Protein AF-0000000074001449 (afdb_homodimer)

Secondary structure (DSSP, 8-state):
-EEEEESS-SSGGG-EEEE-PPPPPPTTEEEEEEEEEE--HHHHHHHHT-SS---SSEE--SEEEEEEEEE--TT----TT-EEEE-SSIIIIIS--SSBSEEEEEGGGEEEPPTTS-HHHHHHHHHHHHHHHIIIIII-S--TT-EEEES-TTSHHHHHHHHHHHHTT-EEEEEES-HHHHHHHHHTT-SEEEETT-TTHHHHHHHHTTTS-BSEEEESS-TTHHHHHHHHB-TTT-EEEE---TT-SEEEEEHHHHHHHT-EEEE--GGGS-HHHHHHHHHHHHHHHHTTSS-PPEEEEEEGGGHHHHHHHHHTT---SEEEEE-/-EEEEESS-SSGGG-EEEE-PPPPPPTTEEEEEEEEEE--HHHHHHHHT-SS---SSEE--SEEEEEEEEE--TT----TT-EEEE-SSIIIIIS--SSBSEEEEEGGGEEEPPTTS-HHHHHHHHHHHHHHHIIIIII-S--TT-EEEES-TTSHHHHHHHHHHHHTT-EEEEEES-HHHHHHHHHTT-SEEEETT-TTHHHHHHHHTTTS-BSEEEESS-TTHHHHHHHHB-TTT-EEEE---TT-SEEEEEHHHHHHHT-EEEE--GGGS-HHHHHHHHHHHHHHHHTTSS-PPEEEEEEGGGHHHHHHHHHTT---SEEEEE-

Sequence (654 aa):
MKAIQIFEHGSADQLTVTELVTPKLKEGEVLIKVEAISINHFDILSRKGIYPKMQLPRTLGMDCAGVVISSTDLQGRWKGGERVLVLGETLGLGGPGAYSEYVNVPANEVFSIPDFLSMEEAASIGISCLTALYVTKYKLSDMKGRSVLIPGISGGVASSLLQFCKLFGAKTIVTSRSESHCVSAIGMGANYAIKSNDPNALKQIQEQTDGKGVDIVLNAVGGPSIPFSIQSLVQKGGQLYLIGTCAGKDVELNLFQILIKEINLIGCNFGSLLPEERGNIYQEFLEYLRQNQFHIQIDRIFPLTEAKEAHQYIESGGHSGKVILKPMKAIQIFEHGSADQLTVTELVTPKLKEGEVLIKVEAISINHFDILSRKGIYPKMQLPRTLGMDCAGVVISSTDLQGRWKGGERVLVLGETLGLGGPGAYSEYVNVPANEVFSIPDFLSMEEAASIGISCLTALYVTKYKLSDMKGRSVLIPGISGGVASSLLQFCKLFGAKTIVTSRSESHCVSAIGMGANYAIKSNDPNALKQIQEQTDGKGVDIVLNAVGGPSIPFSIQSLVQKGGQLYLIGTCAGKDVELNLFQILIKEINLIGCNFGSLLPEERGNIYQEFLEYLRQNQFHIQIDRIFPLTEAKEAHQYIESGGHSGKVILKP

InterPro domains:
  IPR011032 GroES-like superfamily [SSF50129] (1-135)
  IPR013149 Alcohol dehydrogenase-like, C-terminal [PF00107] (156-277)
  IPR013154 Alcohol dehydrogenase-like, N-terminal [PF08240] (27-115)
  IPR020843 Enoylreductase domain [SM00829] (10-325)
  IPR036291 NAD(P)-binding domain superfamily [SSF51735] (117-295)
  IPR051603 Zinc-Containing ADH Family: Quinone Oxidoreductase/CCCR [PTHR44154] (1-327)

Solvent-accessible surface area (backbone atoms only — not comparable to full-atom values): 33025 Å² total; per-residue (Å²): 71,56,29,35,32,29,75,52,65,42,60,51,82,36,53,35,82,38,82,41,80,72,77,78,82,49,87,38,16,29,34,29,39,38,53,16,28,25,67,50,70,59,42,55,35,36,42,47,54,72,43,61,96,71,74,70,68,35,31,42,29,51,14,25,8,28,30,31,63,44,57,48,34,85,83,60,84,61,54,64,72,40,49,31,27,39,54,53,66,47,36,39,70,75,40,64,17,43,40,26,36,56,45,76,41,55,47,77,26,54,42,80,54,61,87,89,51,51,51,61,56,46,6,57,39,35,66,35,40,51,39,24,49,45,44,65,63,71,70,41,89,82,47,61,74,34,36,32,36,31,47,49,41,82,38,63,38,35,44,34,34,50,42,52,39,48,72,54,42,30,45,34,36,33,22,22,84,41,67,68,50,32,54,50,39,43,74,66,59,40,72,40,62,41,48,62,79,42,92,54,42,66,58,53,46,21,65,75,37,78,66,43,28,27,47,31,34,50,33,50,33,30,18,80,52,44,57,55,50,60,70,40,29,20,60,68,62,10,36,35,38,36,57,37,45,79,65,28,38,64,34,72,41,60,48,57,58,35,22,72,17,22,25,35,40,33,25,42,45,68,84,74,54,50,59,68,56,49,50,52,51,49,55,52,49,50,50,34,44,73,69,65,66,49,81,88,52,72,52,49,77,36,50,44,90,36,48,34,58,49,50,48,46,54,72,68,63,74,67,69,58,43,42,33,32,27,93,71,57,29,36,31,28,76,51,65,41,61,50,81,35,52,35,81,38,84,40,78,72,76,78,80,47,85,37,17,29,33,29,41,38,53,14,26,26,68,48,72,60,42,56,34,35,40,46,55,74,42,61,94,72,75,71,69,34,30,43,28,53,15,26,9,27,29,30,62,44,56,47,35,85,83,61,84,60,54,63,70,39,51,32,26,39,56,51,65,50,36,40,69,75,41,64,17,43,40,26,36,58,43,77,42,54,48,75,27,54,41,80,54,61,88,90,51,52,51,60,54,46,7,56,40,37,68,33,40,51,39,24,49,46,45,65,62,71,69,41,89,83,46,62,74,34,36,33,35,30,47,49,41,80,37,64,38,35,45,36,35,50,42,52,39,47,72,52,42,31,44,35,36,33,24,22,83,42,68,67,50,32,55,50,39,44,75,65,58,39,73,39,62,41,47,63,79,42,92,53,41,64,59,52,48,21,64,76,39,80,67,44,28,26,48,32,32,51,32,50,33,31,18,81,53,45,58,56,50,60,70,41,29,22,62,66,63,10,34,35,38,35,56,37,44,79,66,26,39,64,35,71,42,59,46,55,59,34,22,74,17,23,26,35,40,32,25,42,46,69,84,75,53,50,57,68,55,51,50,53,51,49,55,52,49,50,49,36,45,73,69,66,65,48,81,88,51,73,53,49,79,36,51,44,88,37,49,34,58,50,50,48,45,54,73,68,63,74,66,68,58,41,41,33,32,28,93

Nearest PDB structures (foldseek):
  2eih-assembly1_A  TM=8.670E-01  e=1.016E-31  Thermus thermophilus HB8
  3jyl-assembly1_A  TM=9.059E-01  e=8.683E-30  Pseudomonas syringae pv. tomato
  2oby-assembly1_A  TM=8.430E-01  e=3.276E-30  Homo sapiens
  2j8z-assembly1_A-2  TM=8.523E-01  e=1.056E-28  Homo sapiens
  6k9y-assembly2_C  TM=8.793E-01  e=2.634E-28  Homo sapiens

Radius of gyration: 29.42 Å; Cα contacts (8 Å, |Δi|>4): 1608; chains: 2; bounding box: 52×83×66 Å

Foldseek 3Di:
DWFWWAQDADALVRTAIDDDDADDADAQKWKWFFFKFWDFLQQNCVSNCNDDNDDPRATAGQWTKGFTCDHNRPVPPHDGGFIKIFEACCAHNVHHHDLDRMDMDGPLRIGGDDPVDDRHLRRQCYPQLLLLLCCLPPVDDAAAAFEEEQEPCLGSNNVNNLLVSVLRHHQYEYEDQDPLSQVLSVVSPHNYYDYPPPPCRLVVQCVVVVNFAGQEYEYAAAEPCVQVNLSRHGQAAREYEYRHHSNHDDYDDDVVSCVRSVYHYHYDYPNVDGSVVSNVSVVVVVVCVVVVSDDADEFEEEESNVSSVQSVVVVVVNTDGIYMYGD/DWFWWAQDADALVRTAIDDDDQDDADAQKWKWQFFKFWDFLQQNCVSNVNDDNDDPRAGAGQWTKGFTCDHNRPVPPHDGGFIKIFEACCARNVHHHDLGRMDMDGPLRIGGDDPVDDRHLRRQCYPQLLLLLCCLPPVDDAAAAFEEEQEPCLGSNNVNNLLVSVLRHHQYEYEDQDPLSQVLSVVSPHNYYDYPPPPCRLVVLCVVVVNFAGQEYEYAAAEPCVQVNLSRHGQANREYEYRHHSNHDDYDDDVVSCVRSVYHYHYDYPNVDGSVVSNVSVVVVVVCVVVVSDDADEFEEDESNVSSVQSVVVVVVNTDGIYMYGD

pLDDT: mean 92.8, std 6.48, range [65.62, 98.5]

Organism: NCBI:txid1917863

Structure (mmCIF, N/CA/C/O backbone):
data_AF-0000000074001449-model_v1
#
loop_
_entity.id
_entity.type
_entity.pdbx_description
1 polymer 'Alcohol dehydrogenase'
#
loop_
_atom_site.group_PDB
_atom_site.id
_atom_site.type_symbol
_atom_site.label_atom_id
_atom_site.label_alt_id
_atom_site.label_comp_id
_atom_site.label_asym_id
_atom_site.label_entity_id
_atom_site.label_seq_id
_atom_site.pdbx_PDB_ins_code
_atom_site.Cartn_x
_atom_site.Cartn_y
_atom_site.Cartn_z
_atom_site.occupancy
_atom_site.B_iso_or_equiv
_atom_site.auth_seq_id
_atom_site.auth_comp_id
_atom_site.auth_asym_id
_atom_site.auth_atom_id
_atom_site.pdbx_PDB_model_num
ATOM 1 N N . MET A 1 1 ? -17.906 40.406 13.578 1 94.38 1 MET A N 1
ATOM 2 C CA . MET A 1 1 ? -16.484 40.094 13.703 1 94.38 1 MET A CA 1
ATOM 3 C C . MET A 1 1 ? -15.828 40.062 12.328 1 94.38 1 MET A C 1
ATOM 5 O O . MET A 1 1 ? -16.469 39.75 11.336 1 94.38 1 MET A O 1
ATOM 9 N N . LYS A 1 2 ? -14.555 40.406 12.32 1 96.38 2 LYS A N 1
ATOM 10 C CA . LYS A 1 2 ? -13.805 40.312 11.078 1 96.38 2 LYS A CA 1
ATOM 11 C C . LYS A 1 2 ? -13.422 38.844 10.781 1 96.38 2 LYS A C 1
ATOM 13 O O . LYS A 1 2 ? -13.031 38.125 11.688 1 96.38 2 LYS A O 1
ATOM 18 N N . ALA A 1 3 ? -13.586 38.469 9.5 1 97.12 3 ALA A N 1
ATOM 19 C CA . ALA A 1 3 ? -13.188 37.156 9.016 1 97.12 3 ALA A CA 1
ATOM 20 C C . ALA A 1 3 ? -12.719 37.219 7.566 1 97.12 3 ALA A C 1
ATOM 22 O O . ALA A 1 3 ? -12.922 38.219 6.883 1 97.12 3 ALA A O 1
ATOM 23 N N . ILE A 1 4 ? -12 36.219 7.184 1 97.56 4 ILE A N 1
ATOM 24 C CA . ILE A 1 4 ? -11.617 36.062 5.781 1 97.56 4 ILE A CA 1
ATOM 25 C C . ILE A 1 4 ? -12.438 34.938 5.156 1 97.56 4 ILE A C 1
ATOM 27 O O . ILE A 1 4 ? -12.406 33.781 5.629 1 97.56 4 ILE A O 1
ATOM 31 N N . GLN A 1 5 ? -13.125 35.219 4.109 1 96.56 5 GLN A N 1
ATOM 32 C CA . GLN A 1 5 ? -13.922 34.188 3.424 1 96.56 5 GLN A CA 1
ATOM 33 C C . GLN A 1 5 ? -13.578 34.125 1.938 1 96.56 5 GLN A C 1
ATOM 35 O O . GLN A 1 5 ? -13.031 35.094 1.385 1 96.56 5 GLN A O 1
ATOM 40 N N . ILE A 1 6 ? -13.812 33.031 1.412 1 95.62 6 ILE A N 1
ATOM 41 C CA . ILE A 1 6 ? -13.828 32.906 -0.041 1 95.62 6 ILE A CA 1
ATOM 42 C C . ILE A 1 6 ? -15.25 32.625 -0.528 1 95.62 6 ILE A C 1
ATOM 44 O O . ILE A 1 6 ? -16 31.906 0.114 1 95.62 6 ILE A O 1
ATOM 48 N N . PHE A 1 7 ? -15.594 33.25 -1.644 1 96 7 PHE A N 1
ATOM 49 C CA . PHE A 1 7 ? -16.906 33.094 -2.258 1 96 7 PHE A CA 1
ATOM 50 C C . PHE A 1 7 ? -16.797 32.25 -3.535 1 96 7 PHE A C 1
ATOM 52 O O . PHE A 1 7 ? -17.797 31.75 -4.043 1 96 7 PHE A O 1
ATOM 59 N N . GLU A 1 8 ? -15.633 32.219 -4.023 1 95.25 8 GLU A N 1
ATOM 60 C CA . GLU A 1 8 ? -15.242 31.391 -5.172 1 95.25 8 GLU A CA 1
ATOM 61 C C . GLU A 1 8 ? -13.836 30.828 -5 1 95.25 8 GLU A C 1
ATOM 63 O O . GLU A 1 8 ? -13 31.438 -4.316 1 95.25 8 GLU A O 1
ATOM 68 N N . HIS A 1 9 ? -13.711 29.688 -5.586 1 94.81 9 HIS A N 1
ATOM 69 C CA . HIS A 1 9 ? -12.359 29.125 -5.59 1 94.81 9 HIS A CA 1
ATOM 70 C C . HIS A 1 9 ? -11.453 29.906 -6.539 1 94.81 9 HIS A C 1
ATOM 72 O O . HIS A 1 9 ? -11.93 30.531 -7.484 1 94.81 9 HIS A O 1
ATOM 78 N N . GLY A 1 10 ? -10.102 29.875 -6.242 1 94.31 10 GLY A N 1
ATOM 79 C CA . GLY A 1 10 ? -9.188 30.531 -7.156 1 94.31 10 GLY A CA 1
ATOM 80 C C . GLY A 1 10 ? -7.922 31.016 -6.484 1 94.31 10 GLY A C 1
ATOM 81 O O . GLY A 1 10 ? -7.422 30.391 -5.551 1 94.31 10 GLY A O 1
ATOM 82 N N . SER A 1 11 ? -7.41 32.125 -7.059 1 96.06 11 SER A N 1
ATOM 83 C CA . SER A 1 11 ? -6.168 32.719 -6.57 1 96.06 11 SER A CA 1
ATOM 84 C C . SER A 1 11 ? -6.363 33.375 -5.215 1 96.06 11 SER A C 1
ATOM 86 O O . SER A 1 11 ? -7.473 33.406 -4.68 1 96.06 11 SER A O 1
ATOM 88 N N . ALA A 1 12 ? -5.293 33.906 -4.668 1 97.5 12 ALA A N 1
ATOM 89 C CA . ALA A 1 12 ? -5.336 34.562 -3.367 1 97.5 12 ALA A CA 1
ATOM 90 C C . ALA A 1 12 ? -6.273 35.75 -3.4 1 97.5 12 ALA A C 1
ATOM 92 O O . ALA A 1 12 ? -6.707 36.25 -2.354 1 97.5 12 ALA A O 1
ATOM 93 N N . ASP A 1 13 ? -6.586 36.219 -4.547 1 97.12 13 ASP A N 1
ATOM 94 C CA . ASP A 1 13 ? -7.5 37.375 -4.703 1 97.12 13 ASP A CA 1
ATOM 95 C C . ASP A 1 13 ? -8.898 37 -4.195 1 97.12 13 ASP A C 1
ATOM 97 O O . ASP A 1 13 ? -9.711 37.906 -3.945 1 97.12 13 ASP A O 1
ATOM 101 N N . GLN A 1 14 ? -9.148 35.75 -4.078 1 97.12 14 GLN A N 1
ATOM 102 C CA . GLN A 1 14 ? -10.469 35.312 -3.646 1 97.12 14 GLN A CA 1
ATOM 103 C C . GLN A 1 14 ? -10.648 35.5 -2.145 1 97.12 14 GLN A C 1
ATOM 105 O O . GLN A 1 14 ? -11.766 35.406 -1.63 1 97.12 14 GLN A O 1
ATOM 110 N N . LEU A 1 15 ? -9.57 35.688 -1.462 1 98 15 LEU A N 1
ATOM 111 C CA . LEU A 1 15 ? -9.656 35.969 -0.029 1 98 15 LEU A CA 1
ATOM 112 C C . LEU A 1 15 ? -10.18 37.375 0.241 1 98 15 LEU A C 1
ATOM 114 O O . LEU A 1 15 ? -9.531 38.344 -0.118 1 98 15 LEU A O 1
ATOM 118 N N . THR A 1 16 ? -11.289 37.406 0.938 1 97.19 16 THR A N 1
ATOM 119 C CA . THR A 1 16 ? -11.945 38.688 1.151 1 97.19 16 THR A CA 1
ATOM 120 C C . THR A 1 16 ? -12.211 38.938 2.637 1 97.19 16 THR A C 1
ATOM 122 O O . THR A 1 16 ? -12.695 38.031 3.332 1 97.19 16 THR A O 1
ATOM 125 N N . VAL A 1 17 ? -11.953 40.156 3.08 1 97.25 17 VAL A N 1
ATOM 126 C CA . VAL A 1 17 ? -12.328 40.562 4.434 1 97.25 17 VAL A CA 1
ATOM 127 C C . VAL A 1 17 ? -13.844 40.719 4.52 1 97.25 17 VAL A C 1
ATOM 129 O O . VAL A 1 17 ? -14.438 41.469 3.746 1 97.25 17 VAL A O 1
ATOM 132 N N . THR A 1 18 ? -14.391 40 5.402 1 96.56 18 THR A N 1
ATOM 133 C CA . THR A 1 18 ? -15.836 40 5.566 1 96.56 18 THR A CA 1
ATOM 134 C C . THR A 1 18 ? -16.219 40.25 7.023 1 96.56 18 THR A C 1
ATOM 136 O O . THR A 1 18 ? -15.508 39.812 7.934 1 96.56 18 THR A O 1
ATOM 139 N N . GLU A 1 19 ? -17.312 40.969 7.16 1 96.44 19 GLU A N 1
ATOM 140 C CA . GLU A 1 19 ? -17.875 41.125 8.492 1 96.44 19 GLU A CA 1
ATOM 141 C C . GLU A 1 19 ? -18.969 40.094 8.75 1 96.44 19 GLU A C 1
ATOM 143 O O . GLU A 1 19 ? -19.953 40.031 8.008 1 96.44 19 GLU A O 1
ATOM 148 N N . LEU A 1 20 ? -18.688 39.281 9.773 1 94.5 20 LEU A N 1
ATOM 149 C CA . LEU A 1 20 ? -19.641 38.25 10.133 1 94.5 20 LEU A CA 1
ATOM 150 C C . LEU A 1 20 ? -20.203 38.469 11.531 1 94.5 20 LEU A C 1
ATOM 152 O O . LEU A 1 20 ? -19.609 39.188 12.328 1 94.5 20 LEU A O 1
ATOM 156 N N . VAL A 1 21 ? -21.359 37.812 11.734 1 91.06 21 VAL A N 1
ATOM 157 C CA . VAL A 1 21 ? -21.891 37.781 13.094 1 91.06 21 VAL A CA 1
ATOM 158 C C . VAL A 1 21 ? -21.078 36.781 13.93 1 91.06 21 VAL A C 1
ATOM 160 O O . VAL A 1 21 ? -20.734 35.719 13.461 1 91.06 21 VAL A O 1
ATOM 163 N N . THR A 1 22 ? -20.766 37.188 15.117 1 88.31 22 THR A N 1
ATOM 164 C CA . THR A 1 22 ? -20.094 36.25 16 1 88.31 22 THR A CA 1
ATOM 165 C C . THR A 1 22 ? -20.953 35.031 16.25 1 88.31 22 THR A C 1
ATOM 167 O O . THR A 1 22 ? -22.141 35.125 16.547 1 88.31 22 THR A O 1
ATOM 170 N N . PRO A 1 23 ? -20.375 33.906 16.078 1 82.56 23 PRO A N 1
ATOM 171 C CA . PRO A 1 23 ? -21.172 32.688 16.219 1 82.56 23 PRO A CA 1
ATOM 172 C C . PRO A 1 23 ? -21.734 32.5 17.625 1 82.56 23 PRO A C 1
ATOM 174 O O . PRO A 1 23 ? -21.078 32.844 18.609 1 82.56 23 PRO A O 1
ATOM 177 N N . LYS A 1 24 ? -22.922 32.031 17.609 1 87.19 24 LYS A N 1
ATOM 178 C CA . LYS A 1 24 ? -23.531 31.719 18.891 1 87.19 24 LYS A CA 1
ATOM 179 C C . LYS A 1 24 ? -23 30.406 19.438 1 87.19 24 LYS A C 1
ATOM 181 O O . LYS A 1 24 ? -22.859 29.422 18.703 1 87.19 24 LYS A O 1
ATOM 186 N N . LEU A 1 25 ? -22.719 30.469 20.594 1 90.81 25 LEU A N 1
ATOM 187 C CA . LEU A 1 25 ? -22.156 29.312 21.266 1 90.81 25 LEU A CA 1
ATOM 188 C C . LEU A 1 25 ? -23.203 28.219 21.438 1 90.81 25 LEU A C 1
ATOM 190 O O . LEU A 1 25 ? -24.281 28.469 22 1 90.81 25 LEU A O 1
ATOM 194 N N . LYS A 1 26 ? -22.922 27.016 20.922 1 89.31 26 LYS A N 1
ATOM 195 C CA . LYS A 1 26 ? -23.797 25.859 21.109 1 89.31 26 LYS A CA 1
ATOM 196 C C . LYS A 1 26 ? -23.359 25.016 22.297 1 89.31 26 LYS A C 1
ATOM 198 O O . LYS A 1 26 ? -22.297 25.234 22.875 1 89.31 26 LYS A O 1
ATOM 203 N N . GLU A 1 27 ? -24.25 24.125 22.594 1 91.94 27 GLU A N 1
ATOM 204 C CA . GLU A 1 27 ? -23.922 23.234 23.703 1 91.94 27 GLU A CA 1
ATOM 205 C C . GLU A 1 27 ? -22.672 22.422 23.406 1 91.94 27 GLU A C 1
ATOM 207 O O . GLU A 1 27 ? -22.516 21.875 22.297 1 91.94 27 GLU A O 1
ATOM 212 N N . GLY A 1 28 ? -21.766 22.422 24.406 1 93.12 28 GLY A N 1
ATOM 213 C CA . GLY A 1 28 ? -20.578 21.609 24.281 1 93.12 28 GLY A CA 1
ATOM 214 C C . GLY A 1 28 ? -19.438 22.328 23.562 1 93.12 28 GLY A C 1
ATOM 215 O O . GLY A 1 28 ? -18.375 21.75 23.328 1 93.12 28 GLY A O 1
ATOM 216 N N . GLU A 1 29 ? -19.672 23.609 23.297 1 93.88 29 GLU A N 1
ATOM 217 C CA . GLU A 1 29 ? -18.688 24.359 22.516 1 93.88 29 GLU A CA 1
ATOM 218 C C . GLU A 1 29 ? -17.938 25.359 23.391 1 93.88 29 GLU A C 1
ATOM 220 O O . GLU A 1 29 ? -18.344 25.609 24.531 1 93.88 29 GLU A O 1
ATOM 225 N N . VAL A 1 30 ? -16.875 25.844 22.859 1 94.69 30 VAL A N 1
ATOM 226 C CA . VAL A 1 30 ? -16.047 26.891 23.469 1 94.69 30 VAL A CA 1
ATOM 227 C C . VAL A 1 30 ? -15.867 28.047 22.484 1 94.69 30 VAL A C 1
ATOM 229 O O . VAL A 1 30 ? -15.57 27.828 21.312 1 94.69 30 VAL A O 1
ATOM 232 N N . LEU A 1 31 ? -16.141 29.188 22.984 1 95.38 31 LEU A N 1
ATOM 233 C CA . LEU A 1 31 ? -15.867 30.391 22.203 1 95.38 31 LEU A CA 1
ATOM 234 C C . LEU A 1 31 ? -14.461 30.891 22.469 1 95.38 31 LEU A C 1
ATOM 236 O O . LEU A 1 31 ? -14.094 31.141 23.625 1 95.38 31 LEU A O 1
ATOM 240 N N . ILE A 1 32 ? -13.766 31.062 21.422 1 96.25 32 ILE A N 1
ATOM 241 C CA . ILE A 1 32 ? -12.367 31.453 21.547 1 96.25 32 ILE A CA 1
ATOM 242 C C . ILE A 1 32 ? -12.117 32.75 20.781 1 96.25 32 ILE A C 1
ATOM 244 O O . ILE A 1 32 ? -12.562 32.906 19.641 1 96.25 32 ILE A O 1
ATOM 248 N N . LYS A 1 33 ? -11.523 33.688 21.469 1 97.56 33 LYS A N 1
ATOM 249 C CA . LYS A 1 33 ? -10.945 34.812 20.766 1 97.56 33 LYS A CA 1
ATOM 250 C C . LYS A 1 33 ? -9.602 34.469 20.141 1 97.56 33 LYS A C 1
ATOM 252 O O . LYS A 1 33 ? -8.625 34.219 20.844 1 97.56 33 LYS A O 1
ATOM 257 N N . VAL A 1 34 ? -9.578 34.438 18.828 1 97.62 34 VAL A N 1
ATOM 258 C CA . VAL A 1 34 ? -8.398 34 18.109 1 97.62 34 VAL A CA 1
ATOM 259 C C . VAL A 1 34 ? -7.293 35.031 18.203 1 97.62 34 VAL A C 1
ATOM 261 O O . VAL A 1 34 ? -7.531 36.219 17.969 1 97.62 34 VAL A O 1
ATOM 264 N N . GLU A 1 35 ? -6.082 34.562 18.5 1 98.44 35 GLU A N 1
ATOM 265 C CA . GLU A 1 35 ? -4.949 35.469 18.609 1 98.44 35 GLU A CA 1
ATOM 266 C C . GLU A 1 35 ? -3.889 35.188 17.562 1 98.44 35 GLU A C 1
ATOM 268 O O . GLU A 1 35 ? -3.117 36.062 17.188 1 98.44 35 GLU A O 1
ATOM 273 N N . ALA A 1 36 ? -3.799 34 17.141 1 98.38 36 ALA A N 1
ATOM 274 C CA . ALA A 1 36 ? -2.836 33.562 16.125 1 98.38 36 ALA A CA 1
ATOM 275 C C . ALA A 1 36 ? -3.377 32.406 15.297 1 98.38 36 ALA A C 1
ATOM 277 O O . ALA A 1 36 ? -4.004 31.5 15.836 1 98.38 36 ALA A O 1
ATOM 278 N N . ILE A 1 37 ? -3.148 32.469 13.992 1 97.25 37 ILE A N 1
ATOM 279 C CA . ILE A 1 37 ? -3.568 31.438 13.047 1 97.25 37 ILE A CA 1
ATOM 280 C C . ILE A 1 37 ? -2.371 30.984 12.219 1 97.25 37 ILE A C 1
ATOM 282 O O . ILE A 1 37 ? -1.657 31.812 11.641 1 97.25 37 ILE A O 1
ATOM 286 N N . SER A 1 38 ? -2.125 29.719 12.219 1 96.31 38 SER A N 1
ATOM 287 C CA . SER A 1 38 ? -1.081 29.203 11.344 1 96.31 38 SER A CA 1
ATOM 288 C C . SER A 1 38 ? -1.646 28.797 9.984 1 96.31 38 SER A C 1
ATOM 290 O O . SER A 1 38 ? -2.625 28.047 9.914 1 96.31 38 SER A O 1
ATOM 292 N N . ILE A 1 39 ? -1.052 29.25 8.906 1 94.62 39 ILE A N 1
ATOM 293 C CA . ILE A 1 39 ? -1.514 28.906 7.566 1 94.62 39 ILE A CA 1
ATOM 294 C C . ILE A 1 39 ? -0.919 27.562 7.145 1 94.62 39 ILE A C 1
ATOM 296 O O . ILE A 1 39 ? 0.292 27.359 7.25 1 94.62 39 ILE A O 1
ATOM 300 N N . ASN A 1 40 ? -1.779 26.703 6.73 1 90.25 40 ASN A N 1
ATOM 301 C CA . ASN A 1 40 ? -1.349 25.406 6.199 1 90.25 40 ASN A CA 1
ATOM 302 C C . ASN A 1 40 ? -1.506 25.344 4.684 1 90.25 40 ASN A C 1
ATOM 304 O O . ASN A 1 40 ? -2.324 26.062 4.109 1 90.25 40 ASN A O 1
ATOM 308 N N . HIS A 1 41 ? -0.71 24.484 4.094 1 86.38 41 HIS A N 1
ATOM 309 C CA . HIS A 1 41 ? -0.89 24.266 2.66 1 86.38 41 HIS A CA 1
ATOM 310 C C . HIS A 1 41 ? -2.305 23.781 2.35 1 86.38 41 HIS A C 1
ATOM 312 O O . HIS A 1 41 ? -2.854 24.109 1.294 1 86.38 41 HIS A O 1
ATOM 318 N N . PHE A 1 42 ? -2.818 23.156 3.219 1 83.88 42 PHE A N 1
ATOM 319 C CA . PHE A 1 42 ? -4.203 22.719 3.104 1 83.88 42 PHE A CA 1
ATOM 320 C C . PHE A 1 42 ? -5.129 23.906 2.848 1 83.88 42 PHE A C 1
ATOM 322 O O . PHE A 1 42 ? -6.078 23.797 2.066 1 83.88 42 PHE A O 1
ATOM 329 N N . ASP A 1 43 ? -4.898 24.969 3.484 1 90.06 43 ASP A N 1
ATOM 330 C CA . ASP A 1 43 ? -5.711 26.172 3.318 1 90.06 43 ASP A CA 1
ATOM 331 C C . ASP A 1 43 ? -5.625 26.703 1.887 1 90.06 43 ASP A C 1
ATOM 333 O O . ASP A 1 43 ? -6.633 27.141 1.318 1 90.06 43 ASP A O 1
ATOM 337 N N . ILE A 1 44 ? -4.477 26.641 1.392 1 89.69 44 ILE A N 1
ATOM 338 C CA . ILE A 1 44 ? -4.23 27.125 0.039 1 89.69 44 ILE A CA 1
ATOM 339 C C . ILE A 1 44 ? -4.922 26.219 -0.973 1 89.69 44 ILE A C 1
ATOM 341 O O . ILE A 1 44 ? -5.57 26.688 -1.907 1 89.69 44 ILE A O 1
ATOM 345 N N . LEU A 1 45 ? -4.805 24.969 -0.722 1 84.69 45 LEU A N 1
ATOM 346 C CA . LEU A 1 45 ? -5.445 24.016 -1.623 1 84.69 45 LEU A CA 1
ATOM 347 C C . LEU A 1 45 ? -6.965 24.141 -1.551 1 84.69 45 LEU A C 1
ATOM 349 O O . LEU A 1 45 ? -7.648 24.016 -2.568 1 84.69 45 LEU A O 1
ATOM 353 N N . SER A 1 46 ? -7.48 24.297 -0.427 1 87.12 46 SER A N 1
ATOM 354 C CA . SER A 1 46 ? -8.914 24.516 -0.243 1 87.12 46 SER A CA 1
ATOM 355 C C . SER A 1 46 ? -9.391 25.766 -0.963 1 87.12 46 SER A C 1
ATOM 357 O O . SER A 1 46 ? -10.438 25.75 -1.611 1 87.12 46 SER A O 1
ATOM 359 N N . ARG A 1 47 ? -8.633 26.75 -0.821 1 91.5 47 ARG A N 1
ATOM 360 C CA . ARG A 1 47 ? -8.953 28 -1.51 1 91.5 47 ARG A CA 1
ATOM 361 C C . ARG A 1 47 ? -9.031 27.781 -3.018 1 91.5 47 ARG A C 1
ATOM 363 O O . ARG A 1 47 ? -9.93 28.312 -3.678 1 91.5 47 ARG A O 1
ATOM 370 N N . LYS A 1 48 ? -8.102 27.031 -3.459 1 90.06 48 LYS A N 1
ATOM 371 C CA . LYS A 1 48 ? -8.008 26.766 -4.891 1 90.06 48 LYS A CA 1
ATOM 372 C C . LYS A 1 48 ? -9.094 25.797 -5.352 1 90.06 48 LYS A C 1
ATOM 374 O O . LYS A 1 48 ? -9.297 25.609 -6.551 1 90.06 48 LYS A O 1
ATOM 379 N N . GLY A 1 49 ? -9.781 25.141 -4.473 1 84.38 49 GLY A N 1
ATOM 380 C CA . GLY A 1 49 ? -10.828 24.188 -4.797 1 84.38 49 GLY A CA 1
ATOM 381 C C . GLY A 1 49 ? -10.297 22.812 -5.121 1 84.38 49 GLY A C 1
ATOM 382 O O . GLY A 1 49 ? -10.992 22 -5.73 1 84.38 49 GLY A O 1
ATOM 383 N N . ILE A 1 50 ? -9.133 22.609 -4.855 1 73.19 50 ILE A N 1
ATOM 384 C CA . ILE A 1 50 ? -8.5 21.328 -5.168 1 73.19 50 ILE A CA 1
ATOM 385 C C . ILE A 1 50 ? -8.898 20.297 -4.125 1 73.19 50 ILE A C 1
ATOM 387 O O . ILE A 1 50 ? -9.258 19.172 -4.469 1 73.19 50 ILE A O 1
ATOM 391 N N . TYR A 1 51 ? -8.883 20.438 -2.879 1 68.5 51 TYR A N 1
ATOM 392 C CA . TYR A 1 51 ? -9.203 19.516 -1.793 1 68.5 51 TYR A CA 1
ATOM 393 C C . TYR A 1 51 ? -9.477 20.281 -0.497 1 68.5 51 TYR A C 1
ATOM 395 O O . TYR A 1 51 ? -8.766 21.234 -0.169 1 68.5 51 TYR A O 1
ATOM 403 N N . PRO A 1 52 ? -10.461 19.828 0.174 1 65.62 52 PRO A N 1
ATOM 404 C CA . PRO A 1 52 ? -11.648 19.031 -0.137 1 65.62 52 PRO A CA 1
ATOM 405 C C . PRO A 1 52 ? -12.758 19.844 -0.787 1 65.62 52 PRO A C 1
ATOM 407 O O . PRO A 1 52 ? -12.625 21.062 -0.929 1 65.62 52 PRO A O 1
ATOM 410 N N . LYS A 1 53 ? -13.805 19.078 -1.227 1 69.56 53 LYS A N 1
ATOM 411 C CA . LYS A 1 53 ? -14.992 19.828 -1.64 1 69.56 53 LYS A CA 1
ATOM 412 C C . LYS A 1 53 ? -15.641 20.531 -0.453 1 69.56 53 LYS A C 1
ATOM 414 O O . LYS A 1 53 ? -15.828 19.922 0.608 1 69.56 53 LYS A O 1
ATOM 419 N N . MET A 1 54 ? -15.766 21.844 -0.567 1 78.5 54 MET A N 1
ATOM 420 C CA . MET A 1 54 ? -16.328 22.641 0.515 1 78.5 54 MET A CA 1
ATOM 421 C C . MET A 1 54 ? -17.5 23.484 0.013 1 78.5 54 MET A C 1
ATOM 423 O O . MET A 1 54 ? -17.531 23.859 -1.16 1 78.5 54 MET A O 1
ATOM 427 N N . GLN A 1 55 ? -18.359 23.688 0.905 1 86.25 55 GLN A N 1
ATOM 428 C CA . GLN A 1 55 ? -19.453 24.609 0.618 1 86.25 55 GLN A CA 1
ATOM 429 C C . GLN A 1 55 ? -18.984 26.062 0.746 1 86.25 55 GLN A C 1
ATOM 431 O O . GLN A 1 55 ? -18.266 26.406 1.688 1 86.25 55 GLN A O 1
ATOM 436 N N . LEU A 1 56 ? -19.391 26.938 -0.176 1 91.06 56 LEU A N 1
ATOM 437 C CA . LEU A 1 56 ? -19.047 28.359 -0.165 1 91.06 56 LEU A CA 1
ATOM 438 C C . LEU A 1 56 ? -20.266 29.203 0.21 1 91.06 56 LEU A C 1
ATOM 440 O O . LEU A 1 56 ? -21.406 28.812 -0.047 1 91.06 56 LEU A O 1
ATOM 444 N N . PRO A 1 57 ? -20.125 30.406 0.79 1 92.94 57 PRO A N 1
ATOM 445 C CA . PRO A 1 57 ? -18.844 30.984 1.227 1 92.94 57 PRO A CA 1
ATOM 446 C C . PRO A 1 57 ? -18.234 30.219 2.391 1 92.94 57 PRO A C 1
ATOM 448 O O . PRO A 1 57 ? -18.938 29.578 3.166 1 92.94 57 PRO A O 1
ATOM 451 N N . ARG A 1 58 ? -16.891 30.281 2.5 1 93.19 58 ARG A N 1
ATOM 452 C CA . ARG A 1 58 ? -16.188 29.5 3.512 1 93.19 58 ARG A CA 1
ATOM 453 C C . ARG A 1 58 ? -15.078 30.328 4.168 1 93.19 58 ARG A C 1
ATOM 455 O O . ARG A 1 58 ? -14.344 31.047 3.484 1 93.19 58 ARG A O 1
ATOM 462 N N . THR A 1 59 ? -15.062 30.281 5.48 1 93.94 59 THR A N 1
ATOM 463 C CA . THR A 1 59 ? -13.898 30.75 6.227 1 93.94 59 THR A CA 1
ATOM 464 C C . THR A 1 59 ? -12.836 29.656 6.309 1 93.94 59 THR A C 1
ATOM 466 O O . THR A 1 59 ? -13.125 28.531 6.738 1 93.94 59 THR A O 1
ATOM 469 N N . LEU A 1 60 ? -11.586 29.953 5.918 1 91.94 60 LEU A N 1
ATOM 470 C CA . LEU A 1 60 ? -10.516 28.969 5.895 1 91.94 60 LEU A CA 1
ATOM 471 C C . LEU A 1 60 ? -9.766 28.938 7.223 1 91.94 60 LEU A C 1
ATOM 473 O O . LEU A 1 60 ? -10.102 29.703 8.141 1 91.94 60 LEU A O 1
ATOM 477 N N . GLY A 1 61 ? -8.867 28 7.242 1 93 61 GLY A N 1
ATOM 478 C CA . GLY A 1 61 ? -7.996 27.906 8.398 1 93 61 GLY A CA 1
ATOM 479 C C . GLY A 1 61 ? -8.281 26.703 9.266 1 93 61 GLY A C 1
ATOM 480 O O . GLY A 1 61 ? -9.406 26.516 9.742 1 93 61 GLY A O 1
ATOM 481 N N . MET A 1 62 ? -7.191 25.969 9.578 1 89.88 62 MET A N 1
ATOM 482 C CA . MET A 1 62 ? -7.387 24.734 10.336 1 89.88 62 MET A CA 1
ATOM 483 C C . MET A 1 62 ? -6.766 24.844 11.727 1 89.88 62 MET A C 1
ATOM 485 O O . MET A 1 62 ? -7.09 24.062 12.617 1 89.88 62 MET A O 1
ATOM 489 N N . ASP A 1 63 ? -5.871 25.828 11.883 1 92.5 63 ASP A N 1
ATOM 490 C CA . ASP A 1 63 ? -5.098 25.875 13.117 1 92.5 63 ASP A CA 1
ATOM 491 C C . ASP A 1 63 ? -5.117 27.281 13.727 1 92.5 63 ASP A C 1
ATOM 493 O O . ASP A 1 63 ? -4.832 28.25 13.039 1 92.5 63 ASP A O 1
ATOM 497 N N . CYS A 1 64 ? -5.406 27.266 15.047 1 96.06 64 CYS A N 1
ATOM 498 C CA . CYS A 1 64 ? -5.332 28.562 15.703 1 96.06 64 CYS A CA 1
ATOM 499 C C . CYS A 1 64 ? -5.121 28.406 17.203 1 96.06 64 CYS A C 1
ATOM 501 O O . CYS A 1 64 ? -5.262 27.297 17.734 1 96.06 64 CYS A O 1
ATOM 503 N N . ALA A 1 65 ? -4.672 29.469 17.766 1 97.69 65 ALA A N 1
ATOM 504 C CA . ALA A 1 65 ? -4.551 29.625 19.219 1 97.69 65 ALA A CA 1
ATOM 505 C C . ALA A 1 65 ? -5.191 30.938 19.672 1 97.69 65 ALA A C 1
ATOM 507 O O . ALA A 1 65 ? -5.281 31.891 18.906 1 97.69 65 ALA A O 1
ATOM 508 N N . GLY A 1 66 ? -5.676 30.891 20.875 1 97.88 66 GLY A N 1
ATOM 509 C CA . GLY A 1 66 ? -6.34 32.062 21.391 1 97.88 66 GLY A CA 1
ATOM 510 C C . GLY A 1 66 ? -6.723 31.938 22.859 1 97.88 66 GLY A C 1
ATOM 511 O O . GLY A 1 66 ? -6.086 31.203 23.609 1 97.88 66 GLY A O 1
ATOM 512 N N . VAL A 1 67 ? -7.719 32.812 23.156 1 98 67 VAL A N 1
ATOM 513 C CA . VAL A 1 67 ? -8.148 32.875 24.547 1 98 67 VAL A CA 1
ATOM 514 C C . VAL A 1 67 ? -9.633 32.5 24.656 1 98 67 VAL A C 1
ATOM 516 O O . VAL A 1 67 ? -10.453 32.969 23.859 1 98 67 VAL A O 1
ATOM 519 N N . VAL A 1 68 ? -9.922 31.672 25.672 1 97.38 68 VAL A N 1
ATOM 520 C CA . VAL A 1 68 ? -11.312 31.281 25.906 1 97.38 68 VAL A CA 1
ATOM 521 C C . VAL A 1 68 ? -12.117 32.5 26.375 1 97.38 68 VAL A C 1
ATOM 523 O O . VAL A 1 68 ? -11.688 33.219 27.281 1 97.38 68 VAL A O 1
ATOM 526 N N . ILE A 1 69 ? -13.195 32.719 25.734 1 96.19 69 ILE A N 1
ATOM 527 C CA . ILE A 1 69 ? -14.109 33.781 26.156 1 96.19 69 ILE A CA 1
ATOM 528 C C . ILE A 1 69 ? -15.227 33.188 27.016 1 96.19 69 ILE A C 1
ATOM 530 O O . ILE A 1 69 ? -15.516 33.688 28.094 1 96.19 69 ILE A O 1
ATOM 534 N N . SER A 1 70 ? -15.812 32.125 26.484 1 94.62 70 SER A N 1
ATOM 535 C CA . SER A 1 70 ? -16.875 31.438 27.188 1 94.62 70 SER A CA 1
ATOM 536 C C . SER A 1 70 ? -16.953 29.969 26.766 1 94.62 70 SER A C 1
ATOM 538 O O . SER A 1 70 ? -16.406 29.594 25.719 1 94.62 70 SER A O 1
ATOM 540 N N . SER A 1 71 ? -17.609 29.172 27.625 1 95.06 71 SER A N 1
ATOM 541 C CA . SER A 1 71 ? -17.734 27.734 27.359 1 95.06 71 SER A CA 1
ATOM 542 C C . SER A 1 71 ? -19.094 27.203 27.844 1 95.06 71 SER A C 1
ATOM 544 O O . SER A 1 71 ? -19.594 27.641 28.891 1 95.06 71 SER A O 1
ATOM 546 N N . THR A 1 72 ? -19.672 26.375 27.031 1 92.12 72 THR A N 1
ATOM 547 C CA . THR A 1 72 ? -20.891 25.672 27.469 1 92.12 72 THR A CA 1
ATOM 548 C C . THR A 1 72 ? -20.594 24.188 27.688 1 92.12 72 THR A C 1
ATOM 550 O O . THR A 1 72 ? -21.516 23.359 27.672 1 92.12 72 THR A O 1
ATOM 553 N N . ASP A 1 73 ? -19.312 23.891 27.766 1 85.5 73 ASP A N 1
ATOM 554 C CA . ASP A 1 73 ? -18.922 22.516 28.047 1 85.5 73 ASP A CA 1
ATOM 555 C C . ASP A 1 73 ? -19.469 22.062 29.391 1 85.5 73 ASP A C 1
ATOM 557 O O . ASP A 1 73 ? -19.266 22.719 30.422 1 85.5 73 ASP A O 1
ATOM 561 N N . LEU A 1 74 ? -20.125 20.969 29.328 1 81.31 74 LEU A N 1
ATOM 562 C CA . LEU A 1 74 ? -20.812 20.484 30.531 1 81.31 74 LEU A CA 1
ATOM 563 C C . LEU A 1 74 ? -19.797 20.016 31.562 1 81.31 74 LEU A C 1
ATOM 565 O O . LEU A 1 74 ? -20.094 20 32.75 1 81.31 74 LEU A O 1
ATOM 569 N N . GLN A 1 75 ? -18.672 19.625 31.125 1 83.44 75 GLN A N 1
ATOM 570 C CA . GLN A 1 75 ? -17.656 19.141 32.062 1 83.44 75 GLN A CA 1
ATOM 571 C C . GLN A 1 75 ? -16.875 20.281 32.688 1 83.44 75 GLN A C 1
ATOM 573 O O . GLN A 1 75 ? -16.109 20.078 33.625 1 83.44 75 GLN A O 1
ATOM 578 N N . GLY A 1 76 ? -17.078 21.531 32.25 1 80.56 76 GLY A N 1
ATOM 579 C CA . GLY A 1 76 ? -16.469 22.703 32.844 1 80.56 76 GLY A CA 1
ATOM 580 C C . GLY A 1 76 ? -14.953 22.734 32.656 1 80.56 76 GLY A C 1
ATOM 581 O O . GLY A 1 76 ? -14.234 23.25 33.531 1 80.56 76 GLY A O 1
ATOM 582 N N . ARG A 1 77 ? -14.523 22.156 31.641 1 84.56 77 ARG A N 1
ATOM 583 C CA . ARG A 1 77 ? -13.078 22.016 31.453 1 84.56 77 ARG A CA 1
ATOM 584 C C . ARG A 1 77 ? -12.438 23.359 31.125 1 84.56 77 ARG A C 1
ATOM 586 O O . ARG A 1 77 ? -11.25 23.562 31.359 1 84.56 77 ARG A O 1
ATOM 593 N N . TRP A 1 78 ? -13.234 24.344 30.594 1 93.62 78 TRP A N 1
ATOM 594 C CA . TRP A 1 78 ? -12.641 25.578 30.078 1 93.62 78 TRP A CA 1
ATOM 595 C C . TRP A 1 78 ? -13.281 26.812 30.719 1 93.62 78 TRP A C 1
ATOM 597 O O . TRP A 1 78 ? -14.508 26.906 30.781 1 93.62 78 TRP A O 1
ATOM 607 N N . LYS A 1 79 ? -12.398 27.719 31.125 1 92.94 79 LYS A N 1
ATOM 608 C CA . LYS A 1 79 ? -12.844 28.969 31.734 1 92.94 79 LYS A CA 1
ATOM 609 C C . LYS A 1 79 ? -12.344 30.172 30.953 1 92.94 79 LYS A C 1
ATOM 611 O O . LYS A 1 79 ? -11.328 30.094 30.25 1 92.94 79 LYS A O 1
ATOM 616 N N . GLY A 1 80 ? -13.094 31.188 31.172 1 94.88 80 GLY A N 1
ATOM 617 C CA . GLY A 1 80 ? -12.664 32.438 30.531 1 94.88 80 GLY A CA 1
ATOM 618 C C . GLY A 1 80 ? -11.258 32.844 30.922 1 94.88 80 GLY A C 1
ATOM 619 O O . GLY A 1 80 ? -10.867 32.75 32.094 1 94.88 80 GLY A O 1
ATOM 620 N N . GLY A 1 81 ? -10.5 33.25 29.812 1 96.5 81 GLY A N 1
ATOM 621 C CA . GLY A 1 81 ? -9.164 33.75 30.047 1 96.5 81 GLY A CA 1
ATOM 622 C C . GLY A 1 81 ? -8.078 32.719 29.797 1 96.5 81 GLY A C 1
ATOM 623 O O . GLY A 1 81 ? -6.898 33.062 29.688 1 96.5 81 GLY A O 1
ATOM 624 N N . GLU A 1 82 ? -8.43 31.5 29.594 1 96.69 82 GLU A N 1
ATOM 625 C CA . GLU A 1 82 ? -7.438 30.453 29.391 1 96.69 82 GLU A CA 1
ATOM 626 C C . GLU A 1 82 ? -6.867 30.5 27.969 1 96.69 82 GLU A C 1
ATOM 628 O O . GLU A 1 82 ? -7.605 30.719 27.016 1 96.69 82 GLU A O 1
ATOM 633 N N . ARG A 1 83 ? -5.535 30.328 27.906 1 97.94 83 ARG A N 1
ATOM 634 C CA . ARG A 1 83 ? -4.871 30.203 26.609 1 97.94 83 ARG A CA 1
ATOM 635 C C . ARG A 1 83 ? -5.008 28.797 26.047 1 97.94 83 ARG A C 1
ATOM 637 O O . ARG A 1 83 ? -4.684 27.812 26.734 1 97.94 83 ARG A O 1
ATOM 644 N N . VAL A 1 84 ? -5.512 28.734 24.781 1 97.06 84 VAL A N 1
ATOM 645 C CA . VAL A 1 84 ? -5.809 27.406 24.266 1 97.06 84 VAL A CA 1
ATOM 646 C C . VAL A 1 84 ? -5.402 27.312 22.797 1 97.06 84 VAL A C 1
ATOM 648 O O . VAL A 1 84 ? -5.277 28.344 22.109 1 97.06 84 VAL A O 1
ATOM 651 N N . LEU A 1 85 ? -5.07 26.188 22.359 1 95.38 85 LEU A N 1
ATOM 652 C CA . LEU A 1 85 ? -4.91 25.859 20.953 1 95.38 85 LEU A CA 1
ATOM 653 C C . LEU A 1 85 ? -6.039 24.953 20.469 1 95.38 85 LEU A C 1
ATOM 655 O O . LEU A 1 85 ? -6.574 24.156 21.25 1 95.38 85 LEU A O 1
ATOM 659 N N . VAL A 1 86 ? -6.461 25.156 19.328 1 91.69 86 VAL A N 1
ATOM 660 C CA . VAL A 1 86 ? -7.512 24.344 18.734 1 91.69 86 VAL A CA 1
ATOM 661 C C . VAL A 1 86 ? -6.895 23.312 17.781 1 91.69 86 VAL A C 1
ATOM 663 O O . VAL A 1 86 ? -6.145 23.656 16.875 1 91.69 86 VAL A O 1
ATOM 666 N N . LEU A 1 87 ? -7.066 22.047 18.156 1 79.81 87 LEU A N 1
ATOM 667 C CA . LEU A 1 87 ? -6.645 20.922 17.328 1 79.81 87 LEU A CA 1
ATOM 668 C C . LEU A 1 87 ? -7.844 20.078 16.906 1 79.81 87 LEU A C 1
ATOM 670 O O . LEU A 1 87 ? -8.438 19.375 17.719 1 79.81 87 LEU A O 1
ATOM 674 N N . GLY A 1 88 ? -8.328 20.234 15.766 1 66 88 GLY A N 1
ATOM 675 C CA . GLY A 1 88 ? -9.469 19.391 15.453 1 66 88 GLY A CA 1
ATOM 676 C C . GLY A 1 88 ? -9.859 19.406 13.992 1 66 88 GLY A C 1
ATOM 677 O O . GLY A 1 88 ? -9.18 20.047 13.172 1 66 88 GLY A O 1
ATOM 678 N N . GLU A 1 89 ? -10.875 18.562 13.75 1 66.94 89 GLU A N 1
ATOM 679 C CA . GLU A 1 89 ? -11.367 18.328 12.398 1 66.94 89 GLU A CA 1
ATOM 680 C C . GLU A 1 89 ? -12.484 19.312 12.047 1 66.94 89 GLU A C 1
ATOM 682 O O . GLU A 1 89 ? -12.812 19.484 10.867 1 66.94 89 GLU A O 1
ATOM 687 N N . THR A 1 90 ? -12.938 19.953 13.023 1 68.88 90 THR A N 1
ATOM 688 C CA . THR A 1 90 ? -14.125 20.75 12.75 1 68.88 90 THR A CA 1
ATOM 689 C C . THR A 1 90 ? -13.742 22.094 12.141 1 68.88 90 THR A C 1
ATOM 691 O O . THR A 1 90 ? -14.461 22.609 11.281 1 68.88 90 THR A O 1
ATOM 694 N N . LEU A 1 91 ? -12.594 22.422 12.57 1 73.81 91 LEU A N 1
ATOM 695 C CA . LEU A 1 91 ? -12.18 23.719 12.07 1 73.81 91 LEU A CA 1
ATOM 696 C C . LEU A 1 91 ? -11.688 23.625 10.633 1 73.81 91 LEU A C 1
ATOM 698 O O . LEU A 1 91 ? -10.734 22.891 10.352 1 73.81 91 LEU A O 1
ATOM 702 N N . GLY A 1 92 ? -12.367 24.25 9.711 1 69.25 92 GLY A N 1
ATOM 703 C CA . GLY A 1 92 ? -11.914 24.344 8.336 1 69.25 92 GLY A CA 1
ATOM 704 C C . GLY A 1 92 ? -12.336 23.172 7.48 1 69.25 92 GLY A C 1
ATOM 705 O O . GLY A 1 92 ? -12.32 23.25 6.25 1 69.25 92 GLY A O 1
ATOM 706 N N . LEU A 1 93 ? -12.664 22.047 7.992 1 67.69 93 LEU A N 1
ATOM 707 C CA . LEU A 1 93 ? -13.078 20.891 7.219 1 67.69 93 LEU A CA 1
ATOM 708 C C . LEU A 1 93 ? -14.594 20.719 7.27 1 67.69 93 LEU A C 1
ATOM 710 O O . LEU A 1 93 ? -15.258 20.719 6.23 1 67.69 93 LEU A O 1
ATOM 714 N N . GLY A 1 94 ? -15.125 20.625 8.484 1 67.12 94 GLY A N 1
ATOM 715 C CA . GLY A 1 94 ? -16.562 20.422 8.633 1 67.12 94 GLY A CA 1
ATOM 716 C C . GLY A 1 94 ? -17.312 21.703 8.898 1 67.12 94 GLY A C 1
ATOM 717 O O . GLY A 1 94 ? -18.547 21.734 8.805 1 67.12 94 GLY A O 1
ATOM 718 N N . GLY A 1 95 ? -16.625 22.75 9.109 1 75.12 95 GLY A N 1
ATOM 719 C CA . GLY A 1 95 ? -17.234 24.016 9.477 1 75.12 95 GLY A CA 1
ATOM 720 C C . GLY A 1 95 ? -16.344 25.203 9.172 1 75.12 95 GLY A C 1
ATOM 721 O O . GLY A 1 95 ? -15.367 25.094 8.43 1 75.12 95 GLY A O 1
ATOM 722 N N . PRO A 1 96 ? -16.797 26.328 9.703 1 85.44 96 PRO A N 1
ATOM 723 C CA . PRO A 1 96 ? -15.969 27.516 9.5 1 85.44 96 PRO A CA 1
ATOM 724 C C . PRO A 1 96 ? -14.578 27.391 10.109 1 85.44 96 PRO A C 1
ATOM 726 O O . PRO A 1 96 ? -14.414 26.781 11.164 1 85.44 96 PRO A O 1
ATOM 729 N N . GLY A 1 97 ? -13.648 28.078 9.398 1 92.5 97 GLY A N 1
ATOM 730 C CA . GLY A 1 97 ? -12.258 27.938 9.805 1 92.5 97 GLY A CA 1
ATOM 731 C C . GLY A 1 97 ? -11.789 29.047 10.734 1 92.5 97 GLY A C 1
ATOM 732 O O . GLY A 1 97 ? -12.609 29.781 11.289 1 92.5 97 GLY A O 1
ATOM 733 N N . ALA A 1 98 ? -10.531 29.109 10.922 1 94.5 98 ALA A N 1
ATOM 734 C CA . ALA A 1 98 ? -9.898 29.938 11.953 1 94.5 98 ALA A CA 1
ATOM 735 C C . ALA A 1 98 ? -9.625 31.344 11.438 1 94.5 98 ALA A C 1
ATOM 737 O O . ALA A 1 98 ? -9.297 32.25 12.219 1 94.5 98 ALA A O 1
ATOM 738 N N . TYR A 1 99 ? -9.727 31.562 10.156 1 96.81 99 TYR A N 1
ATOM 739 C CA . TYR A 1 99 ? -9.453 32.906 9.617 1 96.81 99 TYR A CA 1
ATOM 740 C C . TYR A 1 99 ? -10.508 33.906 10.07 1 96.81 99 TYR A C 1
ATOM 742 O O . TYR A 1 99 ? -11.203 34.5 9.25 1 96.81 99 TYR A O 1
ATOM 750 N N . SER A 1 100 ? -10.602 34.125 11.352 1 96.69 100 SER A N 1
ATOM 751 C CA . SER A 1 100 ? -11.602 35 11.969 1 96.69 100 SER A CA 1
ATOM 752 C C . SER A 1 100 ? -11.156 35.469 13.352 1 96.69 100 SER A C 1
ATOM 754 O O . SER A 1 100 ? -10.188 34.938 13.906 1 96.69 100 SER A O 1
ATOM 756 N N . GLU A 1 101 ? -11.852 36.438 13.852 1 97.56 101 GLU A N 1
ATOM 757 C CA . GLU A 1 101 ? -11.523 36.969 15.172 1 97.56 101 GLU A CA 1
ATOM 758 C C . GLU A 1 101 ? -11.977 36.031 16.281 1 97.56 101 GLU A C 1
ATOM 760 O O . GLU A 1 101 ? -11.383 36 17.359 1 97.56 101 GLU A O 1
ATOM 765 N N . TYR A 1 102 ? -13.055 35.312 15.961 1 95.94 102 TYR A N 1
ATOM 766 C CA . TYR A 1 102 ? -13.602 34.375 16.938 1 95.94 102 TYR A CA 1
ATOM 767 C C . TYR A 1 102 ? -13.953 33.031 16.266 1 95.94 102 TYR A C 1
ATOM 769 O O . TYR A 1 102 ? -14.305 33 15.086 1 95.94 102 TYR A O 1
ATOM 777 N N . VAL A 1 103 ? -13.875 31.969 17.047 1 94.31 103 VAL A N 1
ATOM 778 C CA . VAL A 1 103 ? -14.32 30.656 16.562 1 94.31 103 VAL A CA 1
ATOM 779 C C . VAL A 1 103 ? -15.062 29.922 17.672 1 94.31 103 VAL A C 1
ATOM 781 O O . VAL A 1 103 ? -14.758 30.094 18.844 1 94.31 103 VAL A O 1
ATOM 784 N N . ASN A 1 104 ? -16.062 29.156 17.25 1 92.56 104 ASN A N 1
ATOM 785 C CA . ASN A 1 104 ? -16.703 28.156 18.094 1 92.56 104 ASN A CA 1
ATOM 786 C C . ASN A 1 104 ? -16.234 26.75 17.734 1 92.56 104 ASN A C 1
ATOM 788 O O . ASN A 1 104 ? -16.266 26.344 16.578 1 92.56 104 ASN A O 1
ATOM 792 N N . VAL A 1 105 ? -15.75 26.031 18.734 1 92.5 105 VAL A N 1
ATOM 793 C CA . VAL A 1 105 ? -15.289 24.672 18.469 1 92.5 105 VAL A CA 1
ATOM 794 C C . VAL A 1 105 ? -15.75 23.75 19.578 1 92.5 105 VAL A C 1
ATOM 796 O O . VAL A 1 105 ? -15.984 24.188 20.719 1 92.5 105 VAL A O 1
ATOM 799 N N . PRO A 1 106 ? -15.906 22.484 19.25 1 91.5 106 PRO A N 1
ATOM 800 C CA . PRO A 1 106 ? -16.188 21.531 20.312 1 91.5 106 PRO A CA 1
ATOM 801 C C . PRO A 1 106 ? -15.117 21.531 21.406 1 91.5 106 PRO A C 1
ATOM 803 O O . PRO A 1 106 ? -13.93 21.641 21.109 1 91.5 106 PRO A O 1
ATOM 806 N N . ALA A 1 107 ? -15.555 21.328 22.625 1 92.44 107 ALA A N 1
ATOM 807 C CA . ALA A 1 107 ? -14.656 21.391 23.781 1 92.44 107 ALA A CA 1
ATOM 808 C C . ALA A 1 107 ? -13.562 20.344 23.688 1 92.44 107 ALA A C 1
ATOM 810 O O . ALA A 1 107 ? -12.438 20.547 24.156 1 92.44 107 ALA A O 1
ATOM 811 N N . ASN A 1 108 ? -13.859 19.266 23 1 89.56 108 ASN A N 1
ATOM 812 C CA . ASN A 1 108 ? -12.914 18.156 22.938 1 89.56 108 ASN A CA 1
ATOM 813 C C . ASN A 1 108 ? -11.82 18.406 21.906 1 89.56 108 ASN A C 1
ATOM 815 O O . ASN A 1 108 ? -10.914 17.594 21.75 1 89.56 108 ASN A O 1
ATOM 819 N N . GLU A 1 109 ? -11.844 19.547 21.25 1 90.88 109 GLU A N 1
ATOM 820 C CA . GLU A 1 109 ? -10.82 19.891 20.25 1 90.88 109 GLU A CA 1
ATOM 821 C C . GLU A 1 109 ? -9.922 21.016 20.75 1 90.88 109 GLU A C 1
ATOM 823 O O . GLU A 1 109 ? -9.117 21.547 20 1 90.88 109 GLU A O 1
ATOM 828 N N . VAL A 1 110 ? -10.078 21.297 22 1 93.12 110 VAL A N 1
ATOM 829 C CA . VAL A 1 110 ? -9.359 22.406 22.594 1 93.12 110 VAL A CA 1
ATOM 830 C C . VAL A 1 110 ? -8.328 21.875 23.594 1 93.12 110 VAL A C 1
ATOM 832 O O . VAL A 1 110 ? -8.609 20.953 24.359 1 93.12 110 VAL A O 1
ATOM 835 N N . PHE A 1 111 ? -7.109 22.438 23.562 1 94 111 PHE A N 1
ATOM 836 C CA . PHE A 1 111 ? -6.02 22.031 24.438 1 94 111 PHE A CA 1
ATOM 837 C C . PHE A 1 111 ? -5.363 23.234 25.078 1 94 111 PHE A C 1
ATOM 839 O O . PHE A 1 111 ? -5.23 24.297 24.469 1 94 111 PHE A O 1
ATOM 846 N N . SER A 1 112 ? -4.844 23.016 26.266 1 95.56 112 SER A N 1
ATOM 847 C CA . SER A 1 112 ? -4.203 24.109 27.016 1 95.56 112 SER A CA 1
ATOM 848 C C . SER A 1 112 ? -2.816 24.406 26.453 1 95.56 112 SER A C 1
ATOM 850 O O . SER A 1 112 ? -2.078 23.484 26.078 1 95.56 112 SER A O 1
ATOM 852 N N . ILE A 1 113 ? -2.473 25.656 26.469 1 96.56 113 ILE A N 1
ATOM 853 C CA . ILE A 1 113 ? -1.148 26.094 26.047 1 96.56 113 ILE A CA 1
ATOM 854 C C . ILE A 1 113 ? -0.288 26.391 27.281 1 96.56 113 ILE A C 1
ATOM 856 O O . ILE A 1 113 ? -0.679 27.172 28.141 1 96.56 113 ILE A O 1
ATOM 860 N N . PRO A 1 114 ? 0.831 25.781 27.375 1 96.62 114 PRO A N 1
ATOM 861 C CA . PRO A 1 114 ? 1.707 26.109 28.5 1 96.62 114 PRO A CA 1
ATOM 862 C C . PRO A 1 114 ? 2.258 27.531 28.438 1 96.62 114 PRO A C 1
ATOM 864 O O . PRO A 1 114 ? 2.268 28.141 27.359 1 96.62 114 PRO A O 1
ATOM 867 N N . ASP A 1 115 ? 2.861 27.969 29.5 1 96.19 115 ASP A N 1
ATOM 868 C CA . ASP A 1 115 ? 3.295 29.359 29.641 1 96.19 115 ASP A CA 1
ATOM 869 C C . ASP A 1 115 ? 4.516 29.641 28.766 1 96.19 115 ASP A C 1
ATOM 871 O O . ASP A 1 115 ? 4.73 30.781 28.344 1 96.19 115 ASP A O 1
ATOM 875 N N . PHE A 1 116 ? 5.223 28.656 28.453 1 96.31 116 PHE A N 1
ATOM 876 C CA . PHE A 1 116 ? 6.484 28.906 27.766 1 96.31 116 PHE A CA 1
ATOM 877 C C . PHE A 1 116 ? 6.262 29.062 26.266 1 96.31 116 PHE A C 1
ATOM 879 O O . PHE A 1 116 ? 7.191 29.391 25.516 1 96.31 116 PHE A O 1
ATOM 886 N N . LEU A 1 117 ? 5.059 28.922 25.812 1 97.12 117 LEU A N 1
ATOM 887 C CA . LEU A 1 117 ? 4.766 29.078 24.391 1 97.12 117 LEU A CA 1
ATOM 888 C C . LEU A 1 117 ? 4.035 30.391 24.125 1 97.12 117 LEU A C 1
ATOM 890 O O . LEU A 1 117 ? 3.092 30.734 24.844 1 97.12 117 LEU A O 1
ATOM 894 N N . SER A 1 118 ? 4.531 31.094 23.109 1 97.69 118 SER A N 1
ATOM 895 C CA . SER A 1 118 ? 3.73 32.188 22.594 1 97.69 118 SER A CA 1
ATOM 896 C C . SER A 1 118 ? 2.502 31.688 21.844 1 97.69 118 SER A C 1
ATOM 898 O O . SER A 1 118 ? 2.412 30.5 21.531 1 97.69 118 SER A O 1
ATOM 900 N N . MET A 1 119 ? 1.535 32.562 21.641 1 97.62 119 MET A N 1
ATOM 901 C CA . MET A 1 119 ? 0.343 32.188 20.891 1 97.62 119 MET A CA 1
ATOM 902 C C . MET A 1 119 ? 0.708 31.766 19.469 1 97.62 119 MET A C 1
ATOM 904 O O . MET A 1 119 ? 0.128 30.828 18.922 1 97.62 119 MET A O 1
ATOM 908 N N . GLU A 1 120 ? 1.696 32.5 18.891 1 97.5 120 GLU A N 1
ATOM 909 C CA . GLU A 1 120 ? 2.148 32.188 17.547 1 97.5 120 GLU A CA 1
ATOM 910 C C . GLU A 1 120 ? 2.785 30.781 17.484 1 97.5 120 GLU A C 1
ATOM 912 O O . GLU A 1 120 ? 2.521 30.016 16.562 1 97.5 120 GLU A O 1
ATOM 917 N N . GLU A 1 121 ? 3.564 30.484 18.469 1 97 121 GLU A N 1
ATOM 918 C CA . GLU A 1 121 ? 4.184 29.172 18.547 1 97 121 GLU A CA 1
ATOM 919 C C . GLU A 1 121 ? 3.133 28.078 18.734 1 97 121 GLU A C 1
ATOM 921 O O . GLU A 1 121 ? 3.197 27.031 18.078 1 97 121 GLU A O 1
ATOM 926 N N . ALA A 1 122 ? 2.209 28.375 19.578 1 96.94 122 ALA A N 1
ATOM 927 C CA . ALA A 1 122 ? 1.152 27.391 19.828 1 96.94 122 ALA A CA 1
ATOM 928 C C . ALA A 1 122 ? 0.341 27.109 18.562 1 96.94 122 ALA A C 1
ATOM 930 O O . ALA A 1 122 ? 0.094 25.953 18.219 1 96.94 122 ALA A O 1
ATOM 931 N N . ALA A 1 123 ? -0.047 28.141 17.891 1 96.25 123 ALA A N 1
ATOM 932 C CA . ALA A 1 123 ? -0.79 27.969 16.641 1 96.25 123 ALA A CA 1
ATOM 933 C C . ALA A 1 123 ? 0.021 27.172 15.625 1 96.25 123 ALA A C 1
ATOM 935 O O . ALA A 1 123 ? -0.542 26.422 14.82 1 96.25 123 ALA A O 1
ATOM 936 N N . SER A 1 124 ? 1.328 27.312 15.695 1 95.69 124 SER A N 1
ATOM 937 C CA . SER A 1 124 ? 2.229 26.688 14.727 1 95.69 124 SER A CA 1
ATOM 938 C C . SER A 1 124 ? 2.385 25.203 14.992 1 95.69 124 SER A C 1
ATOM 940 O O . SER A 1 124 ? 2.824 24.453 14.117 1 95.69 124 SER A O 1
ATOM 942 N N . ILE A 1 125 ? 2.18 24.734 16.234 1 94.62 125 ILE A N 1
ATOM 943 C CA . ILE A 1 125 ? 2.184 23.297 16.484 1 94.62 125 ILE A CA 1
ATOM 944 C C . ILE A 1 125 ? 1.149 22.609 15.602 1 94.62 125 ILE A C 1
ATOM 946 O O . ILE A 1 125 ? 1.492 21.734 14.797 1 94.62 125 ILE A O 1
ATOM 950 N N . GLY A 1 126 ? -0.097 23.047 15.734 1 87.94 126 GLY A N 1
ATOM 951 C CA . GLY A 1 126 ? -1.233 22.641 14.922 1 87.94 126 GLY A CA 1
ATOM 952 C C . GLY A 1 126 ? -1.188 21.172 14.531 1 87.94 126 GLY A C 1
ATOM 953 O O . GLY A 1 126 ? -0.655 20.344 15.273 1 87.94 126 GLY A O 1
ATOM 954 N N . ILE A 1 127 ? -1.797 20.891 13.414 1 89.44 127 ILE A N 1
ATOM 955 C CA . ILE A 1 127 ? -1.997 19.531 12.961 1 89.44 127 ILE A CA 1
ATOM 956 C C . ILE A 1 127 ? -0.702 18.984 12.359 1 89.44 127 ILE A C 1
ATOM 958 O O . ILE A 1 127 ? -0.409 17.797 12.469 1 89.44 127 ILE A O 1
ATOM 962 N N . SER A 1 128 ? 0.161 19.844 11.867 1 92.69 128 SER A N 1
ATOM 963 C CA . SER A 1 128 ? 1.334 19.422 11.109 1 92.69 128 SER A CA 1
ATOM 964 C C . SER A 1 128 ? 2.359 18.75 12.016 1 92.69 128 SER A C 1
ATOM 966 O O . SER A 1 128 ? 2.814 17.641 11.734 1 92.69 128 SER A O 1
ATOM 968 N N . CYS A 1 129 ? 2.674 19.438 13.141 1 96 129 CYS A N 1
ATOM 969 C CA . CYS A 1 129 ? 3.686 18.891 14.039 1 96 129 CYS A CA 1
ATOM 970 C C . CYS A 1 129 ? 3.205 17.594 14.688 1 96 129 CYS A C 1
ATOM 972 O O . CYS A 1 129 ? 3.971 16.641 14.805 1 96 129 CYS A O 1
ATOM 974 N N . LEU A 1 130 ? 1.986 17.594 15.016 1 95.81 130 LEU A N 1
ATOM 975 C CA . LEU A 1 130 ? 1.448 16.438 15.703 1 95.81 130 LEU A CA 1
ATOM 976 C C . LEU A 1 130 ? 1.3 15.258 14.75 1 95.81 130 LEU A C 1
ATOM 978 O O . LEU A 1 130 ? 1.502 14.102 15.133 1 95.81 130 LEU A O 1
ATOM 982 N N . THR A 1 131 ? 0.975 15.539 13.547 1 95.44 131 THR A N 1
ATOM 983 C CA . THR A 1 131 ? 0.95 14.5 12.531 1 95.44 131 THR A CA 1
ATOM 984 C C . THR A 1 131 ? 2.332 13.875 12.359 1 95.44 131 THR A C 1
ATOM 986 O O . THR A 1 131 ? 2.459 12.648 12.305 1 95.44 131 THR A O 1
ATOM 989 N N . ALA A 1 132 ? 3.303 14.703 12.305 1 97.19 132 ALA A N 1
ATOM 990 C CA . ALA A 1 132 ? 4.672 14.219 12.141 1 97.19 132 ALA A CA 1
ATOM 991 C C . ALA A 1 132 ? 5.078 13.32 13.312 1 97.19 132 ALA A C 1
ATOM 993 O O . ALA A 1 132 ? 5.664 12.258 13.109 1 97.19 132 ALA A O 1
ATOM 994 N N . LEU A 1 133 ? 4.75 13.766 14.5 1 97.44 133 LEU A N 1
ATOM 995 C CA . LEU A 1 133 ? 5.082 12.969 15.672 1 97.44 133 LEU A CA 1
ATOM 996 C C . LEU A 1 133 ? 4.32 11.648 15.664 1 97.44 133 LEU A C 1
ATOM 998 O O . LEU A 1 133 ? 4.898 10.586 15.922 1 97.44 133 LEU A O 1
ATOM 1002 N N . TYR A 1 134 ? 3.094 11.734 15.367 1 96.69 134 TYR A N 1
ATOM 1003 C CA . TYR A 1 134 ? 2.258 10.539 15.289 1 96.69 134 TYR A CA 1
ATOM 1004 C C . TYR A 1 134 ? 2.873 9.5 14.359 1 96.69 134 TYR A C 1
ATOM 1006 O O . TYR A 1 134 ? 3.027 8.336 14.734 1 96.69 134 TYR A O 1
ATOM 1014 N N . VAL A 1 135 ? 3.305 9.922 13.188 1 97.88 135 VAL A N 1
ATOM 1015 C CA . VAL A 1 135 ? 3.805 9 12.172 1 97.88 135 VAL A CA 1
ATOM 1016 C C . VAL A 1 135 ? 5.168 8.461 12.594 1 97.88 135 VAL A C 1
ATOM 1018 O O . VAL A 1 135 ? 5.395 7.246 12.57 1 97.88 135 VAL A O 1
ATOM 1021 N N . THR A 1 136 ? 6.027 9.258 13.102 1 97.44 136 THR A N 1
ATOM 1022 C CA . THR A 1 136 ? 7.41 8.875 13.344 1 97.44 136 THR A CA 1
ATOM 1023 C C . THR A 1 136 ? 7.531 8.078 14.641 1 97.44 136 THR A C 1
ATOM 1025 O O . THR A 1 136 ? 8.438 7.258 14.789 1 97.44 136 THR A O 1
ATOM 1028 N N . LYS A 1 137 ? 6.605 8.266 15.492 1 95 137 LYS A N 1
ATOM 1029 C CA . LYS A 1 137 ? 6.746 7.609 16.781 1 95 137 LYS A CA 1
ATOM 1030 C C . LYS A 1 137 ? 5.754 6.457 16.922 1 95 137 LYS A C 1
ATOM 1032 O O . LYS A 1 137 ? 6.074 5.426 17.516 1 95 137 LYS A O 1
ATOM 1037 N N . TYR A 1 138 ? 4.598 6.594 16.391 1 94.25 138 TYR A N 1
ATOM 1038 C CA . TYR A 1 138 ? 3.545 5.629 16.703 1 94.25 138 TYR A CA 1
ATOM 1039 C C . TYR A 1 138 ? 3.277 4.719 15.5 1 94.25 138 TYR A C 1
ATOM 1041 O O . TYR A 1 138 ? 2.764 3.611 15.664 1 94.25 138 TYR A O 1
ATOM 1049 N N . LYS A 1 139 ? 3.516 5.16 14.336 1 94.19 139 LYS A N 1
ATOM 1050 C CA . LYS A 1 139 ? 3.254 4.336 13.164 1 94.19 139 LYS A CA 1
ATOM 1051 C C . LYS A 1 139 ? 4.512 3.594 12.719 1 94.19 139 LYS A C 1
ATOM 1053 O O . LYS A 1 139 ? 4.434 2.449 12.266 1 94.19 139 LYS A O 1
ATOM 1058 N N . LEU A 1 140 ? 5.617 4.301 12.828 1 92.88 140 LEU A N 1
ATOM 1059 C CA . LEU A 1 140 ? 6.883 3.703 12.422 1 92.88 140 LEU A CA 1
ATOM 1060 C C . LEU A 1 140 ? 7.527 2.951 13.578 1 92.88 140 LEU A C 1
ATOM 1062 O O . LEU A 1 140 ? 7.379 3.348 14.742 1 92.88 140 LEU A O 1
ATOM 1066 N N . SER A 1 141 ? 8.148 1.831 13.367 1 75.06 141 SER A N 1
ATOM 1067 C CA . SER A 1 141 ? 8.719 1.016 14.43 1 75.06 141 SER A CA 1
ATOM 1068 C C . SER A 1 141 ? 10.141 1.461 14.766 1 75.06 141 SER A C 1
ATOM 1070 O O . SER A 1 141 ? 10.484 1.645 15.938 1 75.06 141 SER A O 1
ATOM 1072 N N . ASP A 1 142 ? 11.07 1.431 13.781 1 86.62 142 ASP A N 1
ATOM 1073 C CA . ASP A 1 142 ? 12.461 1.78 14.055 1 86.62 142 ASP A CA 1
ATOM 1074 C C . ASP A 1 142 ? 13.078 2.531 12.875 1 86.62 142 ASP A C 1
ATOM 1076 O O . ASP A 1 142 ? 13.047 2.049 11.742 1 86.62 142 ASP A O 1
ATOM 1080 N N . MET A 1 143 ? 13.602 3.727 13.242 1 92.25 143 MET A N 1
ATOM 1081 C CA . MET A 1 143 ? 14.18 4.551 12.18 1 92.25 143 MET A CA 1
ATOM 1082 C C . MET A 1 143 ? 15.688 4.707 12.375 1 92.25 143 MET A C 1
ATOM 1084 O O . MET A 1 143 ? 16.375 5.25 11.508 1 92.25 143 MET A O 1
ATOM 1088 N N . LYS A 1 144 ? 16.219 4.285 13.508 1 95.69 144 LYS A N 1
ATOM 1089 C CA . LYS A 1 144 ? 17.625 4.504 13.781 1 95.69 144 LYS A CA 1
ATOM 1090 C C . LYS A 1 144 ? 18.5 3.867 12.703 1 95.69 144 LYS A C 1
ATOM 1092 O O . LYS A 1 144 ? 18.406 2.662 12.453 1 95.69 144 LYS A O 1
ATOM 1097 N N . GLY A 1 145 ? 19.281 4.684 12.109 1 96.19 145 GLY A N 1
ATOM 1098 C CA . GLY A 1 145 ? 20.219 4.207 11.109 1 96.19 145 GLY A CA 1
ATOM 1099 C C . GLY A 1 145 ? 19.578 3.939 9.758 1 96.19 145 GLY A C 1
ATOM 1100 O O . GLY A 1 145 ? 20.266 3.592 8.797 1 96.19 145 GLY A O 1
ATOM 1101 N N . ARG A 1 146 ? 18.344 4.137 9.609 1 96.31 146 ARG A N 1
ATOM 1102 C CA . ARG A 1 146 ? 17.641 3.854 8.359 1 96.31 146 ARG A CA 1
ATOM 1103 C C . ARG A 1 146 ? 17.625 5.082 7.457 1 96.31 146 ARG A C 1
ATOM 1105 O O . ARG A 1 146 ? 17.594 6.215 7.941 1 96.31 146 ARG A O 1
ATOM 1112 N N . SER A 1 147 ? 17.656 4.844 6.164 1 97.88 147 SER A N 1
ATOM 1113 C CA . SER A 1 147 ? 17.531 5.918 5.184 1 97.88 147 SER A CA 1
ATOM 1114 C C . SER A 1 147 ? 16.078 6.285 4.945 1 97.88 147 SER A C 1
ATOM 1116 O O . SER A 1 147 ? 15.242 5.406 4.723 1 97.88 147 SER A O 1
ATOM 1118 N N . VAL A 1 148 ? 15.789 7.617 5.035 1 98.25 148 VAL A N 1
ATOM 1119 C CA . VAL A 1 148 ? 14.414 8.102 4.93 1 98.25 148 VAL A CA 1
ATOM 1120 C C . VAL A 1 148 ? 14.336 9.203 3.881 1 98.25 148 VAL A C 1
ATOM 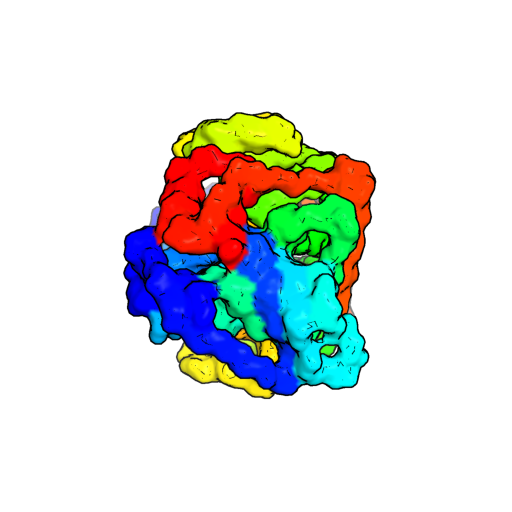1122 O O . VAL A 1 148 ? 15.117 10.164 3.92 1 98.25 148 VAL A O 1
ATOM 1125 N N . LEU A 1 149 ? 13.453 9.07 2.938 1 98.5 149 LEU A N 1
ATOM 1126 C CA . LEU A 1 149 ? 13.148 10.117 1.967 1 98.5 149 LEU A CA 1
ATOM 1127 C C . LEU A 1 149 ? 11.906 10.898 2.375 1 98.5 149 LEU A C 1
ATOM 1129 O O . LEU A 1 149 ? 10.875 10.305 2.705 1 98.5 149 LEU A O 1
ATOM 1133 N N . ILE A 1 150 ? 11.977 12.188 2.354 1 98.31 150 ILE A N 1
ATOM 1134 C CA . ILE A 1 150 ? 10.859 13.078 2.637 1 98.31 150 ILE A CA 1
ATOM 1135 C C . ILE A 1 150 ? 10.656 14.039 1.468 1 98.31 150 ILE A C 1
ATOM 1137 O O . ILE A 1 150 ? 11.336 15.062 1.376 1 98.31 150 ILE A O 1
ATOM 1141 N N . PRO A 1 151 ? 9.688 13.727 0.659 1 96.81 151 PRO A N 1
ATOM 1142 C CA . PRO A 1 151 ? 9.43 14.633 -0.459 1 96.81 151 PRO A CA 1
ATOM 1143 C C . PRO A 1 151 ? 8.711 15.914 -0.025 1 96.81 151 PRO A C 1
ATOM 1145 O O . PRO A 1 151 ? 7.906 15.891 0.907 1 96.81 151 PRO A O 1
ATOM 1148 N N . GLY A 1 152 ? 8.953 17.047 -0.786 1 92.44 152 GLY A N 1
ATOM 1149 C CA . GLY A 1 152 ? 8.266 18.297 -0.521 1 92.44 152 GLY A CA 1
ATOM 1150 C C . GLY A 1 152 ? 8.578 18.875 0.849 1 92.44 152 GLY A C 1
ATOM 1151 O O . GLY A 1 152 ? 7.672 19.109 1.652 1 92.44 152 GLY A O 1
ATOM 1152 N N . ILE A 1 153 ? 9.797 19.328 1.05 1 92.75 153 ILE A N 1
ATOM 1153 C CA . ILE A 1 153 ? 10.281 19.625 2.391 1 92.75 153 ILE A CA 1
ATOM 1154 C C . ILE A 1 153 ? 9.75 20.984 2.838 1 92.75 153 ILE A C 1
ATOM 1156 O O . ILE A 1 153 ? 9.828 21.328 4.02 1 92.75 153 ILE A O 1
ATOM 1160 N N . SER A 1 154 ? 9.094 21.688 1.961 1 86.75 154 SER A N 1
ATOM 1161 C CA . SER A 1 154 ? 8.617 23.031 2.297 1 86.75 154 SER A CA 1
ATOM 1162 C C . SER A 1 154 ? 7.344 22.969 3.129 1 86.75 154 SER A C 1
ATOM 1164 O O . SER A 1 154 ? 6.941 23.969 3.732 1 86.75 154 SER A O 1
ATOM 1166 N N . GLY A 1 155 ? 6.758 21.875 3.168 1 88.88 155 GLY A N 1
ATOM 1167 C CA . GLY A 1 155 ? 5.516 21.75 3.912 1 88.88 155 GLY A CA 1
ATOM 1168 C C . GLY A 1 155 ? 5.723 21.609 5.406 1 88.88 155 GLY A C 1
ATOM 1169 O O . GLY A 1 155 ? 6.789 21.172 5.852 1 88.88 155 GLY A O 1
ATOM 1170 N N . GLY A 1 156 ? 4.703 22.031 6.145 1 91 156 GLY A N 1
ATOM 1171 C CA . GLY A 1 156 ? 4.766 21.953 7.594 1 91 156 GLY A CA 1
ATOM 1172 C C . GLY A 1 156 ? 4.938 20.531 8.109 1 91 156 GLY A C 1
ATOM 1173 O O . GLY A 1 156 ? 5.734 20.281 9.016 1 91 156 GLY A O 1
ATOM 1174 N N . VAL A 1 157 ? 4.219 19.625 7.539 1 94.69 157 VAL A N 1
ATOM 1175 C CA . VAL A 1 157 ? 4.352 18.234 7.965 1 94.69 157 VAL A CA 1
ATOM 1176 C C . VAL A 1 157 ? 5.742 17.719 7.617 1 94.69 157 VAL A C 1
ATOM 1178 O O . VAL A 1 157 ? 6.43 17.141 8.469 1 94.69 157 VAL A O 1
ATOM 1181 N N . ALA A 1 158 ? 6.176 18 6.449 1 95.69 158 ALA A N 1
ATOM 1182 C CA . ALA A 1 158 ? 7.457 17.484 5.969 1 95.69 158 ALA A CA 1
ATOM 1183 C C . ALA A 1 158 ? 8.617 18.031 6.797 1 95.69 158 ALA A C 1
ATOM 1185 O O . ALA A 1 158 ? 9.523 17.297 7.18 1 95.69 158 ALA A O 1
ATOM 1186 N N . SER A 1 159 ? 8.547 19.312 7.055 1 94.94 159 SER A N 1
ATOM 1187 C CA . SER A 1 159 ? 9.617 19.922 7.84 1 94.94 159 SER A CA 1
ATOM 1188 C C . SER A 1 159 ? 9.625 19.375 9.266 1 94.94 159 SER A C 1
ATOM 1190 O O . SER A 1 159 ? 10.688 19.219 9.867 1 94.94 159 SER A O 1
ATOM 1192 N N . SER A 1 160 ? 8.469 19.125 9.781 1 96.44 160 SER A N 1
ATOM 1193 C CA . SER A 1 160 ? 8.375 18.516 11.109 1 96.44 160 SER A CA 1
ATOM 1194 C C . SER A 1 160 ? 8.883 17.078 11.102 1 96.44 160 SER A C 1
ATOM 1196 O O . SER A 1 160 ? 9.578 16.656 12.023 1 96.44 160 SER A O 1
ATOM 1198 N N . LEU A 1 161 ? 8.555 16.359 10.055 1 97.88 161 LEU A N 1
ATOM 1199 C CA . LEU A 1 161 ? 9.07 15.008 9.898 1 97.88 161 LEU A CA 1
ATOM 1200 C C . LEU A 1 161 ? 10.594 14.992 9.914 1 97.88 161 LEU A C 1
ATOM 1202 O O . LEU A 1 161 ? 11.203 14.148 10.578 1 97.88 161 LEU A O 1
ATOM 1206 N N . LEU A 1 162 ? 11.172 15.914 9.227 1 97.75 162 LEU A N 1
ATOM 1207 C CA . LEU A 1 162 ? 12.625 15.992 9.148 1 97.75 162 LEU A CA 1
ATOM 1208 C C . LEU A 1 162 ? 13.242 16.125 10.539 1 97.75 162 LEU A C 1
ATOM 1210 O O . LEU A 1 162 ? 14.188 15.398 10.867 1 97.75 162 LEU A O 1
ATOM 1214 N N . GLN A 1 163 ? 12.68 16.953 11.32 1 96.88 163 GLN A N 1
ATOM 1215 C CA . GLN A 1 163 ? 13.227 17.172 12.656 1 96.88 163 GLN A CA 1
ATOM 1216 C C . GLN A 1 163 ? 13.125 15.898 13.492 1 96.88 163 GLN A C 1
ATOM 1218 O O . GLN A 1 163 ? 14.086 15.523 14.172 1 96.88 163 GLN A O 1
ATOM 1223 N N . PHE A 1 164 ? 12.031 15.234 13.469 1 97.38 164 PHE A N 1
ATOM 1224 C CA . PHE A 1 164 ? 11.859 14.023 14.258 1 97.38 164 PHE A CA 1
ATOM 1225 C C . PHE A 1 164 ? 12.734 12.898 13.727 1 97.38 164 PHE A C 1
ATOM 1227 O O . PHE A 1 164 ? 13.297 12.125 14.5 1 97.38 164 PHE A O 1
ATOM 1234 N N . CYS A 1 165 ? 12.82 12.789 12.398 1 97.81 165 CYS A N 1
ATOM 1235 C CA . CYS A 1 165 ? 13.695 11.781 11.82 1 97.81 165 CYS A CA 1
ATOM 1236 C C . CYS A 1 165 ? 15.133 11.961 12.297 1 97.81 165 CYS A C 1
ATOM 1238 O O . CYS A 1 165 ? 15.797 10.992 12.664 1 97.81 165 CYS A O 1
ATOM 1240 N N . LYS A 1 166 ? 15.57 13.211 12.289 1 96.88 166 LYS A N 1
ATOM 1241 C CA . LYS A 1 166 ? 16.906 13.508 12.805 1 96.88 166 LYS A CA 1
ATOM 1242 C C . LYS A 1 166 ? 17.016 13.109 14.273 1 96.88 166 LYS A C 1
ATOM 1244 O O . LYS A 1 166 ? 17.969 12.43 14.664 1 96.88 166 LYS A O 1
ATOM 1249 N N . LEU A 1 167 ? 16.109 13.492 15.008 1 96.31 167 LEU A N 1
ATOM 1250 C CA . LEU A 1 167 ? 16.094 13.219 16.438 1 96.31 167 LEU A CA 1
ATOM 1251 C C . LEU A 1 167 ? 16.172 11.719 16.719 1 96.31 167 LEU A C 1
ATOM 1253 O O . LEU A 1 167 ? 16.828 11.281 17.656 1 96.31 167 LEU A O 1
ATOM 1257 N N . PHE A 1 168 ? 15.523 10.93 15.883 1 96.69 168 PHE A N 1
ATOM 1258 C CA . PHE A 1 168 ? 15.414 9.492 16.125 1 96.69 168 PHE A CA 1
ATOM 1259 C C . PHE A 1 168 ? 16.516 8.734 15.391 1 96.69 168 PHE A C 1
ATOM 1261 O O . PHE A 1 168 ? 16.531 7.504 15.383 1 96.69 168 PHE A O 1
ATOM 1268 N N . GLY A 1 169 ? 17.406 9.438 14.703 1 97.06 169 GLY A N 1
ATOM 1269 C CA . GLY A 1 169 ? 18.641 8.852 14.234 1 97.06 169 GLY A CA 1
ATOM 1270 C C . GLY A 1 169 ? 18.562 8.352 12.805 1 97.06 169 GLY A C 1
ATOM 1271 O O . GLY A 1 169 ? 19.359 7.496 12.398 1 97.06 169 GLY A O 1
ATOM 1272 N N . ALA A 1 170 ? 17.672 8.828 12 1 97.62 170 ALA A N 1
ATOM 1273 C CA . ALA A 1 170 ? 17.547 8.438 10.594 1 97.62 170 ALA A CA 1
ATOM 1274 C C . ALA A 1 170 ? 18.531 9.203 9.727 1 97.62 170 ALA A C 1
ATOM 1276 O O . ALA A 1 170 ? 19 10.281 10.109 1 97.62 170 ALA A O 1
ATOM 1277 N N . LYS A 1 171 ? 18.891 8.641 8.625 1 97.81 171 LYS A N 1
ATOM 1278 C CA . LYS A 1 171 ? 19.578 9.344 7.551 1 97.81 171 LYS A CA 1
ATOM 1279 C C . LYS A 1 171 ? 18.578 9.883 6.52 1 97.81 171 LYS A C 1
ATOM 1281 O O . LYS A 1 171 ? 18.016 9.117 5.738 1 97.81 171 LYS A O 1
ATOM 1286 N N . THR A 1 172 ? 18.5 11.188 6.449 1 98.44 172 THR A N 1
ATOM 1287 C CA . THR A 1 172 ? 17.375 11.758 5.719 1 98.44 172 THR A CA 1
ATOM 1288 C C . THR A 1 172 ? 17.828 12.336 4.383 1 98.44 172 THR A C 1
ATOM 1290 O O . THR A 1 172 ? 18.875 12.992 4.312 1 98.44 172 THR A O 1
ATOM 1293 N N . ILE A 1 173 ? 17.094 12.039 3.379 1 98.44 173 ILE A N 1
ATOM 1294 C CA . ILE A 1 173 ? 17.141 12.688 2.074 1 98.44 173 ILE A CA 1
ATOM 1295 C C . ILE A 1 173 ? 15.828 13.438 1.825 1 98.44 173 ILE A C 1
ATOM 1297 O O . ILE A 1 173 ? 14.742 12.859 1.949 1 98.44 173 ILE A O 1
ATOM 1301 N N . VAL A 1 174 ? 15.93 14.719 1.506 1 98.25 174 VAL A N 1
ATOM 1302 C CA . VAL A 1 174 ? 14.719 15.508 1.279 1 98.25 174 VAL A CA 1
ATOM 1303 C C . VAL A 1 174 ? 14.719 16.047 -0.152 1 98.25 174 VAL A C 1
ATOM 1305 O O . VAL A 1 174 ? 15.766 16.125 -0.794 1 98.25 174 VAL A O 1
ATOM 1308 N N . THR A 1 175 ? 13.5 16.328 -0.613 1 96.75 175 THR A N 1
ATOM 1309 C CA . THR A 1 175 ? 13.414 16.922 -1.941 1 96.75 175 THR A CA 1
ATOM 1310 C C . THR A 1 175 ? 12.539 18.172 -1.918 1 96.75 175 THR A C 1
ATOM 1312 O O . THR A 1 175 ? 11.672 18.312 -1.048 1 96.75 175 THR A O 1
ATOM 1315 N N . SER A 1 176 ? 12.828 19.062 -2.785 1 93.25 176 SER A N 1
ATOM 1316 C CA . SER A 1 176 ? 12.031 20.266 -3.053 1 93.25 176 SER A CA 1
ATOM 1317 C C . SER A 1 176 ? 12.289 20.797 -4.461 1 93.25 176 SER A C 1
ATOM 1319 O O . SER A 1 176 ? 13.344 20.547 -5.039 1 93.25 176 SER A O 1
ATOM 1321 N N . ARG A 1 177 ? 11.359 21.547 -4.953 1 89.56 177 ARG A N 1
ATOM 1322 C CA . ARG A 1 177 ? 11.555 22.219 -6.234 1 89.56 177 ARG A CA 1
ATOM 1323 C C . ARG A 1 177 ? 12.422 23.453 -6.074 1 89.56 177 ARG A C 1
ATOM 1325 O O . ARG A 1 177 ? 13.023 23.938 -7.039 1 89.56 177 ARG A O 1
ATOM 1332 N N . SER A 1 178 ? 12.438 23.953 -4.898 1 88.12 178 SER A N 1
ATOM 1333 C CA . SER A 1 178 ? 13.148 25.188 -4.594 1 88.12 178 SER A CA 1
ATOM 1334 C C . SER A 1 178 ? 14.531 24.906 -4.027 1 88.12 178 SER A C 1
ATOM 1336 O O . SER A 1 178 ? 14.672 24.172 -3.047 1 88.12 178 SER A O 1
ATOM 1338 N N . GLU A 1 179 ? 15.484 25.594 -4.613 1 89.62 179 GLU A N 1
ATOM 1339 C CA . GLU A 1 179 ? 16.844 25.484 -4.102 1 89.62 179 GLU A CA 1
ATOM 1340 C C . GLU A 1 179 ? 16.953 26.062 -2.691 1 89.62 179 GLU A C 1
ATOM 1342 O O . GLU A 1 179 ? 17.672 25.5 -1.847 1 89.62 179 GLU A O 1
ATOM 1347 N N . SER A 1 180 ? 16.266 27.094 -2.496 1 89.06 180 SER A N 1
ATOM 1348 C CA . SER A 1 180 ? 16.297 27.734 -1.19 1 89.06 180 SER A CA 1
ATOM 1349 C C . SER A 1 180 ? 15.773 26.812 -0.097 1 89.06 180 SER A C 1
ATOM 1351 O O . SER A 1 180 ? 16.328 26.766 1.005 1 89.06 180 SER A O 1
ATOM 1353 N N . HIS A 1 181 ? 14.781 26.047 -0.428 1 90.88 181 HIS A N 1
ATOM 1354 C CA . HIS A 1 181 ? 14.234 25.109 0.552 1 90.88 181 HIS A CA 1
ATOM 1355 C C . HIS A 1 181 ? 15.188 23.953 0.796 1 90.88 181 HIS A C 1
ATOM 1357 O O . HIS A 1 181 ? 15.281 23.438 1.917 1 90.88 181 HIS A O 1
ATOM 1363 N N . CYS A 1 182 ? 15.875 23.562 -0.244 1 93.44 182 CYS A N 1
ATOM 1364 C CA . CYS A 1 182 ? 16.875 22.516 -0.081 1 93.44 182 CYS A CA 1
ATOM 1365 C C . CYS A 1 182 ? 17.984 22.953 0.861 1 93.44 182 CYS A C 1
ATOM 1367 O O . CYS A 1 182 ? 18.359 22.219 1.775 1 93.44 182 CYS A O 1
ATOM 1369 N N . VAL A 1 183 ? 18.406 24.141 0.667 1 92.5 183 VAL A N 1
ATOM 1370 C CA . VAL A 1 183 ? 19.469 24.703 1.501 1 92.5 183 VAL A CA 1
ATOM 1371 C C . VAL A 1 183 ? 18.984 24.828 2.943 1 92.5 183 VAL A C 1
ATOM 1373 O O . VAL A 1 183 ? 19.688 24.422 3.877 1 92.5 183 VAL A O 1
ATOM 1376 N N . SER A 1 184 ? 17.812 25.312 3.053 1 89.88 184 SER A N 1
ATOM 1377 C CA . SER A 1 184 ? 17.234 25.469 4.383 1 89.88 184 SER A CA 1
ATOM 1378 C C . SER A 1 184 ? 17.109 24.125 5.09 1 89.88 184 SER A C 1
ATOM 1380 O O . SER A 1 184 ? 17.328 24.031 6.297 1 89.88 184 SER A O 1
ATOM 1382 N N . ALA A 1 185 ? 16.766 23.141 4.344 1 94.12 185 ALA A N 1
ATOM 1383 C CA . ALA A 1 185 ? 16.562 21.812 4.918 1 94.12 185 ALA A CA 1
ATOM 1384 C C . ALA A 1 185 ? 17.875 21.25 5.457 1 94.12 185 ALA A C 1
ATOM 1386 O O . ALA A 1 185 ? 17.891 20.578 6.492 1 94.12 185 ALA A O 1
ATOM 1387 N N . ILE A 1 186 ? 18.938 21.5 4.762 1 95.25 186 ILE A N 1
ATOM 1388 C CA . ILE A 1 186 ? 20.25 21.062 5.242 1 95.25 186 ILE A CA 1
ATOM 1389 C C . ILE A 1 186 ? 20.547 21.734 6.578 1 95.25 186 ILE A C 1
ATOM 1391 O O . ILE A 1 186 ? 21.031 21.078 7.508 1 95.25 186 ILE A O 1
ATOM 1395 N N . GLY A 1 187 ? 20.188 22.953 6.68 1 90.38 187 GLY A N 1
ATOM 1396 C CA . GLY A 1 187 ? 20.375 23.688 7.926 1 90.38 187 GLY A CA 1
ATOM 1397 C C . GLY A 1 187 ? 19.531 23.125 9.062 1 90.38 187 GLY A C 1
ATOM 1398 O O . GLY A 1 187 ? 19.922 23.203 10.227 1 90.38 187 GLY A O 1
ATOM 1399 N N . MET A 1 188 ? 18.469 22.516 8.648 1 89.62 188 MET A N 1
ATOM 1400 C CA . MET A 1 188 ? 17.562 21.938 9.641 1 89.62 188 MET A CA 1
ATOM 1401 C C . MET A 1 188 ? 17.984 20.531 10.031 1 89.62 188 MET A C 1
ATOM 1403 O O . MET A 1 188 ? 17.406 19.938 10.938 1 89.62 188 MET A O 1
ATOM 1407 N N . GLY A 1 189 ? 19 20 9.305 1 93.31 189 GLY A N 1
ATOM 1408 C CA . GLY A 1 189 ? 19.547 18.734 9.742 1 93.31 189 GLY A CA 1
ATOM 1409 C C . GLY A 1 189 ? 19.438 17.641 8.703 1 93.31 189 GLY A C 1
ATOM 1410 O O . GLY A 1 189 ? 19.812 16.5 8.945 1 93.31 189 GLY A O 1
ATOM 1411 N N . ALA A 1 190 ? 18.859 17.938 7.574 1 97.44 190 ALA A N 1
ATOM 1412 C CA . ALA A 1 190 ? 18.828 16.938 6.52 1 97.44 190 ALA A CA 1
ATOM 1413 C C . ALA A 1 190 ? 20.234 16.484 6.133 1 97.44 190 ALA A C 1
ATOM 1415 O O . ALA A 1 190 ? 21.141 17.297 6.047 1 97.44 190 ALA A O 1
ATOM 1416 N N . ASN A 1 191 ? 20.422 15.242 5.898 1 98.06 191 ASN A N 1
ATOM 1417 C CA . ASN A 1 191 ? 21.719 14.734 5.465 1 98.06 191 ASN A CA 1
ATOM 1418 C C . ASN A 1 191 ? 22 15.07 4 1 98.06 191 ASN A C 1
ATOM 1420 O O . ASN A 1 191 ? 23.141 15.328 3.623 1 98.06 191 ASN A O 1
ATOM 1424 N N . TYR A 1 192 ? 20.953 15.047 3.221 1 98.12 192 TYR A N 1
ATOM 1425 C CA . TYR A 1 192 ? 21.062 15.375 1.804 1 98.12 192 TYR A CA 1
ATOM 1426 C C . TYR A 1 192 ? 19.766 16 1.287 1 98.12 192 TYR A C 1
ATOM 1428 O O . TYR A 1 192 ? 18.688 15.719 1.799 1 98.12 192 TYR A O 1
ATOM 1436 N N . ALA A 1 193 ? 19.922 16.922 0.322 1 98.06 193 ALA A N 1
ATOM 1437 C CA . ALA A 1 193 ? 18.781 17.562 -0.315 1 98.06 193 ALA A CA 1
ATOM 1438 C C . ALA A 1 193 ? 18.906 17.531 -1.836 1 98.06 193 ALA A C 1
ATOM 1440 O O . ALA A 1 193 ? 19.984 17.797 -2.383 1 98.06 193 ALA A O 1
ATOM 1441 N N . ILE A 1 194 ? 17.797 17.172 -2.443 1 97.19 194 ILE A N 1
ATOM 1442 C CA . ILE A 1 194 ? 17.781 17.016 -3.893 1 97.19 194 ILE A CA 1
ATOM 1443 C C . ILE A 1 194 ? 16.656 17.875 -4.484 1 97.19 194 ILE A C 1
ATOM 1445 O O . ILE A 1 194 ? 15.555 17.922 -3.936 1 97.19 194 ILE A O 1
ATOM 1449 N N . LYS A 1 195 ? 16.969 18.469 -5.633 1 95.06 195 LYS A N 1
ATOM 1450 C CA . LYS A 1 195 ? 15.898 19.125 -6.387 1 95.06 195 LYS A CA 1
ATOM 1451 C C . LYS A 1 195 ? 14.992 18.094 -7.051 1 95.06 195 LYS A C 1
ATOM 1453 O O . LYS A 1 195 ? 15.461 17.219 -7.793 1 95.06 195 LYS A O 1
ATOM 1458 N N . SER A 1 196 ? 13.766 18.203 -6.789 1 90.75 196 SER A N 1
ATOM 1459 C CA . SER A 1 196 ? 12.836 17.156 -7.223 1 90.75 196 SER A CA 1
ATOM 1460 C C . SER A 1 196 ? 12.727 17.125 -8.742 1 90.75 196 SER A C 1
ATOM 1462 O O . SER A 1 196 ? 12.391 16.078 -9.32 1 90.75 196 SER A O 1
ATOM 1464 N N . ASN A 1 197 ? 12.961 18.234 -9.375 1 90.06 197 ASN A N 1
ATOM 1465 C CA . ASN A 1 197 ? 12.844 18.297 -10.828 1 90.06 197 ASN A CA 1
ATOM 1466 C C . ASN A 1 197 ? 14.164 17.953 -11.516 1 90.06 197 ASN A C 1
ATOM 1468 O O . ASN A 1 197 ? 14.266 18.016 -12.742 1 90.06 197 ASN A O 1
ATOM 1472 N N . ASP A 1 198 ? 15.141 17.688 -10.75 1 94.19 198 ASP A N 1
ATOM 1473 C CA . ASP A 1 198 ? 16.391 17.203 -11.32 1 94.19 198 ASP A CA 1
ATOM 1474 C C . ASP A 1 198 ? 16.219 15.844 -11.977 1 94.19 198 ASP A C 1
ATOM 1476 O O . ASP A 1 198 ? 15.773 14.891 -11.336 1 94.19 198 ASP A O 1
ATOM 1480 N N . PRO A 1 199 ? 16.578 15.727 -13.297 1 93.75 199 PRO A N 1
ATOM 1481 C CA . PRO A 1 199 ? 16.422 14.453 -13.992 1 93.75 199 PRO A CA 1
ATOM 1482 C C . PRO A 1 199 ? 17.25 13.328 -13.367 1 93.75 199 PRO A C 1
ATOM 1484 O O . PRO A 1 199 ? 16.969 12.148 -13.594 1 93.75 199 PRO A O 1
ATOM 1487 N N . ASN A 1 200 ? 18.203 13.68 -12.562 1 96.12 200 ASN A N 1
ATOM 1488 C CA . ASN A 1 200 ? 19.062 12.68 -11.945 1 96.12 200 ASN A CA 1
ATOM 1489 C C . ASN A 1 200 ? 18.688 12.453 -10.484 1 96.12 200 ASN A C 1
ATOM 1491 O O . ASN A 1 200 ? 19.484 11.898 -9.719 1 96.12 200 ASN A O 1
ATOM 1495 N N . ALA A 1 201 ? 17.562 12.859 -10.102 1 96.25 201 ALA A N 1
ATOM 1496 C CA . ALA A 1 201 ? 17.172 12.766 -8.703 1 96.25 201 ALA A CA 1
ATOM 1497 C C . ALA A 1 201 ? 17.25 11.328 -8.203 1 96.25 201 ALA A C 1
ATOM 1499 O O . ALA A 1 201 ? 17.797 11.062 -7.133 1 96.25 201 ALA A O 1
ATOM 1500 N N . LEU A 1 202 ? 16.766 10.367 -8.977 1 95.88 202 LEU A N 1
ATOM 1501 C CA . LEU A 1 202 ? 16.781 8.969 -8.586 1 95.88 202 LEU A CA 1
ATOM 1502 C C . LEU A 1 202 ? 18.203 8.445 -8.469 1 95.88 202 LEU A C 1
ATOM 1504 O O . LEU A 1 202 ? 18.531 7.707 -7.535 1 95.88 202 LEU A O 1
ATOM 1508 N N . LYS A 1 203 ? 19.016 8.789 -9.398 1 96.75 203 LYS A N 1
ATOM 1509 C CA . LYS A 1 203 ? 20.422 8.383 -9.367 1 96.75 203 LYS A CA 1
ATOM 1510 C C . LYS A 1 203 ? 21.109 8.922 -8.117 1 96.75 203 LYS A C 1
ATOM 1512 O O . LYS A 1 203 ? 21.906 8.211 -7.488 1 96.75 203 LYS A O 1
ATOM 1517 N N . GLN A 1 204 ? 20.844 10.164 -7.766 1 97.31 204 GLN A N 1
ATOM 1518 C CA . GLN A 1 204 ? 21.422 10.766 -6.566 1 97.31 204 GLN A CA 1
ATOM 1519 C C . GLN A 1 204 ? 21 10 -5.316 1 97.31 204 GLN A C 1
ATOM 1521 O O . GLN A 1 204 ? 21.812 9.766 -4.422 1 97.31 204 GLN A O 1
ATOM 1526 N N . ILE A 1 205 ? 19.781 9.594 -5.277 1 97.25 205 ILE A N 1
ATOM 1527 C CA . ILE A 1 205 ? 19.297 8.805 -4.148 1 97.25 205 ILE A CA 1
ATOM 1528 C C . ILE A 1 205 ? 20.047 7.48 -4.082 1 97.25 205 ILE A C 1
ATOM 1530 O O . ILE A 1 205 ? 20.484 7.062 -3.006 1 97.25 205 ILE A O 1
ATOM 1534 N N . GLN A 1 206 ? 20.203 6.832 -5.188 1 96.19 206 GLN A N 1
ATOM 1535 C CA . GLN A 1 206 ? 20.938 5.566 -5.246 1 96.19 206 GLN A CA 1
ATOM 1536 C C . GLN A 1 206 ? 22.375 5.738 -4.762 1 96.19 206 GLN A C 1
ATOM 1538 O O . GLN A 1 206 ? 22.891 4.898 -4.023 1 96.19 206 GLN A O 1
ATOM 1543 N N . GLU A 1 207 ? 22.938 6.812 -5.164 1 96.69 207 GLU A N 1
ATOM 1544 C CA . GLU A 1 207 ? 24.312 7.09 -4.758 1 96.69 207 GLU A CA 1
ATOM 1545 C C . GLU A 1 207 ? 24.422 7.273 -3.246 1 96.69 207 GLU A C 1
ATOM 1547 O O . GLU A 1 207 ? 25.375 6.805 -2.621 1 96.69 207 GLU A O 1
ATOM 1552 N N . GLN A 1 208 ? 23.422 7.895 -2.682 1 96.5 208 GLN A N 1
ATOM 1553 C CA . GLN A 1 208 ? 23.438 8.18 -1.251 1 96.5 208 GLN A CA 1
ATOM 1554 C C . GLN A 1 208 ? 23.062 6.945 -0.437 1 96.5 208 GLN A C 1
ATOM 1556 O O . GLN A 1 208 ? 23.203 6.938 0.789 1 96.5 208 GLN A O 1
ATOM 1561 N N . THR A 1 209 ? 22.625 5.906 -1.104 1 96.88 209 THR A N 1
ATOM 1562 C CA . THR A 1 209 ? 22.141 4.719 -0.402 1 96.88 209 THR A CA 1
ATOM 1563 C C . THR A 1 209 ? 22.875 3.471 -0.902 1 96.88 209 THR A C 1
ATOM 1565 O O . THR A 1 209 ? 22.312 2.369 -0.857 1 96.88 209 THR A O 1
ATOM 1568 N N . ASP A 1 210 ? 23.969 3.621 -1.521 1 94.56 210 ASP A N 1
ATOM 1569 C CA . ASP A 1 210 ? 24.828 2.537 -1.992 1 94.56 210 ASP A CA 1
ATOM 1570 C C . ASP A 1 210 ? 24.094 1.665 -3.012 1 94.56 210 ASP A C 1
ATOM 1572 O O . ASP A 1 210 ? 24.219 0.438 -2.98 1 94.56 210 ASP A O 1
ATOM 1576 N N . GLY A 1 211 ? 23.25 2.287 -3.734 1 94.06 211 GLY A N 1
ATOM 1577 C CA . GLY A 1 211 ? 22.578 1.621 -4.84 1 94.06 211 GLY A CA 1
ATOM 1578 C C . GLY A 1 211 ? 21.344 0.854 -4.41 1 94.06 211 GLY A C 1
ATOM 1579 O O . GLY A 1 211 ? 20.688 0.206 -5.23 1 94.06 211 GLY A O 1
ATOM 1580 N N . LYS A 1 212 ? 20.906 0.866 -3.234 1 92.75 212 LYS A N 1
ATOM 1581 C CA . LYS A 1 212 ? 19.828 0.035 -2.719 1 92.75 212 LYS A CA 1
ATOM 1582 C C . LYS A 1 212 ? 18.5 0.787 -2.742 1 92.75 212 LYS A C 1
ATOM 1584 O O . LYS A 1 212 ? 17.422 0.171 -2.777 1 92.75 212 LYS A O 1
ATOM 1589 N N . GLY A 1 213 ? 18.562 2.176 -2.664 1 96.94 213 GLY A N 1
ATOM 1590 C CA . GLY A 1 213 ? 17.375 2.973 -2.391 1 96.94 213 GLY A CA 1
ATOM 1591 C C . GLY A 1 213 ? 17.141 3.203 -0.911 1 96.94 213 GLY A C 1
ATOM 1592 O O . GLY A 1 213 ? 17.875 2.691 -0.071 1 96.94 213 GLY A O 1
ATOM 1593 N N . VAL A 1 214 ? 16.141 3.967 -0.652 1 98.12 214 VAL A N 1
ATOM 1594 C CA . VAL A 1 214 ? 15.867 4.289 0.745 1 98.12 214 VAL A CA 1
ATOM 1595 C C . VAL A 1 214 ? 15.023 3.186 1.376 1 98.12 214 VAL A C 1
ATOM 1597 O O . VAL A 1 214 ? 14.312 2.461 0.674 1 98.12 214 VAL A O 1
ATOM 1600 N N . ASP A 1 215 ? 15.094 3.078 2.73 1 97.44 215 ASP A N 1
ATOM 1601 C CA . ASP A 1 215 ? 14.297 2.111 3.482 1 97.44 215 ASP A CA 1
ATOM 1602 C C . ASP A 1 215 ? 12.844 2.572 3.605 1 97.44 215 ASP A C 1
ATOM 1604 O O . ASP A 1 215 ? 11.922 1.757 3.539 1 97.44 215 ASP A O 1
ATOM 1608 N N . ILE A 1 216 ? 12.719 3.906 3.838 1 98.06 216 ILE A N 1
ATOM 1609 C CA . ILE A 1 216 ? 11.43 4.473 4.199 1 98.06 216 ILE A CA 1
ATOM 1610 C C . ILE A 1 216 ? 11.18 5.746 3.395 1 98.06 216 ILE A C 1
ATOM 1612 O O . ILE A 1 216 ? 12.094 6.543 3.182 1 98.06 216 ILE A O 1
ATOM 1616 N N . VAL A 1 217 ? 9.969 5.922 2.961 1 98.31 217 VAL A N 1
ATOM 1617 C CA . VAL A 1 217 ? 9.523 7.203 2.426 1 98.31 217 VAL A CA 1
ATOM 1618 C C . VAL A 1 217 ? 8.375 7.746 3.273 1 98.31 217 VAL A C 1
ATOM 1620 O O . VAL A 1 217 ? 7.398 7.035 3.541 1 98.31 217 VAL A O 1
ATOM 1623 N N . LEU A 1 218 ? 8.508 8.93 3.758 1 98.31 218 LEU A N 1
ATOM 1624 C CA . LEU A 1 218 ? 7.438 9.672 4.418 1 98.31 218 LEU A CA 1
ATOM 1625 C C . LEU A 1 218 ? 6.867 10.742 3.492 1 98.31 218 LEU A C 1
ATOM 1627 O O . LEU A 1 218 ? 7.457 11.812 3.336 1 98.31 218 LEU A O 1
ATOM 1631 N N . ASN A 1 219 ? 5.742 10.43 2.908 1 97.88 219 ASN A N 1
ATOM 1632 C CA . ASN A 1 219 ? 5.203 11.258 1.834 1 97.88 219 ASN A CA 1
ATOM 1633 C C . ASN A 1 219 ? 3.965 12.023 2.285 1 97.88 219 ASN A C 1
ATOM 1635 O O . ASN A 1 219 ? 2.887 11.445 2.422 1 97.88 219 ASN A O 1
ATOM 1639 N N . ALA A 1 220 ? 4.117 13.305 2.443 1 94.62 220 ALA A N 1
ATOM 1640 C CA . ALA A 1 220 ? 3.012 14.164 2.861 1 94.62 220 ALA A CA 1
ATOM 1641 C C . ALA A 1 220 ? 2.461 14.961 1.682 1 94.62 220 ALA A C 1
ATOM 1643 O O . ALA A 1 220 ? 1.661 15.883 1.866 1 94.62 220 ALA A O 1
ATOM 1644 N N . VAL A 1 221 ? 2.854 14.648 0.5 1 90.38 221 VAL A N 1
ATOM 1645 C CA . VAL A 1 221 ? 2.551 15.461 -0.673 1 90.38 221 VAL A CA 1
ATOM 1646 C C . VAL A 1 221 ? 1.525 14.742 -1.549 1 90.38 221 VAL A C 1
ATOM 1648 O O . VAL A 1 221 ? 0.553 15.352 -2 1 90.38 221 VAL A O 1
ATOM 1651 N N . GLY A 1 222 ? 1.729 13.453 -1.783 1 91 222 GLY A N 1
ATOM 1652 C CA . GLY A 1 222 ? 0.866 12.695 -2.672 1 91 222 GLY A CA 1
ATOM 1653 C C . GLY A 1 222 ? 1.124 12.977 -4.141 1 91 222 GLY A C 1
ATOM 1654 O O . GLY A 1 222 ? 2.242 13.32 -4.523 1 91 222 GLY A O 1
ATOM 1655 N N . GLY A 1 223 ? 0.135 12.562 -4.945 1 89.19 223 GLY A N 1
ATOM 1656 C CA . GLY A 1 223 ? 0.152 12.867 -6.367 1 89.19 223 GLY A CA 1
ATOM 1657 C C . GLY A 1 223 ? 1.348 12.273 -7.09 1 89.19 223 GLY A C 1
ATOM 1658 O O . GLY A 1 223 ? 1.68 11.102 -6.895 1 89.19 223 GLY A O 1
ATOM 1659 N N . PRO A 1 224 ? 1.94 13.117 -7.926 1 87 224 PRO A N 1
ATOM 1660 C CA . PRO A 1 224 ? 3.002 12.633 -8.812 1 87 224 PRO A CA 1
ATOM 1661 C C . PRO A 1 224 ? 4.262 12.227 -8.055 1 87 224 PRO A C 1
ATOM 1663 O O . PRO A 1 224 ? 5.152 11.586 -8.625 1 87 224 PRO A O 1
ATOM 1666 N N . SER A 1 225 ? 4.34 12.586 -6.816 1 93.06 225 SER A N 1
ATOM 1667 C CA . SER A 1 225 ? 5.523 12.227 -6.039 1 93.06 225 SER A CA 1
ATOM 1668 C C . SER A 1 225 ? 5.488 10.758 -5.621 1 93.06 225 SER A C 1
ATOM 1670 O O . SER A 1 225 ? 6.5 10.203 -5.188 1 93.06 225 SER A O 1
ATOM 1672 N N . ILE A 1 226 ? 4.367 10.102 -5.762 1 96.06 226 ILE A N 1
ATOM 1673 C CA . ILE A 1 226 ? 4.199 8.742 -5.254 1 96.06 226 ILE A CA 1
ATOM 1674 C C . ILE A 1 226 ? 4.957 7.758 -6.145 1 96.06 226 ILE A C 1
ATOM 1676 O O . ILE A 1 226 ? 5.727 6.93 -5.652 1 96.06 226 ILE A O 1
ATOM 1680 N N . PRO A 1 227 ? 4.812 7.844 -7.488 1 94.69 227 PRO A N 1
ATOM 1681 C CA . PRO A 1 227 ? 5.637 6.961 -8.32 1 94.69 227 PRO A CA 1
ATOM 1682 C C . PRO A 1 227 ? 7.129 7.137 -8.062 1 94.69 227 PRO A C 1
ATOM 1684 O O . PRO A 1 227 ? 7.867 6.148 -7.996 1 94.69 227 PRO A O 1
ATOM 1687 N N . PHE A 1 228 ? 7.559 8.383 -7.902 1 95.06 228 PHE A N 1
ATOM 1688 C CA . PHE A 1 228 ? 8.945 8.68 -7.57 1 95.06 228 PHE A CA 1
ATOM 1689 C C . PHE A 1 228 ? 9.336 8.055 -6.238 1 95.06 228 PHE A C 1
ATOM 1691 O O . PHE A 1 228 ? 10.422 7.48 -6.109 1 95.06 228 PHE A O 1
ATOM 1698 N N . SER A 1 229 ? 8.461 8.125 -5.293 1 97.06 229 SER A N 1
ATOM 1699 C CA . SER A 1 229 ? 8.688 7.527 -3.98 1 97.06 229 SER A CA 1
ATOM 1700 C C . SER A 1 229 ? 8.867 6.016 -4.09 1 97.06 229 SER A C 1
ATOM 1702 O O . SER A 1 229 ? 9.805 5.457 -3.504 1 97.06 229 SER A O 1
ATOM 1704 N N . ILE A 1 230 ? 8.062 5.398 -4.84 1 96.69 230 ILE A N 1
ATOM 1705 C CA . ILE A 1 230 ? 8.109 3.951 -5.012 1 96.69 230 ILE A CA 1
ATOM 1706 C C . ILE A 1 230 ? 9.43 3.551 -5.668 1 96.69 230 ILE A C 1
ATOM 1708 O O . ILE A 1 230 ? 10.086 2.605 -5.227 1 96.69 230 ILE A O 1
ATOM 1712 N N . GLN A 1 231 ? 9.844 4.277 -6.648 1 95.19 231 GLN A N 1
ATOM 1713 C CA . GLN A 1 231 ? 11.094 3.996 -7.348 1 95.19 231 GLN A CA 1
ATOM 1714 C C . GLN A 1 231 ? 12.297 4.172 -6.422 1 95.19 231 GLN A C 1
ATOM 1716 O O . GLN A 1 231 ? 13.32 3.52 -6.605 1 95.19 231 GLN A O 1
ATOM 1721 N N . SER A 1 232 ? 12.141 4.996 -5.434 1 97 232 SER A N 1
ATOM 1722 C CA . SER A 1 232 ? 13.25 5.352 -4.555 1 97 232 SER A CA 1
ATOM 1723 C C . SER A 1 232 ? 13.422 4.32 -3.447 1 97 232 SER A C 1
ATOM 1725 O O . SER A 1 232 ? 14.406 4.363 -2.699 1 97 232 SER A O 1
ATOM 1727 N N . LEU A 1 233 ? 12.516 3.414 -3.283 1 96.12 233 LEU A N 1
ATOM 1728 C CA . LEU A 1 233 ? 12.547 2.451 -2.189 1 96.12 233 LEU A CA 1
ATOM 1729 C C . LEU A 1 233 ? 13.492 1.299 -2.508 1 96.12 233 LEU A C 1
ATOM 1731 O O . LEU A 1 233 ? 13.766 1.021 -3.678 1 96.12 233 LEU A O 1
ATOM 1735 N N . VAL A 1 234 ? 13.914 0.698 -1.486 1 84.88 234 VAL A N 1
ATOM 1736 C CA . VAL A 1 234 ? 14.797 -0.455 -1.635 1 84.88 234 VAL A CA 1
ATOM 1737 C C . VAL A 1 234 ? 14.047 -1.595 -2.32 1 84.88 234 VAL A C 1
ATOM 1739 O O . VAL A 1 234 ? 12.812 -1.597 -2.367 1 84.88 234 VAL A O 1
ATOM 1742 N N . GLN A 1 235 ? 14.781 -2.57 -2.869 1 75.88 235 GLN A N 1
ATOM 1743 C CA . GLN A 1 235 ? 14.234 -3.701 -3.611 1 75.88 235 GLN A CA 1
ATOM 1744 C C . GLN A 1 235 ? 13.453 -4.641 -2.693 1 75.88 235 GLN A C 1
ATOM 1746 O O . GLN A 1 235 ? 12.445 -5.219 -3.104 1 75.88 235 GLN A O 1
ATOM 1751 N N . LYS A 1 236 ? 13.625 -4.551 -1.426 1 88.38 236 LYS A N 1
ATOM 1752 C CA . LYS A 1 236 ? 12.828 -5.449 -0.603 1 88.38 236 LYS A CA 1
ATOM 1753 C C . LYS A 1 236 ? 12.461 -4.801 0.729 1 88.38 236 LYS A C 1
ATOM 1755 O O . LYS A 1 236 ? 13.336 -4.32 1.45 1 88.38 236 LYS A O 1
ATOM 1760 N N . GLY A 1 237 ? 11.039 -4.801 0.836 1 91.19 237 GLY A N 1
ATOM 1761 C CA . GLY A 1 237 ? 10.516 -4.449 2.146 1 91.19 237 GLY A CA 1
ATOM 1762 C C . GLY A 1 237 ? 10.438 -2.953 2.379 1 91.19 237 GLY A C 1
ATOM 1763 O O . GLY A 1 237 ? 10.266 -2.506 3.516 1 91.19 237 GLY A O 1
ATOM 1764 N N . GLY A 1 238 ? 10.742 -2.131 1.353 1 95.75 238 GLY A N 1
ATOM 1765 C CA . GLY A 1 238 ? 10.594 -0.692 1.5 1 95.75 238 GLY A CA 1
ATOM 1766 C C . GLY A 1 238 ? 9.227 -0.284 2.021 1 95.75 238 GLY A C 1
ATOM 1767 O O . GLY A 1 238 ? 8.227 -0.939 1.73 1 95.75 238 GLY A O 1
ATOM 1768 N N . GLN A 1 239 ? 9.203 0.784 2.791 1 97.31 239 GLN A N 1
ATOM 1769 C CA . GLN A 1 239 ? 7.961 1.267 3.381 1 97.31 239 GLN A CA 1
ATOM 1770 C C . GLN A 1 239 ? 7.652 2.688 2.922 1 97.31 239 GLN A C 1
ATOM 1772 O O . GLN A 1 239 ? 8.516 3.566 2.975 1 97.31 239 GLN A O 1
ATOM 1777 N N . LEU A 1 240 ? 6.488 2.848 2.441 1 97.69 240 LEU A N 1
ATOM 1778 C CA . LEU A 1 240 ? 5.98 4.16 2.061 1 97.69 240 LEU A CA 1
ATOM 1779 C C . LEU A 1 240 ? 4.797 4.559 2.936 1 97.69 240 LEU A C 1
ATOM 1781 O O . LEU A 1 240 ? 3.74 3.924 2.887 1 97.69 240 LEU A O 1
ATOM 1785 N N . TYR A 1 241 ? 4.969 5.559 3.75 1 97.94 241 TYR A N 1
ATOM 1786 C CA . TYR A 1 241 ? 3.891 6.102 4.566 1 97.94 241 TYR A CA 1
ATOM 1787 C C . TYR A 1 241 ? 3.219 7.281 3.871 1 97.94 241 TYR A C 1
ATOM 1789 O O . TYR A 1 241 ? 3.85 8.32 3.645 1 97.94 241 TYR A O 1
ATOM 1797 N N . LEU A 1 242 ? 2 7.098 3.531 1 97.44 242 LEU A N 1
ATOM 1798 C CA . LEU A 1 242 ? 1.188 8.156 2.936 1 97.44 242 LEU A CA 1
ATOM 1799 C C . LEU A 1 242 ? 0.523 9 4.016 1 97.44 242 LEU A C 1
ATOM 1801 O O . LEU A 1 242 ? -0.376 8.531 4.715 1 97.44 242 LEU A O 1
ATOM 1805 N N . ILE A 1 243 ? 0.887 10.25 4.035 1 96.44 243 ILE A N 1
ATOM 1806 C CA . ILE A 1 243 ? 0.5 11.117 5.145 1 96.44 243 ILE A CA 1
ATOM 1807 C C . ILE A 1 243 ? -0.423 12.219 4.641 1 96.44 243 ILE A C 1
ATOM 1809 O O . ILE A 1 243 ? -1.21 12.781 5.406 1 96.44 243 ILE A O 1
ATOM 1813 N N . GLY A 1 244 ? -0.318 12.516 3.373 1 91.25 244 GLY A N 1
ATOM 1814 C CA . GLY A 1 244 ? -1.153 13.547 2.777 1 91.25 244 GLY A CA 1
ATOM 1815 C C . GLY A 1 244 ? -1.23 13.453 1.266 1 91.25 244 GLY A C 1
ATOM 1816 O O . GLY A 1 244 ? -0.5 12.672 0.649 1 91.25 244 GLY A O 1
ATOM 1817 N N . THR A 1 245 ? -2.154 14.258 0.685 1 88 245 THR A N 1
ATOM 1818 C CA . THR A 1 245 ? -2.373 14.234 -0.757 1 88 245 THR A CA 1
ATOM 1819 C C . THR A 1 245 ? -2.506 15.648 -1.309 1 88 245 THR A C 1
ATOM 1821 O O . THR A 1 245 ? -3.326 15.906 -2.193 1 88 245 THR A O 1
ATOM 1824 N N . CYS A 1 246 ? -1.729 16.547 -0.82 1 78.31 246 CYS A N 1
ATOM 1825 C CA . CYS A 1 246 ? -1.877 17.953 -1.146 1 78.31 246 CYS A CA 1
ATOM 1826 C C . CYS A 1 246 ? -1.586 18.219 -2.619 1 78.31 246 CYS A C 1
ATOM 1828 O O . CYS A 1 246 ? -2.135 19.141 -3.215 1 78.31 246 CYS A O 1
ATOM 1830 N N . ALA A 1 247 ? -0.758 17.406 -3.236 1 78.81 247 ALA A N 1
ATOM 1831 C CA . ALA A 1 247 ? -0.426 17.609 -4.645 1 78.81 247 ALA A CA 1
ATOM 1832 C C . ALA A 1 247 ? -1.351 16.797 -5.547 1 78.81 247 ALA A C 1
ATOM 1834 O O . ALA A 1 247 ? -1.151 16.734 -6.762 1 78.81 247 ALA A O 1
ATOM 1835 N N . GLY A 1 248 ? -2.244 16.062 -4.902 1 81.62 248 GLY A N 1
ATOM 1836 C CA . GLY A 1 248 ? -3.205 15.297 -5.672 1 81.62 248 GLY A CA 1
ATOM 1837 C C . GLY A 1 248 ? -3.484 13.93 -5.078 1 81.62 248 GLY A C 1
ATOM 1838 O O . GLY A 1 248 ? -2.6 13.312 -4.48 1 81.62 248 GLY A O 1
ATOM 1839 N N . LYS A 1 249 ? -4.754 13.523 -5.398 1 84.38 249 LYS A N 1
ATOM 1840 C CA . LYS A 1 249 ? -5.172 12.25 -4.824 1 84.38 249 LYS A CA 1
ATOM 1841 C C . LYS A 1 249 ? -5.152 11.141 -5.875 1 84.38 249 LYS A C 1
ATOM 1843 O O . LYS A 1 249 ? -5.164 9.953 -5.539 1 84.38 249 LYS A O 1
ATOM 1848 N N . ASP A 1 250 ? -5.238 11.5 -7.078 1 89.06 250 ASP A N 1
ATOM 1849 C CA . ASP A 1 250 ? -5.262 10.492 -8.141 1 89.06 250 ASP A CA 1
ATOM 1850 C C . ASP A 1 250 ? -3.852 10.203 -8.648 1 89.06 250 ASP A C 1
ATOM 1852 O O . ASP A 1 250 ? -3.105 11.125 -8.984 1 89.06 250 ASP A O 1
ATOM 1856 N N . VAL A 1 251 ? -3.537 8.922 -8.688 1 92.62 251 VAL A N 1
ATOM 1857 C CA . VAL A 1 251 ? -2.195 8.562 -9.141 1 92.62 251 VAL A CA 1
ATOM 1858 C C . VAL A 1 251 ? -2.258 7.301 -10 1 92.62 251 VAL A C 1
ATOM 1860 O O . VAL A 1 251 ? -3.104 6.43 -9.773 1 92.62 251 VAL A O 1
ATOM 1863 N N . GLU A 1 252 ? -1.414 7.25 -10.953 1 93 252 GLU A N 1
ATOM 1864 C CA . GLU A 1 252 ? -1.171 6.02 -11.703 1 93 252 GLU A CA 1
ATOM 1865 C C . GLU A 1 252 ? 0.032 5.262 -11.148 1 93 252 GLU A C 1
ATOM 1867 O O . GLU A 1 252 ? 1.127 5.82 -11.039 1 93 252 GLU A O 1
ATOM 1872 N N . LEU A 1 253 ? -0.228 4.02 -10.789 1 93.06 253 LEU A N 1
ATOM 1873 C CA . LEU A 1 253 ? 0.847 3.221 -10.211 1 93.06 253 LEU A CA 1
ATOM 1874 C C . LEU A 1 253 ? 1.132 1.993 -11.07 1 93.06 253 LEU A C 1
ATOM 1876 O O . LEU A 1 253 ? 0.231 1.465 -11.727 1 93.06 253 LEU A O 1
ATOM 1880 N N . ASN A 1 254 ? 2.383 1.633 -11.047 1 90.94 254 ASN A N 1
ATOM 1881 C CA . ASN A 1 254 ? 2.816 0.336 -11.562 1 90.94 254 ASN A CA 1
ATOM 1882 C C . ASN A 1 254 ? 2.859 -0.714 -10.453 1 90.94 254 ASN A C 1
ATOM 1884 O O . ASN A 1 254 ? 3.791 -0.738 -9.648 1 90.94 254 ASN A O 1
ATOM 1888 N N . LEU A 1 255 ? 1.919 -1.594 -10.445 1 92.38 255 LEU A N 1
ATOM 1889 C CA . LEU A 1 255 ? 1.768 -2.592 -9.391 1 92.38 255 LEU A CA 1
ATOM 1890 C C . LEU A 1 255 ? 2.953 -3.551 -9.375 1 92.38 255 LEU A C 1
ATOM 1892 O O . LEU A 1 255 ? 3.266 -4.141 -8.336 1 92.38 255 LEU A O 1
ATOM 1896 N N . PHE A 1 256 ? 3.533 -3.693 -10.477 1 88.88 256 PHE A N 1
ATOM 1897 C CA . PHE A 1 256 ? 4.641 -4.641 -10.578 1 88.88 256 PHE A CA 1
ATOM 1898 C C . PHE A 1 256 ? 5.793 -4.219 -9.672 1 88.88 256 PHE A C 1
ATOM 1900 O O . PHE A 1 256 ? 6.449 -5.062 -9.055 1 88.88 256 PHE A O 1
ATOM 1907 N N . GLN A 1 257 ? 6.027 -2.955 -9.539 1 90.75 257 GLN A N 1
ATOM 1908 C CA . GLN A 1 257 ? 7.086 -2.475 -8.656 1 90.75 257 GLN A CA 1
ATOM 1909 C C . GLN A 1 257 ? 6.766 -2.777 -7.199 1 90.75 257 GLN A C 1
ATOM 1911 O O . GLN A 1 257 ? 7.641 -3.193 -6.438 1 90.75 257 GLN A O 1
ATOM 1916 N N . ILE A 1 258 ? 5.516 -2.568 -6.848 1 94.81 258 ILE A N 1
ATOM 1917 C CA . ILE A 1 258 ? 5.078 -2.85 -5.484 1 94.81 258 ILE A CA 1
ATOM 1918 C C . ILE A 1 258 ? 5.223 -4.34 -5.195 1 94.81 258 ILE A C 1
ATOM 1920 O O . ILE A 1 258 ? 5.676 -4.73 -4.117 1 94.81 258 ILE A O 1
ATOM 1924 N N . LEU A 1 259 ? 4.914 -5.105 -6.148 1 93.56 259 LEU A N 1
ATOM 1925 C CA . LEU A 1 259 ? 4.945 -6.559 -6.012 1 93.56 259 LEU A CA 1
ATOM 1926 C C . LEU A 1 259 ? 6.383 -7.059 -5.887 1 93.56 259 LEU A C 1
ATOM 1928 O O . LEU A 1 259 ? 6.734 -7.695 -4.895 1 93.56 259 LEU A O 1
ATOM 1932 N N . ILE A 1 260 ? 7.246 -6.723 -6.812 1 89.88 260 ILE A N 1
ATOM 1933 C CA . ILE A 1 260 ? 8.578 -7.305 -6.922 1 89.88 260 ILE A CA 1
ATOM 1934 C C . ILE A 1 260 ? 9.461 -6.801 -5.777 1 89.88 260 ILE A C 1
ATOM 1936 O O . ILE A 1 260 ? 10.305 -7.535 -5.266 1 89.88 260 ILE A O 1
ATOM 1940 N N . LYS A 1 261 ? 9.203 -5.555 -5.371 1 92.31 261 LYS A N 1
ATOM 1941 C CA . LYS A 1 261 ? 10 -4.98 -4.293 1 92.31 261 LYS A CA 1
ATOM 1942 C C . LYS A 1 261 ? 9.375 -5.262 -2.932 1 92.31 261 LYS A C 1
ATOM 1944 O O . LYS A 1 261 ? 9.945 -4.91 -1.896 1 92.31 261 LYS A O 1
ATOM 1949 N N . GLU A 1 262 ? 8.195 -5.777 -2.986 1 95.56 262 GLU A N 1
ATOM 1950 C CA . GLU A 1 262 ? 7.453 -6.055 -1.76 1 95.56 262 GLU A CA 1
ATOM 1951 C C . GLU A 1 262 ? 7.309 -4.801 -0.904 1 95.56 262 GLU A C 1
ATOM 1953 O O . GLU A 1 262 ? 7.605 -4.82 0.293 1 95.56 262 GLU A O 1
ATOM 1958 N N . ILE A 1 263 ? 6.898 -3.811 -1.534 1 96.56 263 ILE A N 1
ATOM 1959 C CA . ILE A 1 263 ? 6.723 -2.523 -0.871 1 96.56 263 ILE A CA 1
ATOM 1960 C C . ILE A 1 263 ? 5.477 -2.566 0.013 1 96.56 263 ILE A C 1
ATOM 1962 O O . ILE A 1 263 ? 4.473 -3.182 -0.349 1 96.56 263 ILE A O 1
ATOM 1966 N N . ASN A 1 264 ? 5.566 -1.917 1.177 1 96.44 264 ASN A N 1
ATOM 1967 C CA . ASN A 1 264 ? 4.418 -1.646 2.039 1 96.44 264 ASN A CA 1
ATOM 1968 C C . ASN A 1 264 ? 3.973 -0.191 1.937 1 96.44 264 ASN A C 1
ATOM 1970 O O . ASN A 1 264 ? 4.707 0.717 2.33 1 96.44 264 ASN A O 1
ATOM 1974 N N . LEU A 1 265 ? 2.875 0.018 1.34 1 97.06 265 LEU A N 1
ATOM 1975 C CA . LEU A 1 265 ? 2.252 1.337 1.321 1 97.06 265 LEU A CA 1
ATOM 1976 C C . LEU A 1 265 ? 1.222 1.467 2.439 1 97.06 265 LEU A C 1
ATOM 1978 O O . LEU A 1 265 ? 0.231 0.733 2.463 1 97.06 265 LEU A O 1
ATOM 1982 N N . ILE A 1 266 ? 1.451 2.443 3.328 1 96.5 266 ILE A N 1
ATOM 1983 C CA . ILE A 1 266 ? 0.682 2.547 4.562 1 96.5 266 ILE A CA 1
ATOM 1984 C C . ILE A 1 266 ? 0.022 3.92 4.648 1 96.5 266 ILE A C 1
ATOM 1986 O O . ILE A 1 266 ? 0.707 4.945 4.637 1 96.5 266 ILE A O 1
ATOM 1990 N N . GLY A 1 267 ? -1.293 3.881 4.77 1 96.75 267 GLY A N 1
ATOM 1991 C CA . GLY A 1 267 ? -1.998 5.129 5.008 1 96.75 267 GLY A CA 1
ATOM 1992 C C . GLY A 1 267 ? -1.949 5.57 6.461 1 96.75 267 GLY A C 1
ATOM 1993 O O . GLY A 1 267 ? -2.166 4.766 7.367 1 96.75 267 GLY A O 1
ATOM 1994 N N . CYS A 1 268 ? -1.656 6.848 6.656 1 95.81 268 CYS A N 1
ATOM 1995 C CA . CYS A 1 268 ? -1.598 7.422 7.996 1 95.81 268 CYS A CA 1
ATOM 1996 C C . CYS A 1 268 ? -2.516 8.633 8.109 1 95.81 268 CYS A C 1
ATOM 1998 O O . CYS A 1 268 ? -2.297 9.648 7.445 1 95.81 268 CYS A O 1
ATOM 2000 N N . ASN A 1 269 ? -3.498 8.523 8.992 1 92.25 269 ASN A N 1
ATOM 2001 C CA . ASN A 1 269 ? -4.473 9.602 9.156 1 92.25 269 ASN A CA 1
ATOM 2002 C C . ASN A 1 269 ? -4.547 10.07 10.609 1 92.25 269 ASN A C 1
ATOM 2004 O O . ASN A 1 269 ? -5.234 9.461 11.43 1 92.25 269 ASN A O 1
ATOM 2008 N N . PHE A 1 270 ? -3.953 11.164 10.836 1 91.56 270 PHE A N 1
ATOM 2009 C CA . PHE A 1 270 ? -3.996 11.742 12.172 1 91.56 270 PHE A CA 1
ATOM 2010 C C . PHE A 1 270 ? -5.43 12.062 12.578 1 91.56 270 PHE A C 1
ATOM 2012 O O . PHE A 1 270 ? -5.785 11.969 13.75 1 91.56 270 PHE A O 1
ATOM 2019 N N . GLY A 1 271 ? -6.277 12.398 11.625 1 85.94 271 GLY A N 1
ATOM 2020 C CA . GLY A 1 271 ? -7.66 12.789 11.859 1 85.94 271 GLY A CA 1
ATOM 2021 C C . GLY A 1 271 ? -8.516 11.656 12.398 1 85.94 271 GLY A C 1
ATOM 2022 O O . GLY A 1 271 ? -9.594 11.891 12.945 1 85.94 271 GLY A O 1
ATOM 2023 N N . SER A 1 272 ? -8.016 10.5 12.273 1 86.06 272 SER A N 1
ATOM 2024 C CA . SER A 1 272 ? -8.789 9.344 12.719 1 86.06 272 SER A CA 1
ATOM 2025 C C . SER A 1 272 ? -8.586 9.086 14.203 1 86.06 272 SER A C 1
ATOM 2027 O O . SER A 1 272 ? -9.297 8.281 14.805 1 86.06 272 SER A O 1
ATOM 2029 N N . LEU A 1 273 ? -7.719 9.812 14.852 1 90.19 273 LEU A N 1
ATOM 2030 C CA . LEU A 1 273 ? -7.395 9.586 16.25 1 90.19 273 LEU A CA 1
ATOM 2031 C C . LEU A 1 273 ? -8.5 10.133 17.156 1 90.19 273 LEU A C 1
ATOM 2033 O O . LEU A 1 273 ? -9.094 11.172 16.859 1 90.19 273 LEU A O 1
ATOM 2037 N N . LEU A 1 274 ? -8.68 9.531 18.281 1 88.75 274 LEU A N 1
ATOM 2038 C CA . LEU A 1 274 ? -9.594 10.016 19.297 1 88.75 274 LEU A CA 1
ATOM 2039 C C . LEU A 1 274 ? -9 11.203 20.047 1 88.75 274 LEU A C 1
ATOM 2041 O O . LEU A 1 274 ? -7.781 11.375 20.094 1 88.75 274 LEU A O 1
ATOM 2045 N N . PRO A 1 275 ? -9.883 12.023 20.578 1 87.19 275 PRO A N 1
ATOM 2046 C CA . PRO A 1 275 ? -9.398 13.211 21.297 1 87.19 275 PRO A CA 1
ATOM 2047 C C . PRO A 1 275 ? -8.359 12.867 22.359 1 87.19 275 PRO A C 1
ATOM 2049 O O . PRO A 1 275 ? -7.367 13.594 22.516 1 87.19 275 PRO A O 1
ATOM 2052 N N . GLU A 1 276 ? -8.609 11.75 22.984 1 90.69 276 GLU A N 1
ATOM 2053 C CA . GLU A 1 276 ? -7.668 11.352 24.016 1 90.69 276 GLU A CA 1
ATOM 2054 C C . GLU A 1 276 ? -6.301 11.016 23.438 1 90.69 276 GLU A C 1
ATOM 2056 O O . GLU A 1 276 ? -5.27 11.359 24 1 90.69 276 GLU A O 1
ATOM 2061 N N . GLU A 1 277 ? -6.254 10.375 22.297 1 93 277 GLU A N 1
ATOM 2062 C CA . GLU A 1 277 ? -5.008 10.047 21.625 1 93 277 GLU A CA 1
ATOM 2063 C C . GLU A 1 277 ? -4.281 11.305 21.156 1 93 277 GLU A C 1
ATOM 2065 O O . GLU A 1 277 ? -3.064 11.422 21.297 1 93 277 GLU A O 1
ATOM 2070 N N . ARG A 1 278 ? -5.059 12.195 20.703 1 92.81 278 ARG A N 1
ATOM 2071 C CA . ARG A 1 278 ? -4.484 13.461 20.25 1 92.81 278 ARG A CA 1
ATOM 2072 C C . ARG A 1 278 ? -3.877 14.227 21.438 1 92.81 278 ARG A C 1
ATOM 2074 O O . ARG A 1 278 ? -2.795 14.805 21.312 1 92.81 278 ARG A O 1
ATOM 2081 N N . GLY A 1 279 ? -4.621 14.188 22.5 1 92.12 279 GLY A N 1
ATOM 2082 C CA . GLY A 1 279 ? -4.113 14.836 23.703 1 92.12 279 GLY A CA 1
ATOM 2083 C C . GLY A 1 279 ? -2.801 14.25 24.188 1 92.12 279 GLY A C 1
ATOM 2084 O O . GLY A 1 279 ? -1.887 14.984 24.562 1 92.12 279 GLY A O 1
ATOM 2085 N N . ASN A 1 280 ? -2.705 12.93 24.125 1 95.69 280 ASN A N 1
ATOM 2086 C CA . ASN A 1 280 ? -1.473 12.258 24.531 1 95.69 280 ASN A CA 1
ATOM 2087 C C . ASN A 1 280 ? -0.304 12.648 23.625 1 95.69 280 ASN A C 1
ATOM 2089 O O . ASN A 1 280 ? 0.8 12.906 24.109 1 95.69 280 ASN A O 1
ATOM 2093 N N . ILE A 1 281 ? -0.571 12.719 22.406 1 96.06 281 ILE A N 1
ATOM 2094 C CA . ILE A 1 281 ? 0.463 13.078 21.453 1 96.06 281 ILE A CA 1
ATOM 2095 C C . ILE A 1 281 ? 0.882 14.531 21.672 1 96.06 281 ILE A C 1
ATOM 2097 O O . ILE A 1 281 ? 2.072 14.859 21.625 1 96.06 281 ILE A O 1
ATOM 2101 N N . TYR A 1 282 ? -0.062 15.367 21.938 1 96.06 282 TYR A N 1
ATOM 2102 C CA . TYR A 1 282 ? 0.219 16.766 22.219 1 96.06 282 TYR A CA 1
ATOM 2103 C C . TYR A 1 282 ? 1.108 16.922 23.438 1 96.06 282 TYR A C 1
ATOM 2105 O O . TYR A 1 282 ? 2.113 17.641 23.406 1 96.06 282 TYR A O 1
ATOM 2113 N N . GLN A 1 283 ? 0.788 16.234 24.453 1 96.69 283 GLN A N 1
ATOM 2114 C CA . GLN A 1 283 ? 1.581 16.297 25.688 1 96.69 283 GLN A CA 1
ATOM 2115 C C . GLN A 1 283 ? 3.008 15.812 25.438 1 96.69 283 GLN A C 1
ATOM 2117 O O . GLN A 1 283 ? 3.965 16.422 25.922 1 96.69 283 GLN A O 1
ATOM 2122 N N . GLU A 1 284 ? 3.092 14.797 24.734 1 97.38 284 GLU A N 1
ATOM 2123 C CA . GLU A 1 284 ? 4.418 14.297 24.406 1 97.38 284 GLU A CA 1
ATOM 2124 C C . GLU A 1 284 ? 5.199 15.305 23.562 1 97.38 284 GLU A C 1
ATOM 2126 O O . GLU A 1 284 ? 6.395 15.508 23.781 1 97.38 284 GLU A O 1
ATOM 2131 N N . PHE A 1 285 ? 4.535 15.867 22.672 1 97.81 285 PHE A N 1
ATOM 2132 C CA . PHE A 1 285 ? 5.172 16.875 21.828 1 97.81 285 PHE A CA 1
ATOM 2133 C C . PHE A 1 285 ? 5.719 18.016 22.688 1 97.81 285 PHE A C 1
ATOM 2135 O O . PHE A 1 285 ? 6.832 18.5 22.453 1 97.81 285 PHE A O 1
ATOM 2142 N N . LEU A 1 286 ? 4.949 18.422 23.641 1 97.62 286 LEU A N 1
ATOM 2143 C CA . LEU A 1 286 ? 5.367 19.516 24.531 1 97.62 286 LEU A CA 1
ATOM 2144 C C . LEU A 1 286 ? 6.664 19.156 25.25 1 97.62 286 LEU A C 1
ATOM 2146 O O . LEU A 1 286 ? 7.488 20.031 25.516 1 97.62 286 LEU A O 1
ATOM 2150 N N . GLU A 1 287 ? 6.801 17.938 25.484 1 98 287 GLU A N 1
ATOM 2151 C CA . GLU A 1 287 ? 8.031 17.5 26.141 1 98 287 GLU A CA 1
ATOM 2152 C C . GLU A 1 287 ? 9.234 17.672 25.219 1 98 287 GLU A C 1
ATOM 2154 O O . GLU A 1 287 ? 10.305 18.094 25.672 1 98 287 GLU A O 1
ATOM 2159 N N . TYR A 1 288 ? 9.055 17.406 23.984 1 97.88 288 TYR A N 1
ATOM 2160 C CA . TYR A 1 288 ? 10.148 17.609 23.047 1 97.88 288 TYR A CA 1
ATOM 2161 C C . TYR A 1 288 ? 10.508 19.094 22.953 1 97.88 288 TYR A C 1
ATOM 2163 O O . TYR A 1 288 ? 11.68 19.453 22.828 1 97.88 288 TYR A O 1
ATOM 2171 N N . LEU A 1 289 ? 9.508 19.938 23 1 97.56 289 LEU A N 1
ATOM 2172 C CA . LEU A 1 289 ? 9.75 21.375 22.984 1 97.56 289 LEU A CA 1
ATOM 2173 C C . LEU A 1 289 ? 10.484 21.812 24.25 1 97.56 289 LEU A C 1
ATOM 2175 O O . LEU A 1 289 ? 11.469 22.547 24.172 1 97.56 289 LEU A O 1
ATOM 2179 N N . ARG A 1 290 ? 10.094 21.312 25.328 1 96.5 290 ARG A N 1
ATOM 2180 C CA . ARG A 1 290 ? 10.68 21.672 26.609 1 96.5 290 ARG A CA 1
ATOM 2181 C C . ARG A 1 290 ? 12.148 21.281 26.688 1 96.5 290 ARG A C 1
ATOM 2183 O O . ARG A 1 290 ? 12.961 21.984 27.281 1 96.5 290 ARG A O 1
ATOM 2190 N N . GLN A 1 291 ? 12.461 20.219 26.062 1 97.38 291 GLN A N 1
ATOM 2191 C CA . GLN A 1 291 ? 13.82 19.688 26.109 1 97.38 291 GLN A CA 1
ATOM 2192 C C . GLN A 1 291 ? 14.656 20.219 24.953 1 97.38 291 GLN A C 1
ATOM 2194 O O . GLN A 1 291 ? 15.781 19.781 24.734 1 97.38 291 GLN A O 1
ATOM 2199 N N . ASN A 1 292 ? 14.109 21.062 24.172 1 96.31 292 ASN A N 1
ATOM 2200 C CA . ASN A 1 292 ? 14.773 21.688 23.031 1 96.31 292 ASN A CA 1
ATOM 2201 C C . ASN A 1 292 ? 15.18 20.656 21.984 1 96.31 292 ASN A C 1
ATOM 2203 O O . ASN A 1 292 ? 16.25 20.766 21.375 1 96.31 292 ASN A O 1
ATOM 2207 N N . GLN A 1 293 ? 14.312 19.688 21.875 1 96.94 293 GLN A N 1
ATOM 2208 C CA . GLN A 1 293 ? 14.57 18.625 20.906 1 96.94 293 GLN A CA 1
ATOM 2209 C C . GLN A 1 293 ? 13.773 18.859 19.625 1 96.94 293 GLN A C 1
ATOM 2211 O O . GLN A 1 293 ? 13.977 18.172 18.625 1 96.94 293 GLN A O 1
ATOM 2216 N N . PHE A 1 294 ? 12.898 19.812 19.703 1 96.5 294 PHE A N 1
ATOM 2217 C CA . PHE A 1 294 ? 12.133 20.281 18.547 1 96.5 294 PHE A CA 1
ATOM 2218 C C . PHE A 1 294 ? 12 21.797 18.547 1 96.5 294 PHE A C 1
ATOM 2220 O O . PHE A 1 294 ? 11.82 22.406 19.609 1 96.5 294 PHE A O 1
ATOM 2227 N N . HIS A 1 295 ? 12.086 22.359 17.328 1 94.81 295 HIS A N 1
ATOM 2228 C CA . HIS A 1 295 ? 12.031 23.812 17.219 1 94.81 295 HIS A CA 1
ATOM 2229 C C . HIS A 1 295 ? 10.93 24.25 16.266 1 94.81 295 HIS A C 1
ATOM 2231 O O . HIS A 1 295 ? 10.836 23.75 15.141 1 94.81 295 HIS A O 1
ATOM 2237 N N . ILE A 1 296 ? 10.133 25.141 16.719 1 94.44 296 ILE A N 1
ATOM 2238 C CA . ILE A 1 296 ? 9.125 25.766 15.867 1 94.44 296 ILE A CA 1
ATOM 2239 C C . ILE A 1 296 ? 9.695 27.031 15.219 1 94.44 296 ILE A C 1
ATOM 2241 O O . ILE A 1 296 ? 10.133 27.953 15.906 1 94.44 296 ILE A O 1
ATOM 2245 N N . GLN A 1 297 ? 9.742 27.016 13.953 1 90.5 297 GLN A N 1
ATOM 2246 C CA . GLN A 1 297 ? 10.25 28.172 13.227 1 90.5 297 GLN A CA 1
ATOM 2247 C C . GLN A 1 297 ? 9.109 28.984 12.625 1 90.5 297 GLN A C 1
ATOM 2249 O O . GLN A 1 297 ? 8.32 28.469 11.836 1 90.5 297 GLN A O 1
ATOM 2254 N N . ILE A 1 298 ? 9.031 30.188 13.047 1 95.25 298 ILE A N 1
ATOM 2255 C CA . ILE A 1 298 ? 8.062 31.109 12.477 1 95.25 298 ILE A CA 1
ATOM 2256 C C . ILE A 1 298 ? 8.766 32.031 11.477 1 95.25 298 ILE A C 1
ATOM 2258 O O . ILE A 1 298 ? 9.742 32.719 11.82 1 95.25 298 ILE A O 1
ATOM 2262 N N . ASP A 1 299 ? 8.281 32 10.305 1 94.69 299 ASP A N 1
ATOM 2263 C CA . ASP A 1 299 ? 8.906 32.781 9.234 1 94.69 299 ASP A CA 1
ATOM 2264 C C . ASP A 1 299 ? 8.406 34.219 9.242 1 94.69 299 ASP A C 1
ATOM 2266 O O . ASP A 1 299 ? 9.203 35.156 9.305 1 94.69 299 ASP A O 1
ATOM 2270 N N . ARG A 1 300 ? 7.07 34.438 9.219 1 96.69 300 ARG A N 1
ATOM 2271 C CA . ARG A 1 300 ? 6.492 35.75 9.094 1 96.69 300 ARG A CA 1
ATOM 2272 C C . ARG A 1 300 ? 5.102 35.812 9.711 1 96.69 300 ARG A C 1
ATOM 2274 O O . ARG A 1 300 ? 4.398 34.812 9.758 1 96.69 300 ARG A O 1
ATOM 2281 N N . ILE A 1 301 ? 4.785 37.031 10.156 1 98.25 301 ILE A N 1
ATOM 2282 C CA . ILE A 1 301 ? 3.469 37.281 10.727 1 98.25 301 ILE A CA 1
ATOM 2283 C C . ILE A 1 301 ? 2.766 38.375 9.93 1 98.25 301 ILE A C 1
ATOM 2285 O O . ILE A 1 301 ? 3.359 39.438 9.625 1 98.25 301 ILE A O 1
ATOM 2289 N N . PHE A 1 302 ? 1.543 38.125 9.516 1 98.5 302 PHE A N 1
ATOM 2290 C CA . PHE A 1 302 ? 0.69 39.094 8.828 1 98.5 302 PHE A CA 1
ATOM 2291 C C . PHE A 1 302 ? -0.564 39.375 9.641 1 98.5 302 PHE A C 1
ATOM 2293 O O . PHE A 1 302 ? -1.061 38.5 10.359 1 98.5 302 PHE A O 1
ATOM 2300 N N . PRO A 1 303 ? -1.058 40.625 9.469 1 98.44 303 PRO A N 1
ATOM 2301 C CA . PRO A 1 303 ? -2.416 40.812 9.977 1 98.44 303 PRO A CA 1
ATOM 2302 C C . PRO A 1 303 ? -3.451 39.969 9.25 1 98.44 303 PRO A C 1
ATOM 2304 O O . PRO A 1 303 ? -3.279 39.656 8.062 1 98.44 303 PRO A O 1
ATOM 2307 N N . LEU A 1 304 ? -4.488 39.625 9.961 1 98.44 304 LEU A N 1
ATOM 2308 C CA . LEU A 1 304 ? -5.562 38.812 9.391 1 98.44 304 LEU A CA 1
ATOM 2309 C C . LEU A 1 304 ? -6.059 39.406 8.078 1 98.44 304 LEU A C 1
ATOM 2311 O O . LEU A 1 304 ? -6.316 38.688 7.121 1 98.44 304 LEU A O 1
ATOM 2315 N N . THR A 1 305 ? -6.102 40.75 8 1 97.88 305 THR A N 1
ATOM 2316 C CA . THR A 1 305 ? -6.652 41.438 6.848 1 97.88 305 THR A CA 1
ATOM 2317 C C . THR A 1 305 ? -5.719 41.312 5.645 1 97.88 305 THR A C 1
ATOM 2319 O O . THR A 1 305 ? -6.098 41.656 4.52 1 97.88 305 THR A O 1
ATOM 2322 N N . GLU A 1 306 ? -4.531 40.781 5.887 1 98.31 306 GLU A N 1
ATOM 2323 C CA . GLU A 1 306 ? -3.572 40.562 4.801 1 98.31 306 GLU A CA 1
ATOM 2324 C C . GLU A 1 306 ? -3.408 39.094 4.477 1 98.31 306 GLU A C 1
ATOM 2326 O O . GLU A 1 306 ? -2.309 38.656 4.141 1 98.31 306 GLU A O 1
ATOM 2331 N N . ALA A 1 307 ? -4.504 38.375 4.633 1 98.38 307 ALA A N 1
ATOM 2332 C CA . ALA A 1 307 ? -4.484 36.938 4.32 1 98.38 307 ALA A CA 1
ATOM 2333 C C . ALA A 1 307 ? -4.105 36.719 2.859 1 98.38 307 ALA A C 1
ATOM 2335 O O . ALA A 1 307 ? -3.416 35.75 2.541 1 98.38 307 ALA A O 1
ATOM 2336 N N . LYS A 1 308 ? -4.516 37.625 2.004 1 98.06 308 LYS A N 1
ATOM 2337 C CA . LYS A 1 308 ? -4.156 37.531 0.593 1 98.06 308 LYS A CA 1
ATOM 2338 C C . LYS A 1 308 ? -2.641 37.562 0.41 1 98.06 308 LYS A C 1
ATOM 2340 O O . LYS A 1 308 ? -2.07 36.688 -0.234 1 98.06 308 LYS A O 1
ATOM 2345 N N . GLU A 1 309 ? -2.02 38.5 0.997 1 97.69 309 GLU A N 1
ATOM 2346 C CA . GLU A 1 309 ? -0.571 38.656 0.909 1 97.69 309 GLU A CA 1
ATOM 2347 C C . GLU A 1 309 ? 0.156 37.469 1.532 1 97.69 309 GLU A C 1
ATOM 2349 O O . GLU A 1 309 ? 1.186 37.031 1.02 1 97.69 309 GLU A O 1
ATOM 2354 N N . ALA A 1 310 ? -0.39 37 2.574 1 97.94 310 ALA A N 1
ATOM 2355 C CA . ALA A 1 310 ? 0.223 35.875 3.25 1 97.94 310 ALA A CA 1
ATOM 2356 C C . ALA A 1 310 ? 0.195 34.625 2.365 1 97.94 310 ALA A C 1
ATOM 2358 O O . ALA A 1 310 ? 1.194 33.906 2.254 1 97.94 310 ALA A O 1
ATOM 2359 N N . HIS A 1 311 ? -0.971 34.344 1.774 1 97.44 311 HIS A N 1
ATOM 2360 C CA . HIS A 1 311 ? -1.068 33.188 0.868 1 97.44 311 HIS A CA 1
ATOM 2361 C C . HIS A 1 311 ? -0.102 33.344 -0.303 1 97.44 311 HIS A C 1
ATOM 2363 O O . HIS A 1 311 ? 0.565 32.375 -0.685 1 97.44 311 HIS A O 1
ATOM 2369 N N . GLN A 1 312 ? 0.007 34.5 -0.855 1 96.69 312 GLN A N 1
ATOM 2370 C CA . GLN A 1 312 ? 0.922 34.75 -1.961 1 96.69 312 GLN A CA 1
ATOM 2371 C C . GLN A 1 312 ? 2.371 34.531 -1.543 1 96.69 312 GLN A C 1
ATOM 2373 O O . GLN A 1 312 ? 3.166 34 -2.312 1 96.69 312 GLN A O 1
ATOM 2378 N N . TYR A 1 313 ? 2.609 34.969 -0.383 1 95.12 313 TYR A N 1
ATOM 2379 C CA . TYR A 1 313 ? 3.959 34.781 0.141 1 95.12 313 TYR A CA 1
ATOM 2380 C C . TYR A 1 313 ? 4.32 33.312 0.218 1 95.12 313 TYR A C 1
ATOM 2382 O O . TYR A 1 313 ? 5.395 32.906 -0.234 1 95.12 313 TYR A O 1
ATOM 2390 N N . ILE A 1 314 ? 3.482 32.5 0.7 1 92.19 314 ILE A N 1
ATOM 2391 C CA . ILE A 1 314 ? 3.715 31.047 0.803 1 92.19 314 ILE A CA 1
ATOM 2392 C C . ILE A 1 314 ? 3.852 30.453 -0.593 1 92.19 314 ILE A C 1
ATOM 2394 O O . ILE A 1 314 ? 4.762 29.656 -0.847 1 92.19 314 ILE A O 1
ATOM 2398 N N . GLU A 1 315 ? 3.027 30.828 -1.478 1 90.19 315 GLU A N 1
ATOM 2399 C CA . GLU A 1 315 ? 3.004 30.266 -2.824 1 90.19 315 GLU A CA 1
ATOM 2400 C C . GLU A 1 315 ? 4.246 30.672 -3.611 1 90.19 315 GLU A C 1
ATOM 2402 O O . GLU A 1 315 ? 4.609 30.016 -4.59 1 90.19 315 GLU A O 1
ATOM 2407 N N . SER A 1 316 ? 4.852 31.766 -3.195 1 87.19 316 SER A N 1
ATOM 2408 C CA . SER A 1 316 ? 6.055 32.219 -3.881 1 87.19 316 SER A CA 1
ATOM 2409 C C . SER A 1 316 ? 7.242 31.312 -3.582 1 87.19 316 SER A C 1
ATOM 2411 O O . SER A 1 316 ? 8.258 31.359 -4.281 1 87.19 316 SER A O 1
ATOM 2413 N N . GLY A 1 317 ? 7.152 30.453 -2.537 1 78.56 317 GLY A N 1
ATOM 2414 C CA . GLY A 1 317 ? 8.164 29.453 -2.23 1 78.56 317 GLY A CA 1
ATOM 2415 C C . GLY A 1 317 ? 9.352 30.031 -1.481 1 78.56 317 GLY A C 1
ATOM 2416 O O . GLY A 1 317 ? 10.398 29.391 -1.39 1 78.56 317 GLY A O 1
ATOM 2417 N N . GLY A 1 318 ? 9.281 31.172 -0.908 1 76 318 GLY A N 1
ATOM 2418 C CA . GLY A 1 318 ? 10.43 31.781 -0.264 1 76 318 GLY A CA 1
ATOM 2419 C C . GLY A 1 318 ? 10.398 31.672 1.248 1 76 318 GLY A C 1
ATOM 2420 O O . GLY A 1 318 ? 11.336 32.094 1.927 1 76 318 GLY A O 1
ATOM 2421 N N . HIS A 1 319 ? 9.336 31.047 1.768 1 84.31 319 HIS A N 1
ATOM 2422 C CA . HIS A 1 319 ? 9.219 31.031 3.221 1 84.31 319 HIS A CA 1
ATOM 2423 C C . HIS A 1 319 ? 10 29.859 3.822 1 84.31 319 HIS A C 1
ATOM 2425 O O . HIS A 1 319 ? 10.141 28.812 3.193 1 84.31 319 HIS A O 1
ATOM 2431 N N . SER A 1 320 ? 10.625 30.094 4.988 1 83.5 320 SER A N 1
ATOM 2432 C CA . SER A 1 320 ? 11.312 29.094 5.797 1 83.5 320 SER A CA 1
ATOM 2433 C C . SER A 1 320 ? 10.664 28.953 7.172 1 83.5 320 SER A C 1
ATOM 2435 O O . SER A 1 320 ? 11.055 29.641 8.117 1 83.5 320 SER A O 1
ATOM 2437 N N . GLY A 1 321 ? 9.664 28.203 7.27 1 89.56 321 GLY A N 1
ATOM 2438 C CA . GLY A 1 321 ? 8.914 28.031 8.508 1 89.56 321 GLY A CA 1
ATOM 2439 C C . GLY A 1 321 ? 7.445 28.375 8.367 1 89.56 321 GLY A C 1
ATOM 2440 O O . GLY A 1 321 ? 6.934 28.484 7.254 1 89.56 321 GLY A O 1
ATOM 2441 N N . LYS A 1 322 ? 6.801 28.578 9.508 1 94.31 322 LYS A N 1
ATOM 2442 C CA . LYS A 1 322 ? 5.359 28.797 9.531 1 94.31 322 LYS A CA 1
ATOM 2443 C C . LYS A 1 322 ? 5.027 30.266 9.289 1 94.31 322 LYS A C 1
ATOM 2445 O O . LYS A 1 322 ? 5.73 31.156 9.773 1 94.31 322 LYS A O 1
ATOM 2450 N N . VAL A 1 323 ? 3.98 30.484 8.57 1 96.44 323 VAL A N 1
ATOM 2451 C CA . VAL A 1 323 ? 3.432 31.828 8.359 1 96.44 323 VAL A CA 1
ATOM 2452 C C . VAL A 1 323 ? 2.15 31.984 9.18 1 96.44 323 VAL A C 1
ATOM 2454 O O . VAL A 1 323 ? 1.273 31.125 9.148 1 96.44 323 VAL A O 1
ATOM 2457 N N . ILE A 1 324 ? 2.094 33.125 9.883 1 98.06 324 ILE A N 1
ATOM 2458 C CA . ILE A 1 324 ? 1.038 33.281 10.875 1 98.06 324 ILE A CA 1
ATOM 2459 C C . ILE A 1 324 ? 0.164 34.5 10.492 1 98.06 324 ILE A C 1
ATOM 2461 O O . ILE A 1 324 ? 0.666 35.5 9.992 1 98.06 324 ILE A O 1
ATOM 2465 N N . LEU A 1 325 ? -1.134 34.344 10.727 1 98.31 325 LEU A N 1
ATOM 2466 C CA . LEU A 1 325 ? -2.068 35.469 10.703 1 98.31 325 LEU A CA 1
ATOM 2467 C C . LEU A 1 325 ? -2.459 35.875 12.125 1 98.31 325 LEU A C 1
ATOM 2469 O O . LEU A 1 325 ? -2.688 35 12.977 1 98.31 325 LEU A O 1
ATOM 2473 N N . LYS A 1 326 ? -2.57 37.156 12.305 1 98.38 326 LYS A N 1
ATOM 2474 C CA . LYS A 1 326 ? -3.037 37.656 13.586 1 98.38 326 LYS A CA 1
ATOM 2475 C C . LYS A 1 326 ? -4.285 38.531 13.406 1 98.38 326 LYS A C 1
ATOM 2477 O O 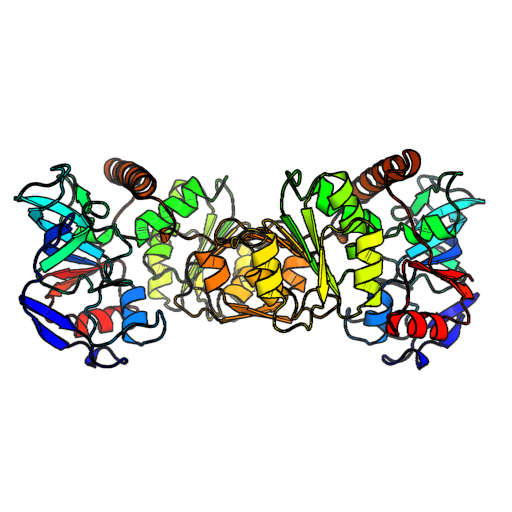. LYS A 1 326 ? -4.25 39.531 12.703 1 98.38 326 LYS A O 1
ATOM 2482 N N . PRO A 1 327 ? -5.324 38.094 14.039 1 97.06 327 PRO A N 1
ATOM 2483 C CA . PRO A 1 327 ? -6.52 38.938 13.961 1 97.06 327 PRO A CA 1
ATOM 2484 C C . PRO A 1 327 ? -6.344 40.281 14.664 1 97.06 327 PRO A C 1
ATOM 2486 O O . PRO A 1 327 ? -5.523 40.406 15.586 1 97.06 327 PRO A O 1
ATOM 2489 N N . MET B 1 1 ? 13.664 -33.062 -29.516 1 94.38 1 MET B N 1
ATOM 2490 C CA . MET B 1 1 ? 12.57 -33.25 -28.562 1 94.38 1 MET B CA 1
ATOM 2491 C C . MET B 1 1 ? 11.367 -32.406 -28.953 1 94.38 1 MET B C 1
ATOM 2493 O O . MET B 1 1 ? 11.516 -31.344 -29.578 1 94.38 1 MET B O 1
ATOM 2497 N N . LYS B 1 2 ? 10.195 -32.906 -28.594 1 96.38 2 LYS B N 1
ATOM 2498 C CA . LYS B 1 2 ? 8.984 -32.125 -28.844 1 96.38 2 LYS B CA 1
ATOM 2499 C C . LYS B 1 2 ? 8.828 -31.016 -27.812 1 96.38 2 LYS B C 1
ATOM 2501 O O . LYS B 1 2 ? 9.086 -31.219 -26.625 1 96.38 2 LYS B O 1
ATOM 2506 N N . ALA B 1 3 ? 8.453 -29.828 -28.297 1 97.19 3 ALA B N 1
ATOM 2507 C CA . ALA B 1 3 ? 8.172 -28.672 -27.453 1 97.19 3 ALA B CA 1
ATOM 2508 C C . ALA B 1 3 ? 7.074 -27.797 -28.047 1 97.19 3 ALA B C 1
ATOM 2510 O O . ALA B 1 3 ? 6.719 -27.969 -29.219 1 97.19 3 ALA B O 1
ATOM 2511 N N . ILE B 1 4 ? 6.484 -27.016 -27.234 1 97.62 4 ILE B N 1
ATOM 2512 C CA . ILE B 1 4 ? 5.535 -26.016 -27.688 1 97.62 4 ILE B CA 1
ATOM 2513 C C . ILE B 1 4 ? 6.176 -24.625 -27.625 1 97.62 4 ILE B C 1
ATOM 2515 O O . ILE B 1 4 ? 6.605 -24.188 -26.547 1 97.62 4 ILE B O 1
ATOM 2519 N N . GLN B 1 5 ? 6.211 -23.938 -28.703 1 96.62 5 GLN B N 1
ATOM 2520 C CA . GLN B 1 5 ? 6.785 -22.609 -28.75 1 96.62 5 GLN B CA 1
ATOM 2521 C C . GLN B 1 5 ? 5.801 -21.594 -29.344 1 96.62 5 GLN B C 1
ATOM 2523 O O . GLN B 1 5 ? 4.867 -21.984 -30.047 1 96.62 5 GLN B O 1
ATOM 2528 N N . ILE B 1 6 ? 6 -20.422 -28.953 1 95.69 6 ILE B N 1
ATOM 2529 C CA . ILE B 1 6 ? 5.352 -19.328 -29.656 1 95.69 6 ILE B CA 1
ATOM 2530 C C . ILE B 1 6 ? 6.398 -18.5 -30.391 1 95.69 6 ILE B C 1
ATOM 2532 O O . ILE B 1 6 ? 7.508 -18.281 -29.891 1 95.69 6 ILE B O 1
ATOM 2536 N N . PHE B 1 7 ? 6.031 -18.062 -31.594 1 96.06 7 PHE B N 1
ATOM 2537 C CA . PHE B 1 7 ? 6.902 -17.219 -32.406 1 96.06 7 PHE B CA 1
ATOM 2538 C C . PHE B 1 7 ? 6.383 -15.789 -32.469 1 96.06 7 PHE B C 1
ATOM 2540 O O . PHE B 1 7 ? 7.109 -14.875 -32.875 1 96.06 7 PHE B O 1
ATOM 2547 N N . GLU B 1 8 ? 5.168 -15.68 -32.156 1 95.38 8 GLU B N 1
ATOM 2548 C CA . GLU B 1 8 ? 4.473 -14.398 -32.031 1 95.38 8 GLU B CA 1
ATOM 2549 C C . GLU B 1 8 ? 3.463 -14.438 -30.875 1 95.38 8 GLU B C 1
ATOM 2551 O O . GLU B 1 8 ? 2.943 -15.508 -30.547 1 95.38 8 GLU B O 1
ATOM 2556 N N . HIS B 1 9 ? 3.326 -13.281 -30.344 1 95.06 9 HIS B N 1
ATOM 2557 C CA . HIS B 1 9 ? 2.287 -13.195 -29.328 1 95.06 9 HIS B CA 1
ATOM 2558 C C . HIS B 1 9 ? 0.897 -13.25 -29.953 1 95.06 9 HIS B C 1
ATOM 2560 O O . HIS B 1 9 ? 0.726 -12.914 -31.125 1 95.06 9 HIS B O 1
ATOM 2566 N N . GLY B 1 10 ? -0.105 -13.727 -29.125 1 94.5 10 GLY B N 1
ATOM 2567 C CA . GLY B 1 10 ? -1.461 -13.727 -29.641 1 94.5 10 GLY B CA 1
ATOM 2568 C C . GLY B 1 10 ? -2.336 -14.805 -29.047 1 94.5 10 GLY B C 1
ATOM 2569 O O . GLY B 1 10 ? -2.186 -15.148 -27.859 1 94.5 10 GLY B O 1
ATOM 2570 N N . SER B 1 11 ? -3.277 -15.258 -29.875 1 96.19 11 SER B N 1
ATOM 2571 C CA . SER B 1 11 ? -4.238 -16.266 -29.453 1 96.19 11 SER B CA 1
ATOM 2572 C C . SER B 1 11 ? -3.576 -17.625 -29.281 1 96.19 11 SER B C 1
ATOM 2574 O O . SER B 1 11 ? -2.377 -17.781 -29.531 1 96.19 11 SER B O 1
ATOM 2576 N N . ALA B 1 12 ? -4.352 -18.594 -28.844 1 97.56 12 ALA B N 1
ATOM 2577 C CA . ALA B 1 12 ? -3.844 -19.938 -28.625 1 97.56 12 ALA B CA 1
ATOM 2578 C C . ALA B 1 12 ? -3.309 -20.531 -29.938 1 97.56 12 ALA B C 1
ATOM 2580 O O . ALA B 1 12 ? -2.553 -21.516 -29.906 1 97.56 12 ALA B O 1
ATOM 2581 N N . ASP B 1 13 ? -3.676 -19.984 -31.016 1 97.12 13 ASP B N 1
ATOM 2582 C CA . ASP B 1 13 ? -3.207 -20.453 -32.312 1 97.12 13 ASP B CA 1
ATOM 2583 C C . ASP B 1 13 ? -1.696 -20.266 -32.469 1 97.12 13 ASP B C 1
ATOM 2585 O O . ASP B 1 13 ? -1.068 -20.875 -33.344 1 97.12 13 ASP B O 1
ATOM 2589 N N . GLN B 1 14 ? -1.151 -19.422 -31.641 1 97.19 14 GLN B N 1
ATOM 2590 C CA . GLN B 1 14 ? 0.278 -19.141 -31.719 1 97.19 14 GLN B CA 1
ATOM 2591 C C . GLN B 1 14 ? 1.097 -20.297 -31.125 1 97.19 14 GLN B C 1
ATOM 2593 O O . GLN B 1 14 ? 2.314 -20.344 -31.312 1 97.19 14 GLN B O 1
ATOM 2598 N N . LEU B 1 15 ? 0.44 -21.141 -30.391 1 98 15 LEU B N 1
ATOM 2599 C CA . LEU B 1 15 ? 1.131 -22.297 -29.844 1 98 15 LEU B CA 1
ATOM 2600 C C . LEU B 1 15 ? 1.41 -23.328 -30.922 1 98 15 LEU B C 1
ATOM 2602 O O . LEU B 1 15 ? 0.48 -23.891 -31.516 1 98 15 LEU B O 1
ATOM 2606 N N . THR B 1 16 ? 2.693 -23.609 -31.109 1 97.19 16 THR B N 1
ATOM 2607 C CA . THR B 1 16 ? 3.08 -24.5 -32.188 1 97.19 16 THR B CA 1
ATOM 2608 C C . THR B 1 16 ? 3.955 -25.641 -31.688 1 97.19 16 THR B C 1
ATOM 2610 O O . THR B 1 16 ? 4.887 -25.406 -30.922 1 97.19 16 THR B O 1
ATOM 2613 N N . VAL B 1 17 ? 3.678 -26.844 -32.188 1 97.25 17 VAL B N 1
ATOM 2614 C CA . VAL B 1 17 ? 4.551 -27.984 -31.922 1 97.25 17 VAL B CA 1
ATOM 2615 C C . VAL B 1 17 ? 5.855 -27.828 -32.688 1 97.25 17 VAL B C 1
ATOM 2617 O O . VAL B 1 17 ? 5.84 -27.672 -33.906 1 97.25 17 VAL B O 1
ATOM 2620 N N . THR B 1 18 ? 6.891 -27.828 -31.953 1 96.56 18 THR B N 1
ATOM 2621 C CA . THR B 1 18 ? 8.211 -27.641 -32.531 1 96.56 18 THR B CA 1
ATOM 2622 C C . THR B 1 18 ? 9.164 -28.75 -32.125 1 96.56 18 THR B C 1
ATOM 2624 O O . THR B 1 18 ? 9.07 -29.266 -31 1 96.56 18 THR B O 1
ATOM 2627 N N . GLU B 1 19 ? 10 -29.109 -33.062 1 96.38 19 GLU B N 1
ATOM 2628 C CA . GLU B 1 19 ? 11.086 -30.031 -32.719 1 96.38 19 GLU B CA 1
ATOM 2629 C C . GLU B 1 19 ? 12.359 -29.266 -32.375 1 96.38 19 GLU B C 1
ATOM 2631 O O . GLU B 1 19 ? 12.875 -28.484 -33.188 1 96.38 19 GLU B O 1
ATOM 2636 N N . LEU B 1 20 ? 12.789 -29.5 -31.141 1 94.5 20 LEU B N 1
ATOM 2637 C CA . LEU B 1 20 ? 13.992 -28.828 -30.656 1 94.5 20 LEU B CA 1
ATOM 2638 C C . LEU B 1 20 ? 15.078 -29.844 -30.312 1 94.5 20 LEU B C 1
ATOM 2640 O O . LEU B 1 20 ? 14.789 -31.016 -30.125 1 94.5 20 LEU B O 1
ATOM 2644 N N . VAL B 1 21 ? 16.297 -29.297 -30.297 1 91 21 VAL B N 1
ATOM 2645 C CA . VAL B 1 21 ? 17.406 -30.109 -29.781 1 91 21 VAL B CA 1
ATOM 2646 C C . VAL B 1 21 ? 17.312 -30.188 -28.25 1 91 21 VAL B C 1
ATOM 2648 O O . VAL B 1 21 ? 17.016 -29.188 -27.594 1 91 21 VAL B O 1
ATOM 2651 N N . THR B 1 22 ? 17.516 -31.344 -27.75 1 88.38 22 THR B N 1
ATOM 2652 C CA . THR B 1 22 ? 17.562 -31.484 -26.297 1 88.38 22 THR B CA 1
ATOM 2653 C C . THR B 1 22 ? 18.672 -30.625 -25.703 1 88.38 22 THR B C 1
ATOM 2655 O O . THR B 1 22 ? 19.797 -30.641 -26.188 1 88.38 22 THR B O 1
ATOM 2658 N N . PRO B 1 23 ? 18.312 -29.875 -24.75 1 82.94 23 PRO B N 1
ATOM 2659 C CA . PRO B 1 23 ? 19.328 -28.969 -24.203 1 82.94 23 PRO B CA 1
ATOM 2660 C C . PRO B 1 23 ? 20.516 -29.688 -23.578 1 82.94 23 PRO B C 1
ATOM 2662 O O . PRO B 1 23 ? 20.344 -30.766 -22.984 1 82.94 23 PRO B O 1
ATOM 2665 N N . LYS B 1 24 ? 21.609 -29.094 -23.812 1 87.19 24 LYS B N 1
ATOM 2666 C CA . LYS B 1 24 ? 22.812 -29.641 -23.188 1 87.19 24 LYS B CA 1
ATOM 2667 C C . LYS B 1 24 ? 22.891 -29.234 -21.703 1 87.19 24 LYS B C 1
ATOM 2669 O O . LYS B 1 24 ? 22.641 -28.078 -21.359 1 87.19 24 LYS B O 1
ATOM 2674 N N . LEU B 1 25 ? 23.172 -30.172 -21.016 1 90.75 25 LEU B N 1
ATOM 2675 C CA . LEU B 1 25 ? 23.266 -29.969 -19.578 1 90.75 25 LEU B CA 1
ATOM 2676 C C . LEU B 1 25 ? 24.484 -29.109 -19.219 1 90.75 25 LEU B C 1
ATOM 2678 O O . LEU B 1 25 ? 25.609 -29.438 -19.609 1 90.75 25 LEU B O 1
ATOM 2682 N N . LYS B 1 26 ? 24.25 -28 -18.5 1 89.44 26 LYS B N 1
ATOM 2683 C CA . LYS B 1 26 ? 25.328 -27.141 -18.016 1 89.44 26 LYS B CA 1
ATOM 2684 C C . LYS B 1 26 ? 25.703 -27.484 -16.578 1 89.44 26 LYS B C 1
ATOM 2686 O O . LYS B 1 26 ? 25.016 -28.281 -15.93 1 89.44 26 LYS B O 1
ATOM 2691 N N . GLU B 1 27 ? 26.797 -26.922 -16.219 1 92 27 GLU B N 1
ATOM 2692 C CA . GLU B 1 27 ? 27.219 -27.141 -14.836 1 92 27 GLU B CA 1
ATOM 2693 C C . GLU B 1 27 ? 26.172 -26.656 -13.844 1 92 27 GLU B C 1
ATOM 2695 O O . GLU B 1 27 ? 25.641 -25.547 -13.992 1 92 27 GLU B O 1
ATOM 2700 N N . GLY B 1 28 ? 25.875 -27.547 -12.883 1 93.19 28 GLY B N 1
ATOM 2701 C CA . GLY B 1 28 ? 24.969 -27.156 -11.82 1 93.19 28 GLY B CA 1
ATOM 2702 C C . GLY B 1 28 ? 23.5 -27.375 -12.18 1 93.19 28 GLY B C 1
ATOM 2703 O O . GLY B 1 28 ? 22.609 -27.047 -11.398 1 93.19 28 GLY B O 1
ATOM 2704 N N . GLU B 1 29 ? 23.297 -28.031 -13.328 1 93.94 29 GLU B N 1
ATOM 2705 C CA . GLU B 1 29 ? 21.938 -28.203 -13.805 1 93.94 29 GLU B CA 1
ATOM 2706 C C . GLU B 1 29 ? 21.5 -29.656 -13.688 1 93.94 29 GLU B C 1
ATOM 2708 O O . GLU B 1 29 ? 22.312 -30.547 -13.43 1 93.94 29 GLU B O 1
ATOM 2713 N N . VAL B 1 30 ? 20.219 -29.844 -13.82 1 94.81 30 VAL B N 1
ATOM 2714 C CA . VAL B 1 30 ? 19.578 -31.156 -13.836 1 94.81 30 VAL B CA 1
ATOM 2715 C C . VAL B 1 30 ? 18.719 -31.297 -15.094 1 94.81 30 VAL B C 1
ATOM 2717 O O . VAL B 1 30 ? 17.953 -30.391 -15.438 1 94.81 30 VAL B O 1
ATOM 2720 N N . LEU B 1 31 ? 18.969 -32.375 -15.75 1 95.44 31 LEU B N 1
ATOM 2721 C CA . LEU B 1 31 ? 18.109 -32.688 -16.875 1 95.44 31 LEU B CA 1
ATOM 2722 C C . LEU B 1 31 ? 16.922 -33.531 -16.438 1 95.44 31 LEU B C 1
ATOM 2724 O O . LEU B 1 31 ? 17.094 -34.594 -15.82 1 95.44 31 LEU B O 1
ATOM 2728 N N . ILE B 1 32 ? 15.781 -33.062 -16.797 1 96.31 32 ILE B N 1
ATOM 2729 C CA . ILE B 1 32 ? 14.562 -33.719 -16.344 1 96.31 32 ILE B CA 1
ATOM 2730 C C . ILE B 1 32 ? 13.719 -34.125 -17.547 1 96.31 32 ILE B C 1
ATOM 2732 O O . ILE B 1 32 ? 13.523 -33.344 -18.469 1 96.31 32 ILE B O 1
ATOM 2736 N N . LYS B 1 33 ? 13.328 -35.375 -17.547 1 97.62 33 LYS B N 1
ATOM 2737 C CA . LYS B 1 33 ? 12.266 -35.781 -18.453 1 97.62 33 LYS B CA 1
ATOM 2738 C C . LYS B 1 33 ? 10.898 -35.375 -17.906 1 97.62 33 LYS B C 1
ATOM 2740 O O . LYS B 1 33 ? 10.438 -35.938 -16.906 1 97.62 33 LYS B O 1
ATOM 2745 N N . VAL B 1 34 ? 10.258 -34.469 -18.594 1 97.62 34 VAL B N 1
ATOM 2746 C CA . VAL B 1 34 ? 9 -33.906 -18.109 1 97.62 34 VAL B CA 1
ATOM 2747 C C . VAL B 1 34 ? 7.875 -34.938 -18.281 1 97.62 34 VAL B C 1
ATOM 2749 O O . VAL B 1 34 ? 7.723 -35.531 -19.344 1 97.62 34 VAL B O 1
ATOM 2752 N N . GLU B 1 35 ? 7.082 -35.094 -17.219 1 98.44 35 GLU B N 1
ATOM 2753 C CA . GLU B 1 35 ? 5.977 -36.031 -17.266 1 98.44 35 GLU B CA 1
ATOM 2754 C C . GLU B 1 35 ? 4.633 -35.312 -17.125 1 98.44 35 GLU B C 1
ATOM 2756 O O . GLU B 1 35 ? 3.607 -35.812 -17.594 1 98.44 35 GLU B O 1
ATOM 2761 N N . ALA B 1 36 ? 4.609 -34.219 -16.469 1 98.38 36 ALA B N 1
ATOM 2762 C CA . ALA B 1 36 ? 3.391 -33.438 -16.281 1 98.38 36 ALA B CA 1
ATOM 2763 C C . ALA B 1 36 ? 3.711 -31.953 -16.172 1 98.38 36 ALA B C 1
ATOM 2765 O O . ALA B 1 36 ? 4.695 -31.578 -15.531 1 98.38 36 ALA B O 1
ATOM 2766 N N . ILE B 1 37 ? 2.887 -31.141 -16.812 1 97.25 37 ILE B N 1
ATOM 2767 C CA . ILE B 1 37 ? 3.02 -29.688 -16.797 1 97.25 37 ILE B CA 1
ATOM 2768 C C . ILE B 1 37 ? 1.7 -29.047 -16.359 1 97.25 37 ILE B C 1
ATOM 2770 O O . ILE B 1 37 ? 0.644 -29.359 -16.922 1 97.25 37 ILE B O 1
ATOM 2774 N N . SER B 1 38 ? 1.761 -28.25 -15.359 1 96.31 38 SER B N 1
ATOM 2775 C CA . SER B 1 38 ? 0.567 -27.5 -14.969 1 96.31 38 SER B CA 1
ATOM 2776 C C . SER B 1 38 ? 0.499 -26.156 -15.688 1 96.31 38 SER B C 1
ATOM 2778 O O . SER B 1 38 ? 1.462 -25.391 -15.664 1 96.31 38 SER B O 1
ATOM 2780 N N . ILE B 1 39 ? -0.614 -25.828 -16.297 1 94.56 39 ILE B N 1
ATOM 2781 C CA . ILE B 1 39 ? -0.776 -24.562 -17 1 94.56 39 ILE B CA 1
ATOM 2782 C C . ILE B 1 39 ? -1.198 -23.484 -16 1 94.56 39 ILE B C 1
ATOM 2784 O O . ILE B 1 39 ? -2.141 -23.672 -15.234 1 94.56 39 ILE B O 1
ATOM 2788 N N . ASN B 1 40 ? -0.466 -22.422 -16.031 1 90.19 40 ASN B N 1
ATOM 2789 C CA . ASN B 1 40 ? -0.81 -21.266 -15.203 1 90.19 40 ASN B CA 1
ATOM 2790 C C . ASN B 1 40 ? -1.373 -20.125 -16.047 1 90.19 40 ASN B C 1
ATOM 2792 O O . ASN B 1 40 ? -1.095 -20.047 -17.25 1 90.19 40 ASN B O 1
ATOM 2796 N N . HIS B 1 41 ? -2.15 -19.281 -15.391 1 86.25 41 HIS B N 1
ATOM 2797 C CA . HIS B 1 41 ? -2.621 -18.109 -16.094 1 86.25 41 HIS B CA 1
ATOM 2798 C C . HIS B 1 41 ? -1.452 -17.25 -16.594 1 86.25 41 HIS B C 1
ATOM 2800 O O . HIS B 1 41 ? -1.545 -16.625 -17.641 1 86.25 41 HIS B O 1
ATOM 2806 N N . PHE B 1 42 ? -0.464 -17.328 -15.93 1 83.81 42 PHE B N 1
ATOM 2807 C CA . PHE B 1 42 ? 0.764 -16.656 -16.328 1 83.81 42 PHE B CA 1
ATOM 2808 C C . PHE B 1 42 ? 1.183 -17.094 -17.734 1 83.81 42 PHE B C 1
ATOM 2810 O O . PHE B 1 42 ? 1.649 -16.266 -18.531 1 83.81 42 PHE B O 1
ATOM 2817 N N . ASP B 1 43 ? 1.047 -18.312 -18.031 1 90.12 43 ASP B N 1
ATOM 2818 C CA . ASP B 1 43 ? 1.406 -18.844 -19.344 1 90.12 43 ASP B CA 1
ATOM 2819 C C . ASP B 1 43 ? 0.551 -18.203 -20.438 1 90.12 43 ASP B C 1
ATOM 2821 O O . ASP B 1 43 ? 1.054 -17.891 -21.516 1 90.12 43 ASP B O 1
ATOM 2825 N N . ILE B 1 44 ? -0.651 -18.062 -20.125 1 89.75 44 ILE B N 1
ATOM 2826 C CA . ILE B 1 44 ? -1.602 -17.5 -21.078 1 89.75 44 ILE B CA 1
ATOM 2827 C C . ILE B 1 44 ? -1.289 -16.031 -21.312 1 89.75 44 ILE B C 1
ATOM 2829 O O . ILE B 1 44 ? -1.277 -15.57 -22.453 1 89.75 44 ILE B O 1
ATOM 2833 N N . LEU B 1 45 ? -1.005 -15.383 -20.25 1 84.88 45 LEU B N 1
ATOM 2834 C CA . LEU B 1 45 ? -0.676 -13.969 -20.375 1 84.88 45 LEU B CA 1
ATOM 2835 C C . LEU B 1 45 ? 0.633 -13.781 -21.125 1 84.88 45 LEU B C 1
ATOM 2837 O O . LEU B 1 45 ? 0.769 -12.836 -21.906 1 84.88 45 LEU B O 1
ATOM 2841 N N . SER B 1 46 ? 1.564 -14.562 -20.875 1 87.25 46 SER B N 1
ATOM 2842 C CA . SER B 1 46 ? 2.836 -14.523 -21.594 1 87.25 46 SER B CA 1
ATOM 2843 C C . SER B 1 46 ? 2.637 -14.773 -23.078 1 87.25 46 SER B C 1
ATOM 2845 O O . SER B 1 46 ? 3.23 -14.094 -23.922 1 87.25 46 SER B O 1
ATOM 2847 N N . ARG B 1 47 ? 1.846 -15.703 -23.344 1 91.69 47 ARG B N 1
ATOM 2848 C CA . ARG B 1 47 ? 1.533 -16 -24.734 1 91.69 47 ARG B CA 1
ATOM 2849 C C . ARG B 1 47 ? 0.936 -14.781 -25.438 1 91.69 47 ARG B C 1
ATOM 2851 O O . ARG B 1 47 ? 1.291 -14.477 -26.578 1 91.69 47 ARG B O 1
ATOM 2858 N N . LYS B 1 48 ? 0.094 -14.164 -24.703 1 90.25 48 LYS B N 1
ATOM 2859 C CA . LYS B 1 48 ? -0.606 -13.008 -25.25 1 90.25 48 LYS B CA 1
ATOM 2860 C C . LYS B 1 48 ? 0.315 -11.789 -25.328 1 90.25 48 LYS B C 1
ATOM 2862 O O . LYS B 1 48 ? -0.036 -10.773 -25.938 1 90.25 48 LYS B O 1
ATOM 2867 N N . GLY B 1 49 ? 1.453 -11.82 -24.719 1 85.06 49 GLY B N 1
ATOM 2868 C CA . GLY B 1 49 ? 2.398 -10.711 -24.719 1 85.06 49 GLY B CA 1
ATOM 2869 C C . GLY B 1 49 ? 2.082 -9.656 -23.672 1 85.06 49 GLY B C 1
ATOM 2870 O O . GLY B 1 49 ? 2.562 -8.523 -23.766 1 85.06 49 GLY B O 1
ATOM 2871 N N . ILE B 1 50 ? 1.257 -9.953 -22.844 1 73.38 50 ILE B N 1
ATOM 2872 C CA . ILE B 1 50 ? 0.838 -9 -21.828 1 73.38 50 ILE B CA 1
ATOM 2873 C C . ILE B 1 50 ? 1.889 -8.938 -20.719 1 73.38 50 ILE B C 1
ATOM 2875 O O . ILE B 1 50 ? 2.279 -7.848 -20.281 1 73.38 50 ILE B O 1
ATOM 2879 N N . TYR B 1 51 ? 2.434 -9.906 -20.156 1 68.44 51 TYR B N 1
ATOM 2880 C CA . TYR B 1 51 ? 3.412 -9.969 -19.078 1 68.44 51 TYR B CA 1
ATOM 2881 C C . TYR B 1 51 ? 4.082 -11.336 -19.031 1 68.44 51 TYR B C 1
ATOM 2883 O O . TYR B 1 51 ? 3.418 -12.367 -19.172 1 68.44 51 TYR B O 1
ATOM 2891 N N . PRO B 1 52 ? 5.344 -11.297 -18.828 1 66 52 PRO B N 1
ATOM 2892 C CA . PRO B 1 52 ? 6.387 -10.289 -18.984 1 66 52 PRO B CA 1
ATOM 2893 C C . PRO B 1 52 ? 6.863 -10.148 -20.438 1 66 52 PRO B C 1
ATOM 2895 O O . PRO B 1 52 ? 6.422 -10.906 -21.312 1 66 52 PRO B O 1
ATOM 2898 N N . LYS B 1 53 ? 7.699 -9.109 -20.625 1 69.88 53 LYS B N 1
ATOM 2899 C CA . LYS B 1 53 ? 8.367 -9.062 -21.922 1 69.88 53 LYS B CA 1
ATOM 2900 C C . LYS B 1 53 ? 9.336 -10.227 -22.078 1 69.88 53 LYS B C 1
ATOM 2902 O O . LYS B 1 53 ? 10.117 -10.523 -21.172 1 69.88 53 LYS B O 1
ATOM 2907 N N . MET B 1 54 ? 9.109 -11.016 -23.109 1 79 54 MET B N 1
ATOM 2908 C CA . MET B 1 54 ? 9.938 -12.188 -23.359 1 79 54 MET B CA 1
ATOM 2909 C C . MET B 1 54 ? 10.516 -12.164 -24.766 1 79 54 MET B C 1
ATOM 2911 O O . MET B 1 54 ? 9.914 -11.594 -25.688 1 79 54 MET B O 1
ATOM 2915 N N . GLN B 1 55 ? 11.648 -12.719 -24.828 1 86.44 55 GLN B N 1
ATOM 2916 C CA . GLN B 1 55 ? 12.242 -12.914 -26.141 1 86.44 55 GLN B CA 1
ATOM 2917 C C . GLN B 1 55 ? 11.602 -14.094 -26.875 1 86.44 55 GLN B C 1
ATOM 2919 O O . GLN B 1 55 ? 11.367 -15.141 -26.266 1 86.44 55 GLN B O 1
ATOM 2924 N N . LEU B 1 56 ? 11.32 -13.961 -28.172 1 91.25 56 LEU B N 1
ATOM 2925 C CA . LEU B 1 56 ? 10.727 -15.008 -29 1 91.25 56 LEU B CA 1
ATOM 2926 C C . LEU B 1 56 ? 11.766 -15.586 -29.969 1 91.25 56 LEU B C 1
ATOM 2928 O O . LEU B 1 56 ? 12.695 -14.891 -30.359 1 91.25 56 LEU B O 1
ATOM 2932 N N . PRO B 1 57 ? 11.672 -16.828 -30.422 1 93 57 PRO B N 1
ATOM 2933 C CA . PRO B 1 57 ? 10.664 -17.812 -29.984 1 93 57 PRO B CA 1
ATOM 2934 C C . PRO B 1 57 ? 10.844 -18.234 -28.531 1 93 57 PRO B C 1
ATOM 2936 O O . PRO B 1 57 ? 11.961 -18.203 -28.016 1 93 57 PRO B O 1
ATOM 2939 N N . ARG B 1 58 ? 9.727 -18.641 -27.891 1 93.25 58 ARG B N 1
ATOM 2940 C CA . ARG B 1 58 ? 9.766 -18.969 -26.469 1 93.25 58 ARG B CA 1
ATOM 2941 C C . ARG B 1 58 ? 8.953 -20.234 -26.188 1 93.25 58 ARG B C 1
ATOM 2943 O O . ARG B 1 58 ? 7.848 -20.391 -26.703 1 93.25 58 ARG B O 1
ATOM 2950 N N . THR B 1 59 ? 9.562 -21.125 -25.453 1 94 59 THR B N 1
ATOM 2951 C CA . THR B 1 59 ? 8.82 -22.219 -24.828 1 94 59 THR B CA 1
ATOM 2952 C C . THR B 1 59 ? 8.18 -21.75 -23.516 1 94 59 THR B C 1
ATOM 2954 O O . THR B 1 59 ? 8.867 -21.234 -22.625 1 94 59 THR B O 1
ATOM 2957 N N . LEU B 1 60 ? 6.859 -21.953 -23.344 1 92.12 60 LEU B N 1
ATOM 2958 C CA . LEU B 1 60 ? 6.148 -21.484 -22.172 1 92.12 60 LEU B CA 1
ATOM 2959 C C . LEU B 1 60 ? 6.129 -22.562 -21.078 1 92.12 60 LEU B C 1
ATOM 2961 O O . LEU B 1 60 ? 6.691 -23.641 -21.266 1 92.12 60 LEU B O 1
ATOM 2965 N N . GLY B 1 61 ? 5.578 -22.125 -19.984 1 93.06 61 GLY B N 1
ATOM 2966 C CA . GLY B 1 61 ? 5.391 -23.062 -18.891 1 93.06 61 GLY B CA 1
ATOM 2967 C C . GLY B 1 61 ? 6.301 -22.781 -17.703 1 93.06 61 GLY B C 1
ATOM 2968 O O . GLY B 1 61 ? 7.523 -22.75 -17.844 1 93.06 61 GLY B O 1
ATOM 2969 N N . MET B 1 62 ? 5.66 -22.734 -16.531 1 89.94 62 MET B N 1
ATOM 2970 C CA . MET B 1 62 ? 6.441 -22.391 -15.344 1 89.94 62 MET B CA 1
ATOM 2971 C C . MET B 1 62 ? 6.543 -23.562 -14.383 1 89.94 62 MET B C 1
ATOM 2973 O O . MET B 1 62 ? 7.402 -23.578 -13.5 1 89.94 62 MET B O 1
ATOM 2977 N N . ASP B 1 63 ? 5.656 -24.547 -14.562 1 92.5 63 ASP B N 1
ATOM 2978 C CA . ASP B 1 63 ? 5.566 -25.609 -13.578 1 92.5 63 ASP B CA 1
ATOM 2979 C C . ASP B 1 63 ? 5.574 -26.984 -14.242 1 92.5 63 ASP B C 1
ATOM 2981 O O . ASP B 1 63 ? 4.805 -27.234 -15.172 1 92.5 63 ASP B O 1
ATOM 2985 N N . CYS B 1 64 ? 6.434 -27.828 -13.656 1 96.12 64 CYS B N 1
ATOM 2986 C CA . CYS B 1 64 ? 6.406 -29.188 -14.18 1 96.12 64 CYS B CA 1
ATOM 2987 C C . CYS B 1 64 ? 6.965 -30.172 -13.156 1 96.12 64 CYS B C 1
ATOM 2989 O O . CYS B 1 64 ? 7.566 -29.766 -12.156 1 96.12 64 CYS B O 1
ATOM 2991 N N . ALA B 1 65 ? 6.609 -31.406 -13.391 1 97.69 65 ALA B N 1
ATOM 2992 C CA . ALA B 1 65 ? 7.152 -32.531 -12.664 1 97.69 65 ALA B CA 1
ATOM 2993 C C . ALA B 1 65 ? 7.641 -33.625 -13.625 1 97.69 65 ALA B C 1
ATOM 2995 O O . ALA B 1 65 ? 7.145 -33.719 -14.75 1 97.69 65 ALA B O 1
ATOM 2996 N N . GLY B 1 66 ? 8.641 -34.312 -13.172 1 97.88 66 GLY B N 1
ATOM 2997 C CA . GLY B 1 66 ? 9.203 -35.344 -14.031 1 97.88 66 GLY B CA 1
ATOM 2998 C C . GLY B 1 66 ? 10.242 -36.219 -13.336 1 97.88 66 GLY B C 1
ATOM 2999 O O . GLY B 1 66 ? 10.211 -36.375 -12.117 1 97.88 66 GLY B O 1
ATOM 3000 N N . VAL B 1 67 ? 11.055 -36.781 -14.242 1 98.06 67 VAL B N 1
ATOM 3001 C CA . VAL B 1 67 ? 12.07 -37.719 -13.742 1 98.06 67 VAL B CA 1
ATOM 3002 C C . VAL B 1 67 ? 13.461 -37.219 -14.133 1 98.06 67 VAL B C 1
ATOM 3004 O O . VAL B 1 67 ? 13.688 -36.812 -15.273 1 98.06 67 VAL B O 1
ATOM 3007 N N . VAL B 1 68 ? 14.367 -37.312 -13.117 1 97.44 68 VAL B N 1
ATOM 3008 C CA . VAL B 1 68 ? 15.75 -36.906 -13.383 1 97.44 68 VAL B CA 1
ATOM 3009 C C . VAL B 1 68 ? 16.391 -37.875 -14.359 1 97.44 68 VAL B C 1
ATOM 3011 O O . VAL B 1 68 ? 16.312 -39.094 -14.18 1 97.44 68 VAL B O 1
ATOM 3014 N N . ILE B 1 69 ? 16.969 -37.344 -15.367 1 96.25 69 ILE B N 1
ATOM 3015 C CA . ILE B 1 69 ? 17.734 -38.156 -16.312 1 96.25 69 ILE B CA 1
ATOM 3016 C C . ILE B 1 69 ? 19.219 -38.094 -15.945 1 96.25 69 ILE B C 1
ATOM 3018 O O . ILE B 1 69 ? 19.875 -39.156 -15.844 1 96.25 69 ILE B O 1
ATOM 3022 N N . SER B 1 70 ? 19.703 -36.906 -15.766 1 94.56 70 SER B N 1
ATOM 3023 C CA . SER B 1 70 ? 21.094 -36.688 -15.391 1 94.56 70 SER B CA 1
ATOM 3024 C C . SER B 1 70 ? 21.266 -35.375 -14.641 1 94.56 70 SER B C 1
ATOM 3026 O O . SER B 1 70 ? 20.375 -34.5 -14.68 1 94.56 70 SER B O 1
ATOM 3028 N N . SER B 1 71 ? 22.391 -35.25 -13.914 1 95.19 71 SER B N 1
ATOM 3029 C CA . SER B 1 71 ? 22.688 -34.062 -13.125 1 95.19 71 SER B CA 1
ATOM 3030 C C . SER B 1 71 ? 24.188 -33.781 -13.117 1 95.19 71 SER B C 1
ATOM 3032 O O . SER B 1 71 ? 25 -34.688 -13.094 1 95.19 71 SER B O 1
ATOM 3034 N N . THR B 1 72 ? 24.484 -32.5 -13.25 1 92.12 72 THR B N 1
ATOM 3035 C CA . THR B 1 72 ? 25.875 -32.062 -13.094 1 92.12 72 THR B CA 1
ATOM 3036 C C . THR B 1 72 ? 26.047 -31.281 -11.797 1 92.12 72 THR B C 1
ATOM 3038 O O . THR B 1 72 ? 27 -30.516 -11.656 1 92.12 72 THR B O 1
ATOM 3041 N N . ASP B 1 73 ? 25.047 -31.406 -10.961 1 85.69 73 ASP B N 1
ATOM 3042 C CA . ASP B 1 73 ? 25.125 -30.766 -9.656 1 85.69 73 ASP B CA 1
ATOM 3043 C C . ASP B 1 73 ? 26.328 -31.281 -8.867 1 85.69 73 ASP B C 1
ATOM 3045 O O . ASP B 1 73 ? 26.484 -32.469 -8.664 1 85.69 73 ASP B O 1
ATOM 3049 N N . LEU B 1 74 ? 27.094 -30.344 -8.453 1 81.12 74 LEU B N 1
ATOM 3050 C CA . LEU B 1 74 ? 28.328 -30.719 -7.781 1 81.12 74 LEU B CA 1
ATOM 3051 C C . LEU B 1 74 ? 28.062 -31.328 -6.418 1 81.12 74 LEU B C 1
ATOM 3053 O O . LEU B 1 74 ? 28.875 -32.094 -5.891 1 81.12 74 LEU B O 1
ATOM 3057 N N . GLN B 1 75 ? 26.953 -31 -5.852 1 83.5 75 GLN B N 1
ATOM 3058 C CA . GLN B 1 75 ? 26.609 -31.516 -4.531 1 83.5 75 GLN B CA 1
ATOM 3059 C C . GLN B 1 75 ? 26.016 -32.906 -4.625 1 83.5 75 GLN B C 1
ATOM 3061 O O . GLN B 1 75 ? 25.812 -33.594 -3.609 1 83.5 75 GLN B O 1
ATOM 3066 N N . GLY B 1 76 ? 25.734 -33.406 -5.797 1 80.62 76 GLY B N 1
ATOM 3067 C CA . GLY B 1 76 ? 25.219 -34.75 -6.023 1 80.62 76 GLY B CA 1
ATOM 3068 C C . GLY B 1 76 ? 23.844 -34.969 -5.43 1 80.62 76 GLY B C 1
ATOM 3069 O O . GLY B 1 76 ? 23.516 -36.094 -4.996 1 80.62 76 GLY B O 1
ATOM 3070 N N . ARG B 1 77 ? 23.109 -33.938 -5.371 1 84.44 77 ARG B N 1
ATOM 3071 C CA . ARG B 1 77 ? 21.812 -34.031 -4.707 1 84.44 77 ARG B CA 1
ATOM 3072 C C . ARG B 1 77 ? 20.828 -34.844 -5.531 1 84.44 77 ARG B C 1
ATOM 3074 O O . ARG B 1 77 ? 19.875 -35.406 -4.988 1 84.44 77 ARG B O 1
ATOM 3081 N N . TRP B 1 78 ? 21.047 -35.031 -6.902 1 93.62 78 TRP B N 1
ATOM 3082 C CA . TRP B 1 78 ? 20.047 -35.625 -7.766 1 93.62 78 TRP B CA 1
ATOM 3083 C C . TRP B 1 78 ? 20.641 -36.781 -8.578 1 93.62 78 TRP B C 1
ATOM 3085 O O . TRP B 1 78 ? 21.703 -36.625 -9.18 1 93.62 78 TRP B O 1
ATOM 3095 N N . LYS B 1 79 ? 19.875 -37.875 -8.586 1 93.12 79 LYS B N 1
ATOM 3096 C CA . LYS B 1 79 ? 20.281 -39.062 -9.336 1 93.12 79 LYS B CA 1
ATOM 3097 C C . LYS B 1 79 ? 19.234 -39.438 -10.375 1 93.12 79 LYS B C 1
ATOM 3099 O O . LYS B 1 79 ? 18.047 -39.125 -10.211 1 93.12 79 LYS B O 1
ATOM 3104 N N . GLY B 1 80 ? 19.781 -40.125 -11.312 1 94.94 80 GLY B N 1
ATOM 3105 C CA . GLY B 1 80 ? 18.859 -40.625 -12.328 1 94.94 80 GLY B CA 1
ATOM 3106 C C . GLY B 1 80 ? 17.75 -41.469 -11.75 1 94.94 80 GLY B C 1
ATOM 3107 O O . GLY B 1 80 ? 17.984 -42.281 -10.875 1 94.94 80 GLY B O 1
ATOM 3108 N N . GLY B 1 81 ? 16.484 -41.125 -12.281 1 96.56 81 GLY B N 1
ATOM 3109 C CA . GLY B 1 81 ? 15.344 -41.938 -11.875 1 96.56 81 GLY B CA 1
ATOM 3110 C C . GLY B 1 81 ? 14.508 -41.281 -10.789 1 96.56 81 GLY B C 1
ATOM 3111 O O . GLY B 1 81 ? 13.375 -41.719 -10.539 1 96.56 81 GLY B O 1
ATOM 3112 N N . GLU B 1 82 ? 14.969 -40.25 -10.211 1 96.69 82 GLU B N 1
ATOM 3113 C CA . GLU B 1 82 ? 14.25 -39.594 -9.125 1 96.69 82 GLU B CA 1
ATOM 3114 C C . GLU B 1 82 ? 13.086 -38.781 -9.656 1 96.69 82 GLU B C 1
ATOM 3116 O O . GLU B 1 82 ? 13.219 -38.094 -10.672 1 96.69 82 GLU B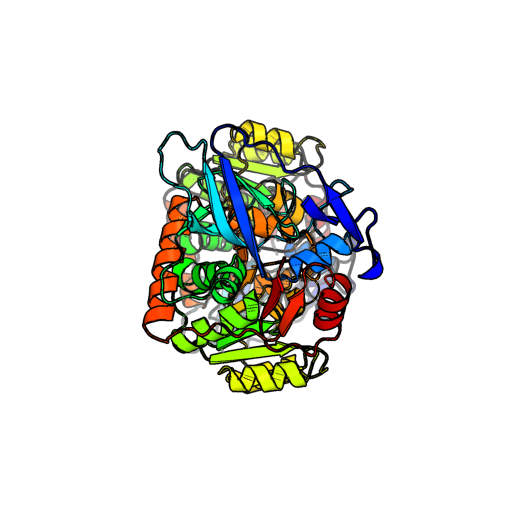 O 1
ATOM 3121 N N . ARG B 1 83 ? 11.945 -38.906 -8.945 1 98 83 ARG B N 1
ATOM 3122 C CA . ARG B 1 83 ? 10.797 -38.062 -9.25 1 98 83 ARG B CA 1
ATOM 3123 C C . ARG B 1 83 ? 10.945 -36.656 -8.617 1 98 83 ARG B C 1
ATOM 3125 O O . ARG B 1 83 ? 11.195 -36.562 -7.418 1 98 83 ARG B O 1
ATOM 3132 N N . VAL B 1 84 ? 10.797 -35.625 -9.492 1 97.12 84 VAL B N 1
ATOM 3133 C CA . VAL B 1 84 ? 11.086 -34.281 -8.977 1 97.12 84 VAL B CA 1
ATOM 3134 C C . VAL B 1 84 ? 10.062 -33.281 -9.516 1 97.12 84 VAL B C 1
ATOM 3136 O O . VAL B 1 84 ? 9.422 -33.531 -10.539 1 97.12 84 VAL B O 1
ATOM 3139 N N . LEU B 1 85 ? 9.812 -32.281 -8.812 1 95.38 85 LEU B N 1
ATOM 3140 C CA . LEU B 1 85 ? 9.086 -31.125 -9.273 1 95.38 85 LEU B CA 1
ATOM 3141 C C . LEU B 1 85 ? 10.023 -29.922 -9.406 1 95.38 85 LEU B C 1
ATOM 3143 O O . LEU B 1 85 ? 11.016 -29.812 -8.688 1 95.38 85 LEU B O 1
ATOM 3147 N N . VAL B 1 86 ? 9.789 -29.156 -10.359 1 91.81 86 VAL B N 1
ATOM 3148 C CA . VAL B 1 86 ? 10.586 -27.953 -10.594 1 91.81 86 VAL B CA 1
ATOM 3149 C C . VAL B 1 86 ? 9.828 -26.719 -10.078 1 91.81 86 VAL B C 1
ATOM 3151 O O . VAL B 1 86 ? 8.68 -26.484 -10.461 1 91.81 86 VAL B O 1
ATOM 3154 N N . LEU B 1 87 ? 10.43 -26.094 -9.078 1 79.94 87 LEU B N 1
ATOM 3155 C CA . LEU B 1 87 ? 9.922 -24.828 -8.531 1 79.94 87 LEU B CA 1
ATOM 3156 C C . LEU B 1 87 ? 10.922 -23.703 -8.734 1 79.94 87 LEU B C 1
ATOM 3158 O O . LEU B 1 87 ? 11.977 -23.672 -8.086 1 79.94 87 LEU B O 1
ATOM 3162 N N . GLY B 1 88 ? 10.797 -22.906 -9.688 1 66 88 GLY B N 1
ATOM 3163 C CA . GLY B 1 88 ? 11.797 -21.875 -9.797 1 66 88 GLY B CA 1
ATOM 3164 C C . GLY B 1 88 ? 11.43 -20.781 -10.797 1 66 88 GLY B C 1
ATOM 3165 O O . GLY B 1 88 ? 10.336 -20.812 -11.367 1 66 88 GLY B O 1
ATOM 3166 N N . GLU B 1 89 ? 12.336 -19.812 -10.805 1 67.19 89 GLU B N 1
ATOM 3167 C CA . GLU B 1 89 ? 12.156 -18.609 -11.609 1 67.19 89 GLU B CA 1
ATOM 3168 C C . GLU B 1 89 ? 12.75 -18.781 -13 1 67.19 89 GLU B C 1
ATOM 3170 O O . GLU B 1 89 ? 12.438 -18.031 -13.914 1 67.19 89 GLU B O 1
ATOM 3175 N N . THR B 1 90 ? 13.484 -19.797 -13.141 1 69.19 90 THR B N 1
ATOM 3176 C CA . THR B 1 90 ? 14.203 -19.891 -14.398 1 69.19 90 THR B CA 1
ATOM 3177 C C . THR B 1 90 ? 13.312 -20.469 -15.492 1 69.19 90 THR B C 1
ATOM 3179 O O . THR B 1 90 ? 13.406 -20.078 -16.656 1 69.19 90 THR B O 1
ATOM 3182 N N . LEU B 1 91 ? 12.461 -21.234 -14.953 1 73.94 91 LEU B N 1
ATOM 3183 C CA . LEU B 1 91 ? 11.594 -21.875 -15.93 1 73.94 91 LEU B CA 1
ATOM 3184 C C . LEU B 1 91 ? 10.516 -20.922 -16.422 1 73.94 91 LEU B C 1
ATOM 3186 O O . LEU B 1 91 ? 9.711 -20.422 -15.617 1 73.94 91 LEU B O 1
ATOM 3190 N N . GLY B 1 92 ? 10.539 -20.562 -17.672 1 69.81 92 GLY B N 1
ATOM 3191 C CA . GLY B 1 92 ? 9.484 -19.766 -18.281 1 69.81 92 GLY B CA 1
ATOM 3192 C C . GLY B 1 92 ? 9.688 -18.266 -18.109 1 69.81 92 GLY B C 1
ATOM 3193 O O . GLY B 1 92 ? 9.086 -17.469 -18.812 1 69.81 92 GLY B O 1
ATOM 3194 N N . LEU B 1 93 ? 10.445 -17.797 -17.188 1 68.38 93 LEU B N 1
ATOM 3195 C CA . LEU B 1 93 ? 10.688 -16.375 -16.984 1 68.38 93 LEU B CA 1
ATOM 3196 C C . LEU B 1 93 ? 12.047 -15.969 -17.547 1 68.38 93 LEU B C 1
ATOM 3198 O O . LEU B 1 93 ? 12.133 -15.109 -18.422 1 68.38 93 LEU B O 1
ATOM 3202 N N . GLY B 1 94 ? 13.086 -16.641 -17.062 1 67.81 94 GLY B N 1
ATOM 3203 C CA . GLY B 1 94 ? 14.422 -16.297 -17.516 1 67.81 94 GLY B CA 1
ATOM 3204 C C . GLY B 1 94 ? 14.93 -17.188 -18.625 1 67.81 94 GLY B C 1
ATOM 3205 O O . GLY B 1 94 ? 15.93 -16.875 -19.281 1 67.81 94 GLY B O 1
ATOM 3206 N N . GLY B 1 95 ? 14.219 -18.188 -18.938 1 75.5 95 GLY B N 1
ATOM 3207 C CA . GLY B 1 95 ? 14.633 -19.172 -19.938 1 75.5 95 GLY B CA 1
ATOM 3208 C C . GLY B 1 95 ? 13.477 -19.969 -20.516 1 75.5 95 GLY B C 1
ATOM 3209 O O . GLY B 1 95 ? 12.32 -19.578 -20.359 1 75.5 95 GLY B O 1
ATOM 3210 N N . PRO B 1 96 ? 13.875 -21 -21.219 1 85.56 96 PRO B N 1
ATOM 3211 C CA . PRO B 1 96 ? 12.82 -21.859 -21.781 1 85.56 96 PRO B CA 1
ATOM 3212 C C . PRO B 1 96 ? 11.945 -22.484 -20.703 1 85.56 96 PRO B C 1
ATOM 3214 O O . PRO B 1 96 ? 12.438 -22.844 -19.625 1 85.56 96 PRO B O 1
ATOM 3217 N N . GLY B 1 97 ? 10.656 -22.672 -21.125 1 92.5 97 GLY B N 1
ATOM 3218 C CA . GLY B 1 97 ? 9.688 -23.156 -20.156 1 92.5 97 GLY B CA 1
ATOM 3219 C C . GLY B 1 97 ? 9.492 -24.656 -20.219 1 92.5 97 GLY B C 1
ATOM 3220 O O . GLY B 1 97 ? 10.297 -25.375 -20.812 1 92.5 97 GLY B O 1
ATOM 3221 N N . ALA B 1 98 ? 8.484 -25.094 -19.562 1 94.56 98 ALA B N 1
ATOM 3222 C CA . ALA B 1 98 ? 8.25 -26.516 -19.281 1 94.56 98 ALA B CA 1
ATOM 3223 C C . ALA B 1 98 ? 7.477 -27.172 -20.422 1 94.56 98 ALA B C 1
ATOM 3225 O O . ALA B 1 98 ? 7.363 -28.406 -20.469 1 94.56 98 ALA B O 1
ATOM 3226 N N . TYR B 1 99 ? 6.922 -26.422 -21.312 1 96.88 99 TYR B N 1
ATOM 3227 C CA . TYR B 1 99 ? 6.152 -27 -22.406 1 96.88 99 TYR B CA 1
ATOM 3228 C C . TYR B 1 99 ? 7.055 -27.781 -23.359 1 96.88 99 TYR B C 1
ATOM 3230 O O . TYR B 1 99 ? 7.137 -27.469 -24.547 1 96.88 99 TYR B O 1
ATOM 3238 N N . SER B 1 100 ? 7.699 -28.812 -22.875 1 96.69 100 SER B N 1
ATOM 3239 C CA . SER B 1 100 ? 8.656 -29.609 -23.625 1 96.69 100 SER B CA 1
ATOM 3240 C C . SER B 1 100 ? 8.828 -31 -22.984 1 96.69 100 SER B C 1
ATOM 3242 O O . SER B 1 100 ? 8.383 -31.219 -21.859 1 96.69 100 SER B O 1
ATOM 3244 N N . GLU B 1 101 ? 9.453 -31.859 -23.734 1 97.56 101 GLU B N 1
ATOM 3245 C CA . GLU B 1 101 ? 9.672 -33.219 -23.234 1 97.56 101 GLU B CA 1
ATOM 3246 C C . GLU B 1 101 ? 10.781 -33.25 -22.188 1 97.56 101 GLU B C 1
ATOM 3248 O O . GLU B 1 101 ? 10.797 -34.125 -21.312 1 97.56 101 GLU B O 1
ATOM 3253 N N . TYR B 1 102 ? 11.719 -32.312 -22.375 1 95.94 102 TYR B N 1
ATOM 3254 C CA . TYR B 1 102 ? 12.836 -32.219 -21.438 1 95.94 102 TYR B CA 1
ATOM 3255 C C . TYR B 1 102 ? 13.102 -30.766 -21.031 1 95.94 102 TYR B C 1
ATOM 3257 O O . TYR B 1 102 ? 12.859 -29.844 -21.812 1 95.94 102 TYR B O 1
ATOM 3265 N N . VAL B 1 103 ? 13.625 -30.594 -19.828 1 94.31 103 VAL B N 1
ATOM 3266 C CA . VAL B 1 103 ? 14.055 -29.281 -19.391 1 94.31 103 VAL B CA 1
ATOM 3267 C C . VAL B 1 103 ? 15.367 -29.391 -18.625 1 94.31 103 VAL B C 1
ATOM 3269 O O . VAL B 1 103 ? 15.625 -30.406 -17.969 1 94.31 103 VAL B O 1
ATOM 3272 N N . ASN B 1 104 ? 16.203 -28.344 -18.781 1 92.62 104 ASN B N 1
ATOM 3273 C CA . ASN B 1 104 ? 17.359 -28.125 -17.922 1 92.62 104 ASN B CA 1
ATOM 3274 C C . ASN B 1 104 ? 17.078 -27.016 -16.906 1 92.62 104 ASN B C 1
ATOM 3276 O O . ASN B 1 104 ? 16.656 -25.922 -17.266 1 92.62 104 ASN B O 1
ATOM 3280 N N . VAL B 1 105 ? 17.297 -27.344 -15.648 1 92.5 105 VAL B N 1
ATOM 3281 C CA . VAL B 1 105 ? 17.047 -26.328 -14.625 1 92.5 105 VAL B CA 1
ATOM 3282 C C . VAL B 1 105 ? 18.172 -26.375 -13.578 1 92.5 105 VAL B C 1
ATOM 3284 O O . VAL B 1 105 ? 18.812 -27.406 -13.398 1 92.5 105 VAL B O 1
ATOM 3287 N N . PRO B 1 106 ? 18.406 -25.234 -12.953 1 91.56 106 PRO B N 1
ATOM 3288 C CA . PRO B 1 106 ? 19.359 -25.281 -11.844 1 91.56 106 PRO B CA 1
ATOM 3289 C C . PRO B 1 106 ? 18.953 -26.266 -10.75 1 91.56 106 PRO B C 1
ATOM 3291 O O . PRO B 1 106 ? 17.766 -26.391 -10.438 1 91.56 106 PRO B O 1
ATOM 3294 N N . ALA B 1 107 ? 19.938 -26.891 -10.164 1 92.56 107 ALA B N 1
ATOM 3295 C CA . ALA B 1 107 ? 19.703 -27.938 -9.172 1 92.56 107 ALA B CA 1
ATOM 3296 C C . ALA B 1 107 ? 18.938 -27.391 -7.969 1 92.56 107 ALA B C 1
ATOM 3298 O O . ALA B 1 107 ? 18.156 -28.109 -7.344 1 92.56 107 ALA B O 1
ATOM 3299 N N . ASN B 1 108 ? 19.109 -26.109 -7.719 1 89.62 108 ASN B N 1
ATOM 3300 C CA . ASN B 1 108 ? 18.5 -25.516 -6.531 1 89.62 108 ASN B CA 1
ATOM 3301 C C . ASN B 1 108 ? 17.031 -25.203 -6.75 1 89.62 108 ASN B C 1
ATOM 3303 O O . ASN B 1 108 ? 16.344 -24.75 -5.832 1 89.62 108 ASN B O 1
ATOM 3307 N N . GLU B 1 109 ? 16.5 -25.516 -7.918 1 90.94 109 GLU B N 1
ATOM 3308 C CA . GLU B 1 109 ? 15.086 -25.281 -8.211 1 90.94 109 GLU B CA 1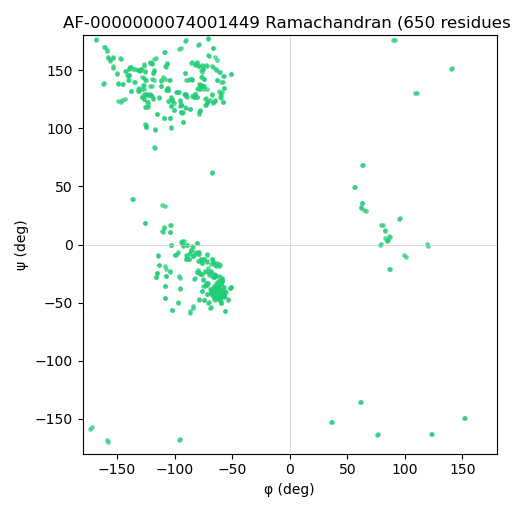
ATOM 3309 C C . GLU B 1 109 ? 14.312 -26.594 -8.32 1 90.94 109 GLU B C 1
ATOM 3311 O O . GLU B 1 109 ? 13.148 -26.609 -8.727 1 90.94 109 GLU B O 1
ATOM 3316 N N . VAL B 1 110 ? 14.969 -27.625 -7.914 1 93.19 110 VAL B N 1
ATOM 3317 C CA . VAL B 1 110 ? 14.406 -28.953 -8.031 1 93.19 110 VAL B CA 1
ATOM 3318 C C . VAL B 1 110 ? 14.102 -29.516 -6.645 1 93.19 110 VAL B C 1
ATOM 3320 O O . VAL B 1 110 ? 14.898 -29.375 -5.719 1 93.19 110 VAL B O 1
ATOM 3323 N N . PHE B 1 111 ? 12.922 -30.141 -6.5 1 94 111 PHE B N 1
ATOM 3324 C CA . PHE B 1 111 ? 12.484 -30.703 -5.227 1 94 111 PHE B CA 1
ATOM 3325 C C . PHE B 1 111 ? 11.969 -32.125 -5.414 1 94 111 PHE B C 1
ATOM 3327 O O . PHE B 1 111 ? 11.336 -32.438 -6.426 1 94 111 PHE B O 1
ATOM 3334 N N . SER B 1 112 ? 12.133 -32.906 -4.371 1 95.5 112 SER B N 1
ATOM 3335 C CA . SER B 1 112 ? 11.703 -34.312 -4.434 1 95.5 112 SER B CA 1
ATOM 3336 C C . SER B 1 112 ? 10.188 -34.438 -4.293 1 95.5 112 SER B C 1
ATOM 3338 O O . SER B 1 112 ? 9.57 -33.688 -3.51 1 95.5 112 SER B O 1
ATOM 3340 N N . ILE B 1 113 ? 9.633 -35.375 -5 1 96.5 113 ILE B N 1
ATOM 3341 C CA . ILE B 1 113 ? 8.203 -35.656 -4.918 1 96.5 113 ILE B CA 1
ATOM 3342 C C . ILE B 1 113 ? 7.988 -36.906 -4.055 1 96.5 113 ILE B C 1
ATOM 3344 O O . ILE B 1 113 ? 8.57 -37.969 -4.316 1 96.5 113 ILE B O 1
ATOM 3348 N N . PRO B 1 114 ? 7.207 -36.812 -3.049 1 96.62 114 PRO B N 1
ATOM 3349 C CA . PRO B 1 114 ? 6.918 -38 -2.258 1 96.62 114 PRO B CA 1
ATOM 3350 C C . PRO B 1 114 ? 6.113 -39.031 -3.035 1 96.62 114 PRO B C 1
ATOM 3352 O O . PRO B 1 114 ? 5.473 -38.719 -4.035 1 96.62 114 PRO B O 1
ATOM 3355 N N . ASP B 1 115 ? 5.996 -40.219 -2.496 1 96.06 115 ASP B N 1
ATOM 3356 C CA . ASP B 1 115 ? 5.398 -41.344 -3.188 1 96.06 115 ASP B CA 1
ATOM 3357 C C . ASP B 1 115 ? 3.881 -41.188 -3.283 1 96.06 115 ASP B C 1
ATOM 3359 O O . ASP B 1 115 ? 3.256 -41.719 -4.207 1 96.06 115 ASP B O 1
ATOM 3363 N N . PHE B 1 116 ? 3.336 -40.438 -2.432 1 96.31 116 PHE B N 1
ATOM 3364 C CA . PHE B 1 116 ? 1.879 -40.406 -2.381 1 96.31 116 PHE B CA 1
ATOM 3365 C C . PHE B 1 116 ? 1.332 -39.406 -3.4 1 96.31 116 PHE B C 1
ATOM 3367 O O . PHE B 1 116 ? 0.118 -39.312 -3.592 1 96.31 116 PHE B O 1
ATOM 3374 N N . LEU B 1 117 ? 2.176 -38.75 -4.105 1 97.12 117 LEU B N 1
ATOM 3375 C CA . LEU B 1 117 ? 1.726 -37.812 -5.117 1 97.12 117 LEU B CA 1
ATOM 3376 C C . LEU B 1 117 ? 1.949 -38.344 -6.52 1 97.12 117 LEU B C 1
ATOM 3378 O O . LEU B 1 117 ? 3.02 -38.875 -6.82 1 97.12 117 LEU B O 1
ATOM 3382 N N . SER B 1 118 ? 0.89 -38.219 -7.332 1 97.69 118 SER B N 1
ATOM 3383 C CA . SER B 1 118 ? 1.097 -38.438 -8.766 1 97.69 118 SER B CA 1
ATOM 3384 C C . SER B 1 118 ? 1.906 -37.312 -9.383 1 97.69 118 SER B C 1
ATOM 3386 O O . SER B 1 118 ? 2.088 -36.25 -8.766 1 97.69 118 SER B O 1
ATOM 3388 N N . MET B 1 119 ? 2.463 -37.562 -10.555 1 97.62 119 MET B N 1
ATOM 3389 C CA . MET B 1 119 ? 3.205 -36.531 -11.266 1 97.62 119 MET B CA 1
ATOM 3390 C C . MET B 1 119 ? 2.314 -35.312 -11.562 1 97.62 119 MET B C 1
ATOM 3392 O O . MET B 1 119 ? 2.756 -34.156 -11.469 1 97.62 119 MET B O 1
ATOM 3396 N N . GLU B 1 120 ? 1.047 -35.625 -11.914 1 97.5 120 GLU B N 1
ATOM 3397 C CA . GLU B 1 120 ? 0.091 -34.562 -12.211 1 97.5 120 GLU B CA 1
ATOM 3398 C C . GLU B 1 120 ? -0.188 -33.719 -10.969 1 97.5 120 GLU B C 1
ATOM 3400 O O . GLU B 1 120 ? -0.235 -32.469 -11.055 1 97.5 120 GLU B O 1
ATOM 3405 N N . GLU B 1 121 ? -0.327 -34.375 -9.867 1 97 121 GLU B N 1
ATOM 3406 C CA . GLU B 1 121 ? -0.543 -33.656 -8.609 1 97 121 GLU B CA 1
ATOM 3407 C C . GLU B 1 121 ? 0.675 -32.812 -8.242 1 97 121 GLU B C 1
ATOM 3409 O O . GLU B 1 121 ? 0.538 -31.656 -7.82 1 97 121 GLU B O 1
ATOM 3414 N N . ALA B 1 122 ? 1.801 -33.406 -8.43 1 96.94 122 ALA B N 1
ATOM 3415 C CA . ALA B 1 122 ? 3.035 -32.688 -8.102 1 96.94 122 ALA B CA 1
ATOM 3416 C C . ALA B 1 122 ? 3.195 -31.438 -8.961 1 96.94 122 ALA B C 1
ATOM 3418 O O . ALA B 1 122 ? 3.49 -30.359 -8.453 1 96.94 122 ALA B O 1
ATOM 3419 N N . ALA B 1 123 ? 2.975 -31.578 -10.234 1 96.25 123 ALA B N 1
ATOM 3420 C CA . ALA B 1 123 ? 3.064 -30.422 -11.133 1 96.25 123 ALA B CA 1
ATOM 3421 C C . ALA B 1 123 ? 2.061 -29.344 -10.734 1 96.25 123 ALA B C 1
ATOM 3423 O O . ALA B 1 123 ? 2.32 -28.156 -10.914 1 96.25 123 ALA B O 1
ATOM 3424 N N . SER B 1 124 ? 0.946 -29.766 -10.172 1 95.62 124 SER B N 1
ATOM 3425 C CA . SER B 1 124 ? -0.15 -28.875 -9.836 1 95.62 124 SER B CA 1
ATOM 3426 C C . SER B 1 124 ? 0.157 -28.078 -8.578 1 95.62 124 SER B C 1
ATOM 3428 O O . SER B 1 124 ? -0.478 -27.047 -8.312 1 95.62 124 SER B O 1
ATOM 3430 N N . ILE B 1 125 ? 1.023 -28.578 -7.68 1 94.62 125 ILE B N 1
ATOM 3431 C CA . ILE B 1 125 ? 1.446 -27.781 -6.531 1 94.62 125 ILE B CA 1
ATOM 3432 C C . ILE B 1 125 ? 2.053 -26.469 -7.012 1 94.62 125 ILE B C 1
ATOM 3434 O O . ILE B 1 125 ? 1.568 -25.391 -6.66 1 94.62 125 ILE B O 1
ATOM 3438 N N . GLY B 1 126 ? 3.09 -26.594 -7.84 1 87.88 126 GLY B N 1
ATOM 3439 C CA . GLY B 1 126 ? 3.766 -25.5 -8.516 1 87.88 126 GLY B CA 1
ATOM 3440 C C . GLY B 1 126 ? 3.855 -24.234 -7.68 1 87.88 126 GLY B C 1
ATOM 3441 O O . GLY B 1 126 ? 3.928 -24.312 -6.449 1 87.88 126 GLY B O 1
ATOM 3442 N N . ILE B 1 127 ? 3.91 -23.141 -8.367 1 89.25 127 ILE B N 1
ATOM 3443 C CA . ILE B 1 127 ? 4.164 -21.844 -7.738 1 89.25 127 ILE B CA 1
ATOM 3444 C C . ILE B 1 127 ? 2.885 -21.328 -7.078 1 89.25 127 ILE B C 1
ATOM 3446 O O . ILE B 1 127 ? 2.938 -20.656 -6.043 1 89.25 127 ILE B O 1
ATOM 3450 N N . SER B 1 128 ? 1.728 -21.766 -7.547 1 92.62 128 SER B N 1
ATOM 3451 C CA . SER B 1 128 ? 0.458 -21.203 -7.105 1 92.62 128 SER B CA 1
ATOM 3452 C C . SER B 1 128 ? 0.147 -21.594 -5.664 1 92.62 128 SER B C 1
ATOM 3454 O O . SER B 1 128 ? -0.143 -20.75 -4.828 1 92.62 128 SER B O 1
ATOM 3456 N N . CYS B 1 129 ? 0.265 -22.906 -5.387 1 96 129 CYS B N 1
ATOM 3457 C CA . CYS B 1 129 ? -0.064 -23.391 -4.051 1 96 129 CYS B CA 1
ATOM 3458 C C . CYS B 1 129 ? 0.922 -22.859 -3.02 1 96 129 CYS B C 1
ATOM 3460 O O . CYS B 1 129 ? 0.524 -22.453 -1.925 1 96 129 CYS B O 1
ATOM 3462 N N . LEU B 1 130 ? 2.123 -22.828 -3.412 1 95.81 130 LEU B N 1
ATOM 3463 C CA . LEU B 1 130 ? 3.154 -22.406 -2.473 1 95.81 130 LEU B CA 1
ATOM 3464 C C . LEU B 1 130 ? 3.08 -20.906 -2.23 1 95.81 130 LEU B C 1
ATOM 3466 O O . LEU B 1 130 ? 3.332 -20.438 -1.116 1 95.81 130 LEU B O 1
ATOM 3470 N N . THR B 1 131 ? 2.734 -20.188 -3.234 1 95.44 131 THR B N 1
ATOM 3471 C CA . THR B 1 131 ? 2.492 -18.766 -3.068 1 95.44 131 THR B CA 1
ATOM 3472 C C . THR B 1 131 ? 1.363 -18.516 -2.07 1 95.44 131 THR B C 1
ATOM 3474 O O . THR B 1 131 ? 1.485 -17.672 -1.183 1 95.44 131 THR B O 1
ATOM 3477 N N . ALA B 1 132 ? 0.336 -19.25 -2.227 1 97.19 132 ALA B N 1
ATOM 3478 C CA . ALA B 1 132 ? -0.81 -19.109 -1.333 1 97.19 132 ALA B CA 1
ATOM 3479 C C . ALA B 1 132 ? -0.421 -19.406 0.113 1 97.19 132 ALA B C 1
ATOM 3481 O O . ALA B 1 132 ? -0.794 -18.672 1.026 1 97.19 132 ALA B O 1
ATOM 3482 N N . LEU B 1 133 ? 0.327 -20.469 0.293 1 97.44 133 LEU B N 1
ATOM 3483 C CA . LEU B 1 133 ? 0.765 -20.828 1.641 1 97.44 133 LEU B CA 1
ATOM 3484 C C . LEU B 1 133 ? 1.691 -19.75 2.205 1 97.44 133 LEU B C 1
ATOM 3486 O O . LEU B 1 133 ? 1.542 -19.344 3.357 1 97.44 133 LEU B O 1
ATOM 3490 N N . TYR B 1 134 ? 2.584 -19.328 1.408 1 96.69 134 TYR B N 1
ATOM 3491 C CA . TYR B 1 134 ? 3.512 -18.281 1.808 1 96.69 134 TYR B CA 1
ATOM 3492 C C . TYR B 1 134 ? 2.764 -17.062 2.324 1 96.69 134 TYR B C 1
ATOM 3494 O O . TYR B 1 134 ? 3.053 -16.562 3.416 1 96.69 134 TYR B O 1
ATOM 3502 N N . VAL B 1 135 ? 1.752 -16.609 1.603 1 97.88 135 VAL B N 1
ATOM 3503 C CA . VAL B 1 135 ? 1.04 -15.391 1.938 1 97.88 135 VAL B CA 1
ATOM 3504 C C . VAL B 1 135 ? 0.187 -15.609 3.186 1 97.88 135 VAL B C 1
ATOM 3506 O O . VAL B 1 135 ? 0.232 -14.812 4.125 1 97.88 135 VAL B O 1
ATOM 3509 N N . THR B 1 136 ? -0.469 -16.688 3.295 1 97.44 136 THR B N 1
ATOM 3510 C CA . THR B 1 136 ? -1.459 -16.906 4.344 1 97.44 136 THR B CA 1
ATOM 3511 C C . THR B 1 136 ? -0.782 -17.297 5.656 1 97.44 136 THR B C 1
ATOM 3513 O O . THR B 1 136 ? -1.322 -17.047 6.734 1 97.44 136 THR B O 1
ATOM 3516 N N . LYS B 1 137 ? 0.369 -17.812 5.551 1 95 137 LYS B N 1
ATOM 3517 C CA . LYS B 1 137 ? 1.001 -18.297 6.773 1 95 137 LYS B CA 1
ATOM 3518 C C . LYS B 1 137 ? 2.16 -17.391 7.191 1 95 137 LYS B C 1
ATOM 3520 O O . LYS B 1 137 ? 2.389 -17.188 8.383 1 95 137 LYS B O 1
ATOM 3525 N N . TYR B 1 138 ? 2.867 -16.859 6.262 1 94.25 138 TYR B N 1
ATOM 3526 C CA . TYR B 1 138 ? 4.113 -16.188 6.609 1 94.25 138 TYR B CA 1
ATOM 3527 C C . TYR B 1 138 ? 3.969 -14.672 6.473 1 94.25 138 TYR B C 1
ATOM 3529 O O . TYR B 1 138 ? 4.727 -13.906 7.082 1 94.25 138 TYR B O 1
ATOM 3537 N N . LYS B 1 139 ? 3.121 -14.219 5.66 1 94.12 139 LYS B N 1
ATOM 3538 C CA . LYS B 1 139 ? 2.963 -12.781 5.48 1 94.12 139 LYS B CA 1
ATOM 3539 C C . LYS B 1 139 ? 1.834 -12.234 6.352 1 94.12 139 LYS B C 1
ATOM 3541 O O . LYS B 1 139 ? 1.925 -11.125 6.871 1 94.12 139 LYS B O 1
ATOM 3546 N N . LEU B 1 140 ? 0.81 -13.039 6.445 1 92.81 140 LEU B N 1
ATOM 3547 C CA . LEU B 1 140 ? -0.344 -12.617 7.234 1 92.81 140 LEU B CA 1
ATOM 3548 C C . LEU B 1 140 ? -0.193 -13.055 8.688 1 92.81 140 LEU B C 1
ATOM 3550 O O . LEU B 1 140 ? 0.397 -14.102 8.969 1 92.81 140 LEU B O 1
ATOM 3554 N N . SER B 1 141 ? -0.578 -12.281 9.656 1 75.12 141 SER B N 1
ATOM 3555 C CA . SER B 1 141 ? -0.396 -12.594 11.07 1 75.12 141 SER B CA 1
ATOM 3556 C C . SER B 1 141 ? -1.555 -13.43 11.602 1 75.12 141 SER B C 1
ATOM 3558 O O . SER B 1 141 ? -1.339 -14.43 12.289 1 75.12 141 SER B O 1
ATOM 3560 N N . ASP B 1 142 ? -2.812 -12.945 11.492 1 86.5 142 ASP B N 1
ATOM 3561 C CA . ASP B 1 142 ? -3.951 -13.672 12.047 1 86.5 142 ASP B CA 1
ATOM 3562 C C . ASP B 1 142 ? -5.195 -13.492 11.18 1 86.5 142 ASP B C 1
ATOM 3564 O O . ASP B 1 142 ? -5.617 -12.359 10.922 1 86.5 142 ASP B O 1
ATOM 3568 N N . MET B 1 143 ? -5.719 -14.68 10.789 1 92 143 MET B N 1
ATOM 3569 C CA . MET B 1 143 ? -6.887 -14.617 9.922 1 92 143 MET B CA 1
ATOM 3570 C C . MET B 1 143 ? -8.117 -15.188 10.609 1 92 143 MET B C 1
ATOM 3572 O O . MET B 1 143 ? -9.234 -15.094 10.094 1 92 143 MET B O 1
ATOM 3576 N N . LYS B 1 144 ? -7.945 -15.812 11.766 1 95.62 144 LYS B N 1
ATOM 3577 C CA . LYS B 1 144 ? -9.086 -16.453 12.414 1 95.62 144 LYS B CA 1
ATOM 3578 C C . LYS B 1 144 ? -10.203 -15.461 12.688 1 95.62 144 LYS B C 1
ATOM 3580 O O . LYS B 1 144 ? -9.984 -14.453 13.367 1 95.62 144 LYS B O 1
ATOM 3585 N N . GLY B 1 145 ? -11.32 -15.75 12.164 1 96.12 145 GLY B N 1
ATOM 3586 C CA . GLY B 1 145 ? -12.5 -14.93 12.406 1 96.12 145 GLY B CA 1
ATOM 3587 C C . GLY B 1 145 ? -12.523 -13.664 11.57 1 96.12 145 GLY B C 1
ATOM 3588 O O . GLY B 1 145 ? -13.492 -12.898 11.625 1 96.12 145 GLY B O 1
ATOM 3589 N N . ARG B 1 146 ? -11.555 -13.445 10.766 1 96.25 146 ARG B N 1
ATOM 3590 C CA . ARG B 1 146 ? -11.492 -12.219 9.969 1 96.25 146 ARG B CA 1
ATOM 3591 C C . ARG B 1 146 ? -12.164 -12.414 8.609 1 96.25 146 ARG B C 1
ATOM 3593 O O . ARG B 1 146 ? -12.148 -13.523 8.062 1 96.25 146 ARG B O 1
ATOM 3600 N N . SER B 1 147 ? -12.75 -11.352 8.109 1 97.81 147 SER B N 1
ATOM 3601 C CA . SER B 1 147 ? -13.336 -11.367 6.773 1 97.81 147 SER B CA 1
ATOM 3602 C C . SER B 1 147 ? -12.281 -11.133 5.699 1 97.81 147 SER B C 1
ATOM 3604 O O . SER B 1 147 ? -11.477 -10.203 5.801 1 97.81 147 SER B O 1
ATOM 3606 N N . VAL B 1 148 ? -12.289 -12.039 4.676 1 98.25 148 VAL B N 1
ATOM 3607 C CA . VAL B 1 148 ? -11.266 -12 3.637 1 98.25 148 VAL B CA 1
ATOM 3608 C C . VAL B 1 148 ? -11.93 -12 2.26 1 98.25 148 VAL B C 1
ATOM 3610 O O . VAL B 1 148 ? -12.773 -12.852 1.975 1 98.25 148 VAL B O 1
ATOM 3613 N N . LEU B 1 149 ? -11.578 -11.047 1.439 1 98.5 149 LEU B N 1
ATOM 3614 C CA . LEU B 1 149 ? -12 -11.016 0.043 1 98.5 149 LEU B CA 1
ATOM 3615 C C . LEU B 1 149 ? -10.906 -11.562 -0.868 1 98.5 149 LEU B C 1
ATOM 3617 O O . LEU B 1 149 ? -9.75 -11.172 -0.756 1 98.5 149 LEU B O 1
ATOM 3621 N N . ILE B 1 150 ? -11.25 -12.445 -1.75 1 98.31 150 ILE B N 1
ATOM 3622 C CA . ILE B 1 150 ? -10.352 -13.008 -2.748 1 98.31 150 ILE B CA 1
ATOM 3623 C C . ILE B 1 150 ? -10.93 -12.805 -4.145 1 98.31 150 ILE B C 1
ATOM 3625 O O . ILE B 1 150 ? -11.773 -13.586 -4.59 1 98.31 150 ILE B O 1
ATOM 3629 N N . PRO B 1 151 ? -10.414 -11.812 -4.82 1 96.88 151 PRO B N 1
ATOM 3630 C CA . PRO B 1 151 ? -10.906 -11.594 -6.18 1 96.88 151 PRO B CA 1
ATOM 3631 C C . PRO B 1 151 ? -10.367 -12.617 -7.176 1 96.88 151 PRO B C 1
ATOM 3633 O O . PRO B 1 151 ? -9.234 -13.078 -7.035 1 96.88 151 PRO B O 1
ATOM 3636 N N . GLY B 1 152 ? -11.172 -12.906 -8.266 1 92.44 152 GLY B N 1
ATOM 3637 C CA . GLY B 1 152 ? -10.719 -13.789 -9.328 1 92.44 152 GLY B CA 1
ATOM 3638 C C . GLY B 1 152 ? -10.469 -15.211 -8.852 1 92.44 152 GLY B C 1
ATOM 3639 O O . GLY B 1 152 ? -9.359 -15.734 -9.008 1 92.44 152 GLY B O 1
ATOM 3640 N N . ILE B 1 153 ? -11.508 -15.922 -8.492 1 92.75 153 ILE B N 1
ATOM 3641 C CA . ILE B 1 153 ? -11.367 -17.172 -7.754 1 92.75 153 ILE B CA 1
ATOM 3642 C C . ILE B 1 153 ? -10.984 -18.297 -8.719 1 92.75 153 ILE B C 1
ATOM 3644 O O . ILE B 1 153 ? -10.562 -19.375 -8.289 1 92.75 153 ILE B O 1
ATOM 3648 N N . SER B 1 154 ? -10.977 -18.031 -9.977 1 86.69 154 SER B N 1
ATOM 3649 C CA . SER B 1 154 ? -10.695 -19.062 -10.953 1 86.69 154 SER B CA 1
ATOM 3650 C C . SER B 1 154 ? -9.195 -19.328 -11.062 1 86.69 154 SER B C 1
ATOM 3652 O O . SER B 1 154 ? -8.781 -20.344 -11.625 1 86.69 154 SER B O 1
ATOM 3654 N N . GLY B 1 155 ? -8.445 -18.484 -10.555 1 88.88 155 GLY B N 1
ATOM 3655 C CA . GLY B 1 155 ? -7.004 -18.656 -10.641 1 88.88 155 GLY B CA 1
ATOM 3656 C C . GLY B 1 155 ? -6.449 -19.641 -9.641 1 88.88 155 GLY B C 1
ATOM 3657 O O . GLY B 1 155 ? -7.059 -19.891 -8.602 1 88.88 155 GLY B O 1
ATOM 3658 N N . GLY B 1 156 ? -5.316 -20.234 -10.023 1 91 156 GLY B N 1
ATOM 3659 C CA . GLY B 1 156 ? -4.672 -21.203 -9.156 1 91 156 GLY B CA 1
ATOM 3660 C C . GLY B 1 156 ? -4.277 -20.625 -7.805 1 91 156 GLY B C 1
ATOM 3661 O O . GLY B 1 156 ? -4.473 -21.281 -6.773 1 91 156 GLY B O 1
ATOM 3662 N N . VAL B 1 157 ? -3.74 -19.453 -7.812 1 94.75 157 VAL B N 1
ATOM 3663 C CA . VAL B 1 157 ? -3.357 -18.844 -6.547 1 94.75 157 VAL B CA 1
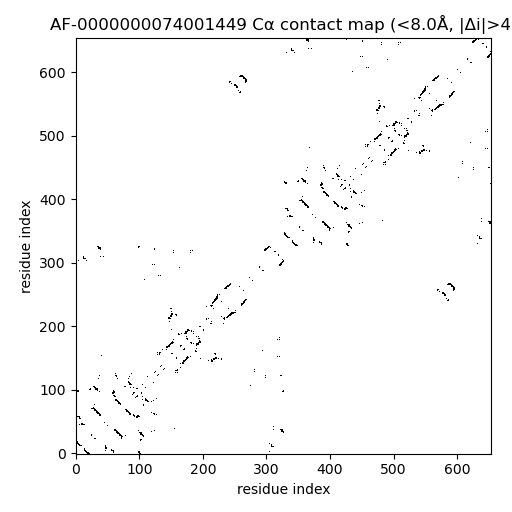ATOM 3664 C C . VAL B 1 157 ? -4.605 -18.547 -5.719 1 94.75 157 VAL B C 1
ATOM 3666 O O . VAL B 1 157 ? -4.672 -18.891 -4.539 1 94.75 157 VAL B O 1
ATOM 3669 N N . ALA B 1 158 ? -5.59 -18.016 -6.34 1 95.69 158 ALA B N 1
ATOM 3670 C CA . ALA B 1 158 ? -6.805 -17.609 -5.637 1 95.69 158 ALA B CA 1
ATOM 3671 C C . ALA B 1 158 ? -7.523 -18.812 -5.039 1 95.69 158 ALA B C 1
ATOM 3673 O O . ALA B 1 158 ? -7.961 -18.781 -3.889 1 95.69 158 ALA B O 1
ATOM 3674 N N . SER B 1 159 ? -7.613 -19.844 -5.824 1 94.94 159 SER B N 1
ATOM 3675 C CA . SER B 1 159 ? -8.281 -21.047 -5.324 1 94.94 159 SER B CA 1
ATOM 3676 C C . SER B 1 159 ? -7.504 -21.672 -4.18 1 94.94 159 SER B C 1
ATOM 3678 O O . SER B 1 159 ? -8.094 -22.203 -3.234 1 94.94 159 SER B O 1
ATOM 3680 N N . SER B 1 160 ? -6.219 -21.609 -4.266 1 96.44 160 SER B N 1
ATOM 3681 C CA . SER B 1 160 ? -5.387 -22.109 -3.174 1 96.44 160 SER B CA 1
ATOM 3682 C C . SER B 1 160 ? -5.523 -21.234 -1.932 1 96.44 160 SER B C 1
ATOM 3684 O O . SER B 1 160 ? -5.59 -21.734 -0.812 1 96.44 160 SER B O 1
ATOM 3686 N N . LEU B 1 161 ? -5.582 -19.938 -2.143 1 97.88 161 LEU B N 1
ATOM 3687 C CA . LEU B 1 161 ? -5.805 -19.016 -1.033 1 97.88 161 LEU B CA 1
ATOM 3688 C C . LEU B 1 161 ? -7.098 -19.359 -0.3 1 97.88 161 LEU B C 1
ATOM 3690 O O . LEU B 1 161 ? -7.133 -19.375 0.932 1 97.88 161 LEU B O 1
ATOM 3694 N N . LEU B 1 162 ? -8.117 -19.625 -1.048 1 97.75 162 LEU B N 1
ATOM 3695 C CA . LEU B 1 162 ? -9.414 -19.938 -0.464 1 97.75 162 LEU B CA 1
ATOM 3696 C C . LEU B 1 162 ? -9.312 -21.125 0.481 1 97.75 162 LEU B C 1
ATOM 3698 O O . LEU B 1 162 ? -9.812 -21.078 1.605 1 97.75 162 LEU B O 1
ATOM 3702 N N . GLN B 1 163 ? -8.633 -22.125 0.045 1 96.88 163 GLN B N 1
ATOM 3703 C CA . GLN B 1 163 ? -8.523 -23.328 0.87 1 96.88 163 GLN B CA 1
ATOM 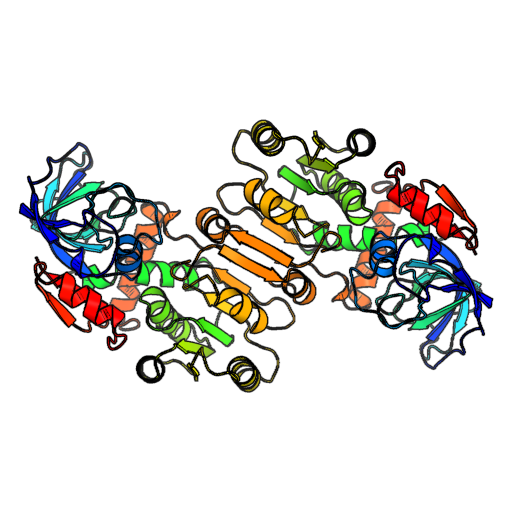3704 C C . GLN B 1 163 ? -7.773 -23.031 2.168 1 96.88 163 GLN B C 1
ATOM 3706 O O . GLN B 1 163 ? -8.195 -23.453 3.244 1 96.88 163 GLN B O 1
ATOM 3711 N N . PHE B 1 164 ? -6.699 -22.312 2.109 1 97.44 164 PHE B N 1
ATOM 3712 C CA . PHE B 1 164 ? -5.922 -22 3.305 1 97.44 164 PHE B CA 1
ATOM 3713 C C . PHE B 1 164 ? -6.691 -21.062 4.219 1 97.44 164 PHE B C 1
ATOM 3715 O O . PHE B 1 164 ? -6.645 -21.188 5.441 1 97.44 164 PHE B O 1
ATOM 3722 N N . CYS B 1 165 ? -7.363 -20.078 3.615 1 97.81 165 CYS B N 1
ATOM 3723 C CA . CYS B 1 165 ? -8.18 -19.172 4.422 1 97.81 165 CYS B CA 1
ATOM 3724 C C . CYS B 1 165 ? -9.219 -19.938 5.223 1 97.81 165 CYS B C 1
ATOM 3726 O O . CYS B 1 165 ? -9.414 -19.672 6.41 1 97.81 165 CYS B O 1
ATOM 3728 N N . LYS B 1 166 ? -9.859 -20.875 4.551 1 96.88 166 LYS B N 1
ATOM 3729 C CA . LYS B 1 166 ? -10.82 -21.734 5.242 1 96.88 166 LYS B CA 1
ATOM 3730 C C . LYS B 1 166 ? -10.148 -22.516 6.367 1 96.88 166 LYS B C 1
ATOM 3732 O O . LYS B 1 166 ? -10.641 -22.531 7.5 1 96.88 166 LYS B O 1
ATOM 3737 N N . LEU B 1 167 ? -9.102 -23.094 6.066 1 96.38 167 LEU B N 1
ATOM 3738 C CA . LEU B 1 167 ? -8.367 -23.906 7.027 1 96.38 167 LEU B CA 1
ATOM 3739 C C . LEU B 1 167 ? -7.98 -23.078 8.258 1 96.38 167 LEU B C 1
ATOM 3741 O O . LEU B 1 167 ? -8.023 -23.594 9.383 1 96.38 167 LEU B O 1
ATOM 3745 N N . PHE B 1 168 ? -7.648 -21.828 8.07 1 96.62 168 PHE B N 1
ATOM 3746 C CA . PHE B 1 168 ? -7.145 -21 9.156 1 96.62 168 PHE B CA 1
ATOM 3747 C C . PHE B 1 168 ? -8.273 -20.219 9.812 1 96.62 168 PHE B C 1
ATOM 3749 O O . PHE B 1 168 ? -8.031 -19.375 10.68 1 96.62 168 PHE B O 1
ATOM 3756 N N . GLY B 1 169 ? -9.5 -20.391 9.359 1 97 169 GLY B N 1
ATOM 3757 C CA . GLY B 1 169 ? -10.664 -19.938 10.094 1 97 169 GLY B CA 1
ATOM 3758 C C . GLY B 1 169 ? -11.164 -18.578 9.641 1 97 169 GLY B C 1
ATOM 3759 O O . GLY B 1 169 ? -11.852 -17.875 10.391 1 97 169 GLY B O 1
ATOM 3760 N N . ALA B 1 170 ? -10.875 -18.156 8.453 1 97.56 170 ALA B N 1
ATOM 3761 C CA . ALA B 1 170 ? -11.352 -16.875 7.914 1 97.56 170 ALA B CA 1
ATOM 3762 C C . ALA B 1 170 ? -12.766 -17 7.371 1 97.56 170 ALA B C 1
ATOM 3764 O O . ALA B 1 170 ? -13.219 -18.109 7.039 1 97.56 170 ALA B O 1
ATOM 3765 N N . LYS B 1 171 ? -13.461 -15.922 7.34 1 97.81 171 LYS B N 1
ATOM 3766 C CA . LYS B 1 171 ? -14.711 -15.797 6.594 1 97.81 171 LYS B CA 1
ATOM 3767 C C . LYS B 1 171 ? -14.461 -15.227 5.199 1 97.81 171 LYS B C 1
ATOM 3769 O O . LYS B 1 171 ? -14.188 -14.031 5.051 1 97.81 171 LYS B O 1
ATOM 3774 N N . THR B 1 172 ? -14.688 -16.047 4.203 1 98.38 172 THR B N 1
ATOM 3775 C CA . THR B 1 172 ? -14.195 -15.68 2.881 1 98.38 172 THR B CA 1
ATOM 3776 C C . THR B 1 172 ? -15.336 -15.234 1.977 1 98.38 172 THR B C 1
ATOM 3778 O O . THR B 1 172 ? -16.406 -15.859 1.963 1 98.38 172 THR B O 1
ATOM 3781 N N . ILE B 1 173 ? -15.117 -14.172 1.304 1 98.44 173 ILE B N 1
ATOM 3782 C CA . ILE B 1 173 ? -15.906 -13.711 0.168 1 98.44 173 ILE B CA 1
ATOM 3783 C C . ILE B 1 173 ? -15.062 -13.766 -1.104 1 98.44 173 ILE B C 1
ATOM 3785 O O . ILE B 1 173 ? -13.953 -13.227 -1.141 1 98.44 173 ILE B O 1
ATOM 3789 N N . VAL B 1 174 ? -15.57 -14.422 -2.133 1 98.25 174 VAL B N 1
ATOM 3790 C CA . VAL B 1 174 ? -14.812 -14.547 -3.375 1 98.25 174 VAL B CA 1
ATOM 3791 C C . VAL B 1 174 ? -15.594 -13.906 -4.52 1 98.25 174 VAL B C 1
ATOM 3793 O O . VAL B 1 174 ? -16.812 -13.75 -4.434 1 98.25 174 VAL B O 1
ATOM 3796 N N . THR B 1 175 ? -14.82 -13.508 -5.535 1 96.75 175 THR B N 1
ATOM 3797 C CA . THR B 1 175 ? -15.5 -12.969 -6.707 1 96.75 175 THR B CA 1
ATOM 3798 C C . THR B 1 175 ? -15.008 -13.648 -7.98 1 96.75 175 THR B C 1
ATOM 3800 O O . THR B 1 175 ? -13.891 -14.164 -8.016 1 96.75 175 THR B O 1
ATOM 3803 N N . SER B 1 176 ? -15.859 -13.711 -8.945 1 93.31 176 SER B N 1
ATOM 3804 C CA . SER B 1 176 ? -15.555 -14.172 -10.297 1 93.31 176 SER B CA 1
ATOM 3805 C C . SER B 1 176 ? -16.547 -13.602 -11.305 1 93.31 176 SER B C 1
ATOM 3807 O O . SER B 1 176 ? -17.672 -13.25 -10.945 1 93.31 176 SER B O 1
ATOM 3809 N N . ARG B 1 177 ? -16.141 -13.578 -12.539 1 89.62 177 ARG B N 1
ATOM 3810 C CA . ARG B 1 177 ? -17.062 -13.18 -13.609 1 89.62 177 ARG B CA 1
ATOM 3811 C C . ARG B 1 177 ? -17.984 -14.328 -13.984 1 89.62 177 ARG B C 1
ATOM 3813 O O . ARG B 1 177 ? -19.047 -14.109 -14.562 1 89.62 177 ARG B O 1
ATOM 3820 N N . SER B 1 178 ? -17.547 -15.477 -13.68 1 88.25 178 SER B N 1
ATOM 3821 C CA . SER B 1 178 ? -18.266 -16.688 -14.055 1 88.25 178 SER B CA 1
ATOM 3822 C C . SER B 1 178 ? -19.125 -17.188 -12.906 1 88.25 178 SER B C 1
ATOM 3824 O O . SER B 1 178 ? -18.625 -17.406 -11.797 1 88.25 178 SER B O 1
ATOM 3826 N N . GLU B 1 179 ? -20.375 -17.469 -13.258 1 89.69 179 GLU B N 1
ATOM 3827 C CA . GLU B 1 179 ? -21.281 -18.047 -12.266 1 89.69 179 GLU B CA 1
ATOM 3828 C C . GLU B 1 179 ? -20.828 -19.453 -11.859 1 89.69 179 GLU B C 1
ATOM 3830 O O . GLU B 1 179 ? -20.922 -19.812 -10.688 1 89.69 179 GLU B O 1
ATOM 3835 N N . SER B 1 180 ? -20.359 -20.125 -12.789 1 89 180 SER B N 1
ATOM 3836 C CA . SER B 1 180 ? -19.906 -21.5 -12.531 1 89 180 SER B CA 1
ATOM 3837 C C . SER B 1 180 ? -18.75 -21.516 -11.547 1 89 180 SER B C 1
ATOM 3839 O O . SER B 1 180 ? -18.688 -22.391 -10.672 1 89 180 SER B O 1
ATOM 3841 N N . HIS B 1 181 ? -17.906 -20.547 -11.656 1 90.94 181 HIS B N 1
ATOM 3842 C CA . HIS B 1 181 ? -16.766 -20.484 -10.734 1 90.94 181 HIS B CA 1
ATOM 3843 C C . HIS B 1 181 ? -17.219 -20.062 -9.336 1 90.94 181 HIS B C 1
ATOM 3845 O O . HIS B 1 181 ? -16.672 -20.531 -8.336 1 90.94 181 HIS B O 1
ATOM 3851 N N . CYS B 1 182 ? -18.219 -19.234 -9.297 1 93.5 182 CYS B N 1
ATOM 3852 C CA . CYS B 1 182 ? -18.781 -18.844 -8.008 1 93.5 182 CYS B CA 1
ATOM 3853 C C . CYS B 1 182 ? -19.375 -20.047 -7.293 1 93.5 182 CYS B C 1
ATOM 3855 O O . CYS B 1 182 ? -19.109 -20.266 -6.109 1 93.5 182 CYS B O 1
ATOM 3857 N N . VAL B 1 183 ? -20.078 -20.828 -8.039 1 92.5 183 VAL B N 1
ATOM 3858 C CA . VAL B 1 183 ? -20.703 -22.016 -7.48 1 92.5 183 VAL B CA 1
ATOM 3859 C C . VAL B 1 183 ? -19.625 -23 -7.02 1 92.5 183 VAL B C 1
ATOM 3861 O O . VAL B 1 183 ? -19.703 -23.531 -5.914 1 92.5 183 VAL B O 1
ATOM 3864 N N . SER B 1 184 ? -18.688 -23.141 -7.848 1 89.94 184 SER B N 1
ATOM 3865 C CA . SER B 1 184 ? -17.594 -24.062 -7.516 1 89.94 184 SER B CA 1
ATOM 3866 C C . SER B 1 184 ? -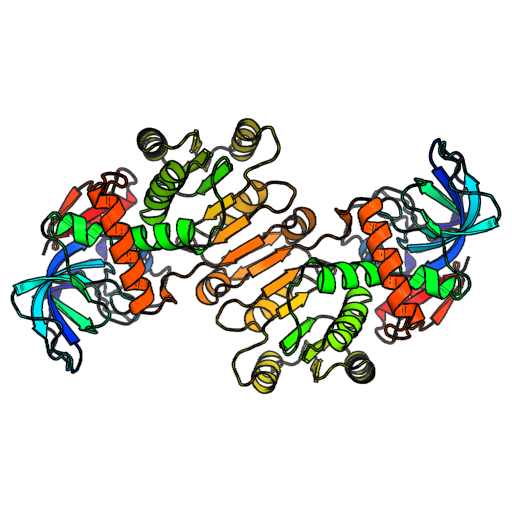16.875 -23.609 -6.258 1 89.94 184 SER B C 1
ATOM 3868 O O . SER B 1 184 ? -16.469 -24.438 -5.434 1 89.94 184 SER B O 1
ATOM 3870 N N . ALA B 1 185 ? -16.719 -22.344 -6.125 1 94.12 185 ALA B N 1
ATOM 3871 C CA . ALA B 1 185 ? -16 -21.797 -4.98 1 94.12 185 ALA B CA 1
ATOM 3872 C C . ALA B 1 185 ? -16.75 -22.078 -3.68 1 94.12 185 ALA B C 1
ATOM 3874 O O . ALA B 1 185 ? -16.125 -22.344 -2.646 1 94.12 185 ALA B O 1
ATOM 3875 N N . ILE B 1 186 ? -18.047 -21.984 -3.73 1 95.25 186 ILE B N 1
ATOM 3876 C CA . ILE B 1 186 ? -18.844 -22.312 -2.559 1 95.25 186 ILE B CA 1
ATOM 3877 C C . ILE B 1 186 ? -18.609 -23.781 -2.166 1 95.25 186 ILE B C 1
ATOM 3879 O O . ILE B 1 186 ? -18.453 -24.094 -0.984 1 95.25 186 ILE B O 1
ATOM 3883 N N . GLY B 1 187 ? -18.5 -24.594 -3.137 1 90.5 187 GLY B N 1
ATOM 3884 C CA . GLY B 1 187 ? -18.219 -26 -2.898 1 90.5 187 GLY B CA 1
ATOM 3885 C C . GLY B 1 187 ? -16.844 -26.234 -2.295 1 90.5 187 GLY B C 1
ATOM 3886 O O . GLY B 1 187 ? -16.641 -27.188 -1.542 1 90.5 187 GLY B O 1
ATOM 3887 N N . MET B 1 188 ? -16.016 -25.297 -2.568 1 89.81 188 MET B N 1
ATOM 3888 C CA . MET B 1 188 ? -14.648 -25.391 -2.066 1 89.81 188 MET B CA 1
ATOM 3889 C C . MET B 1 188 ? -14.531 -24.797 -0.67 1 89.81 188 MET B C 1
ATOM 3891 O O . MET B 1 188 ? -13.477 -24.891 -0.034 1 89.81 188 MET B O 1
ATOM 3895 N N . GLY B 1 189 ? -15.633 -24.156 -0.218 1 93.38 189 GLY B N 1
ATOM 3896 C CA . GLY B 1 189 ? -15.641 -23.719 1.168 1 93.38 189 GLY B CA 1
ATOM 3897 C C . GLY B 1 189 ? -15.789 -22.219 1.318 1 93.38 189 GLY B C 1
ATOM 3898 O O . GLY B 1 189 ? -15.75 -21.703 2.434 1 93.38 189 GLY B O 1
ATOM 3899 N N . ALA B 1 190 ? -15.906 -21.516 0.242 1 97.44 190 ALA B N 1
ATOM 3900 C CA . ALA B 1 190 ? -16.156 -20.078 0.365 1 97.44 190 ALA B CA 1
ATOM 3901 C C . ALA B 1 190 ? -17.453 -19.812 1.13 1 97.44 190 ALA B C 1
ATOM 3903 O O . ALA B 1 190 ? -18.438 -20.516 0.942 1 97.44 190 ALA B O 1
ATOM 3904 N N . ASN B 1 191 ? -17.453 -18.844 1.97 1 98.12 191 ASN B N 1
ATOM 3905 C CA . ASN B 1 191 ? -18.656 -18.469 2.699 1 98.12 191 ASN B CA 1
ATOM 3906 C C . ASN B 1 191 ? -19.656 -17.75 1.801 1 98.12 191 ASN B C 1
ATOM 3908 O O . ASN B 1 191 ? -20.875 -17.906 1.953 1 98.12 191 ASN B O 1
ATOM 3912 N N . TYR B 1 192 ? -19.141 -16.969 0.902 1 98.12 192 TYR B N 1
ATOM 3913 C CA . TYR B 1 192 ? -19.969 -16.219 -0.037 1 98.12 192 TYR B CA 1
ATOM 3914 C C . TYR B 1 192 ? -19.234 -16 -1.357 1 98.12 192 TYR B C 1
ATOM 3916 O O . TYR B 1 192 ? -18 -15.93 -1.391 1 98.12 192 TYR B O 1
ATOM 3924 N N . ALA B 1 193 ? -20.016 -15.977 -2.445 1 98.12 193 ALA B N 1
ATOM 3925 C CA . ALA B 1 193 ? -19.469 -15.727 -3.777 1 98.12 193 ALA B CA 1
ATOM 3926 C C . ALA B 1 193 ? -20.297 -14.664 -4.508 1 98.12 193 ALA B C 1
ATOM 3928 O O . ALA B 1 193 ? -21.516 -14.688 -4.477 1 98.12 193 ALA B O 1
ATOM 3929 N N . ILE B 1 194 ? -19.547 -13.734 -5.098 1 97.25 194 ILE B N 1
ATOM 3930 C CA . ILE B 1 194 ? -20.188 -12.617 -5.781 1 97.25 194 ILE B CA 1
ATOM 3931 C C . ILE B 1 194 ? -19.688 -12.539 -7.223 1 97.25 194 ILE B C 1
ATOM 3933 O O . ILE B 1 194 ? -18.484 -12.727 -7.484 1 97.25 194 ILE B O 1
ATOM 3937 N N . LYS B 1 195 ? -20.609 -12.211 -8.117 1 95.12 195 LYS B N 1
ATOM 3938 C CA . LYS B 1 195 ? -20.188 -11.891 -9.477 1 95.12 195 LYS B CA 1
ATOM 3939 C C . LYS B 1 195 ? -19.5 -10.531 -9.531 1 95.12 195 LYS B C 1
ATOM 3941 O O . LYS B 1 195 ? -20.078 -9.523 -9.102 1 95.12 195 LYS B O 1
ATOM 3946 N N . SER B 1 196 ? -18.344 -10.531 -10.055 1 90.75 196 SER B N 1
ATOM 3947 C CA . SER B 1 196 ? -17.531 -9.32 -10 1 90.75 196 SER B CA 1
ATOM 3948 C C . SER B 1 196 ? -18.156 -8.203 -10.836 1 90.75 196 SER B C 1
ATOM 3950 O O . SER B 1 196 ? -17.922 -7.023 -10.562 1 90.75 196 SER B O 1
ATOM 3952 N N . ASN B 1 197 ? -18.891 -8.562 -11.852 1 90.12 197 ASN B N 1
ATOM 3953 C CA . ASN B 1 197 ? -19.484 -7.559 -12.727 1 90.12 197 ASN B CA 1
ATOM 3954 C C . ASN B 1 197 ? -20.859 -7.129 -12.234 1 90.12 197 ASN B C 1
ATOM 3956 O O . ASN B 1 197 ? -21.547 -6.336 -12.891 1 90.12 197 ASN B O 1
ATOM 3960 N N . ASP B 1 198 ? -21.281 -7.695 -11.172 1 94.19 198 ASP B N 1
ATOM 3961 C CA . ASP B 1 198 ? -22.516 -7.242 -10.555 1 94.19 198 ASP B CA 1
ATOM 3962 C C . ASP B 1 198 ? -22.375 -5.812 -10.039 1 94.19 198 ASP B C 1
ATOM 3964 O O . ASP B 1 198 ? -21.5 -5.523 -9.227 1 94.19 198 ASP B O 1
ATOM 3968 N N . PRO B 1 199 ? -23.297 -4.891 -10.492 1 93.69 199 PRO B N 1
ATOM 3969 C CA . PRO B 1 199 ? -23.203 -3.498 -10.047 1 93.69 199 PRO B CA 1
ATOM 3970 C C . PRO B 1 199 ? -23.391 -3.35 -8.539 1 93.69 199 PRO B C 1
ATOM 3972 O O . PRO B 1 199 ? -23 -2.328 -7.965 1 93.69 199 PRO B O 1
ATOM 3975 N N . ASN B 1 200 ? -23.906 -4.355 -7.91 1 96.12 200 ASN B N 1
ATOM 3976 C CA . ASN B 1 200 ? -24.141 -4.297 -6.473 1 96.12 200 ASN B CA 1
ATOM 3977 C C . ASN B 1 200 ? -23.094 -5.082 -5.695 1 96.12 200 ASN B C 1
ATOM 3979 O O . ASN B 1 200 ? -23.297 -5.414 -4.523 1 96.12 200 ASN B O 1
ATOM 3983 N N . ALA B 1 201 ? -22.031 -5.379 -6.301 1 96.25 201 ALA B N 1
ATOM 3984 C CA . ALA B 1 201 ? -21.016 -6.207 -5.672 1 96.25 201 ALA B CA 1
ATOM 3985 C C . ALA B 1 201 ? -20.547 -5.598 -4.355 1 96.25 201 ALA B C 1
ATOM 3987 O O . ALA B 1 201 ? -20.453 -6.289 -3.34 1 96.25 201 ALA B O 1
ATOM 3988 N N . LEU B 1 202 ? -20.297 -4.301 -4.328 1 95.81 202 LEU B N 1
ATOM 3989 C CA . LEU B 1 202 ? -19.828 -3.625 -3.125 1 95.81 202 LEU B CA 1
ATOM 3990 C C . LEU B 1 202 ? -20.891 -3.664 -2.027 1 95.81 202 LEU B C 1
ATOM 3992 O O . LEU B 1 202 ? -20.562 -3.887 -0.857 1 95.81 202 LEU B O 1
ATOM 3996 N N . LYS B 1 203 ? -22.094 -3.426 -2.383 1 96.75 203 LYS B N 1
ATOM 3997 C CA . LYS B 1 203 ? -23.188 -3.484 -1.426 1 96.75 203 LYS B CA 1
ATOM 3998 C C . LYS B 1 203 ? -23.312 -4.875 -0.807 1 96.75 203 LYS B C 1
ATOM 4000 O O . LYS B 1 203 ? -23.547 -5.004 0.397 1 96.75 203 LYS B O 1
ATOM 4005 N N . GLN B 1 204 ? -23.172 -5.898 -1.626 1 97.38 204 GLN B N 1
ATOM 4006 C CA . GLN B 1 204 ? -23.234 -7.27 -1.138 1 97.38 204 GLN B CA 1
ATOM 4007 C C . GLN B 1 204 ? -22.125 -7.535 -0.125 1 97.38 204 GLN B C 1
ATOM 4009 O O . GLN B 1 204 ? -22.344 -8.188 0.898 1 97.38 204 GLN B O 1
ATOM 4014 N N . ILE B 1 205 ? -20.969 -7.027 -0.382 1 97.25 205 ILE B N 1
ATOM 4015 C CA . ILE B 1 205 ? -19.859 -7.18 0.549 1 97.25 205 ILE B CA 1
ATOM 4016 C C . ILE B 1 205 ? -20.188 -6.492 1.87 1 97.25 205 ILE B C 1
ATOM 4018 O O . ILE B 1 205 ? -19.969 -7.055 2.945 1 97.25 205 ILE B O 1
ATOM 4022 N N . GLN B 1 206 ? -20.719 -5.309 1.805 1 96.12 206 GLN B N 1
ATOM 4023 C CA . GLN B 1 206 ? -21.094 -4.574 3.004 1 96.12 206 GLN B CA 1
ATOM 4024 C C . GLN B 1 206 ? -22.141 -5.344 3.816 1 96.12 206 GLN B C 1
ATOM 4026 O O . GLN B 1 206 ? -22.047 -5.41 5.043 1 96.12 206 GLN B O 1
ATOM 4031 N N . GLU B 1 207 ? -23.031 -5.918 3.104 1 96.69 207 GLU B N 1
ATOM 4032 C CA . GLU B 1 207 ? -24.062 -6.691 3.771 1 96.69 207 GLU B CA 1
ATOM 4033 C C . GLU B 1 207 ? -23.484 -7.895 4.5 1 96.69 207 GLU B C 1
ATOM 4035 O O . GLU B 1 207 ? -23.906 -8.219 5.609 1 96.69 207 GLU B O 1
ATOM 4040 N N . GLN B 1 208 ? -22.5 -8.492 3.902 1 96.38 208 GLN B N 1
ATOM 4041 C CA . GLN B 1 208 ? -21.906 -9.695 4.48 1 96.38 208 GLN B CA 1
ATOM 4042 C C . GLN B 1 208 ? -20.938 -9.336 5.609 1 96.38 208 GLN B C 1
ATOM 4044 O O . GLN B 1 208 ? -20.469 -10.219 6.332 1 96.38 208 GLN B O 1
ATOM 4049 N N . THR B 1 209 ? -20.656 -8.062 5.777 1 96.81 209 THR B N 1
ATOM 4050 C CA . THR B 1 209 ? -19.656 -7.645 6.766 1 96.81 209 THR B CA 1
ATOM 4051 C C . THR B 1 209 ? -20.266 -6.609 7.715 1 96.81 209 THR B C 1
ATOM 4053 O O . THR B 1 209 ? -19.531 -5.773 8.266 1 96.81 209 THR B O 1
ATOM 4056 N N . ASP B 1 210 ? -21.531 -6.52 7.793 1 94.56 210 ASP B N 1
ATOM 4057 C CA . ASP B 1 210 ? -22.25 -5.641 8.703 1 94.56 210 ASP B CA 1
ATOM 4058 C C . ASP B 1 210 ? -21.938 -4.172 8.422 1 94.56 210 ASP B C 1
ATOM 4060 O O . ASP B 1 210 ? -21.766 -3.383 9.352 1 94.56 210 ASP B O 1
ATOM 4064 N N . GLY B 1 211 ? -21.688 -3.918 7.188 1 93.94 211 GLY B N 1
ATOM 4065 C CA . GLY B 1 211 ? -21.5 -2.547 6.746 1 93.94 211 GLY B CA 1
ATOM 4066 C C . GLY B 1 211 ? -20.078 -2.053 6.938 1 93.94 211 GLY B C 1
ATOM 4067 O O . GLY B 1 211 ? -19.781 -0.89 6.656 1 93.94 211 GLY B O 1
ATOM 4068 N N . LYS B 1 212 ? -19.141 -2.793 7.363 1 93 212 LYS B N 1
ATOM 4069 C CA . LYS B 1 212 ? -17.797 -2.346 7.719 1 93 212 LYS B CA 1
ATOM 4070 C C . LYS B 1 212 ? -16.828 -2.531 6.555 1 93 212 LYS B C 1
ATOM 4072 O O . LYS B 1 212 ? -15.836 -1.81 6.445 1 93 212 LYS B O 1
ATOM 4077 N N . GLY B 1 213 ? -17.109 -3.553 5.668 1 97 213 GLY B N 1
ATOM 4078 C CA . GLY B 1 213 ? -16.125 -4.02 4.703 1 97 213 GLY B CA 1
ATOM 4079 C C . GLY B 1 213 ? -15.281 -5.164 5.223 1 97 213 GLY B C 1
ATOM 4080 O O . GLY B 1 213 ? -15.422 -5.574 6.375 1 97 213 GLY B O 1
ATOM 4081 N N . VAL B 1 214 ? -14.469 -5.641 4.371 1 98.12 214 VAL B N 1
ATOM 4082 C CA . VAL B 1 214 ? -13.648 -6.781 4.762 1 98.12 214 VAL B CA 1
ATOM 4083 C C . VAL B 1 214 ? -12.391 -6.293 5.473 1 98.12 214 VAL B C 1
ATOM 4085 O O . VAL B 1 214 ? -11.938 -5.168 5.246 1 98.12 214 VAL B O 1
ATOM 4088 N N . ASP B 1 215 ? -11.789 -7.172 6.309 1 97.38 215 ASP B N 1
ATOM 4089 C CA . ASP B 1 215 ? -10.547 -6.875 7.012 1 97.38 215 ASP B CA 1
ATOM 4090 C C . ASP B 1 215 ? -9.344 -6.965 6.07 1 97.38 215 ASP B C 1
ATOM 4092 O O . ASP B 1 215 ? -8.406 -6.168 6.172 1 97.38 215 ASP B O 1
ATOM 4096 N N . ILE B 1 216 ? -9.422 -8.008 5.203 1 98 216 ILE B N 1
ATOM 4097 C CA . ILE B 1 216 ? -8.266 -8.367 4.391 1 98 216 ILE B CA 1
ATOM 4098 C C . ILE B 1 216 ? -8.711 -8.617 2.949 1 98 216 ILE B C 1
ATOM 4100 O O . ILE B 1 216 ? -9.766 -9.211 2.709 1 98 216 ILE B O 1
ATOM 4104 N N . VAL B 1 217 ? -7.918 -8.172 2.027 1 98.25 217 VAL B N 1
ATOM 4105 C CA . VAL B 1 217 ? -8.062 -8.578 0.633 1 98.25 217 VAL B CA 1
ATOM 4106 C C . VAL B 1 217 ? -6.793 -9.289 0.168 1 98.25 217 VAL B C 1
ATOM 4108 O O . VAL B 1 217 ? -5.684 -8.789 0.356 1 98.25 217 VAL B O 1
ATOM 4111 N N . LEU B 1 218 ? -6.93 -10.461 -0.347 1 98.31 218 LEU B N 1
ATOM 4112 C CA . LEU B 1 218 ? -5.863 -11.203 -1.015 1 98.31 218 LEU B CA 1
ATOM 4113 C C . LEU B 1 218 ? -6.039 -11.156 -2.529 1 98.31 218 LEU B C 1
ATOM 4115 O O . LEU B 1 218 ? -6.848 -11.898 -3.088 1 98.31 218 LEU B O 1
ATOM 4119 N N . ASN B 1 219 ? -5.277 -10.297 -3.15 1 97.94 219 ASN B N 1
ATOM 4120 C CA . ASN B 1 219 ? -5.496 -9.992 -4.562 1 97.94 219 ASN B CA 1
ATOM 4121 C C . ASN B 1 219 ? -4.387 -10.57 -5.438 1 97.94 219 ASN B C 1
ATOM 4123 O O . ASN B 1 219 ? -3.273 -10.039 -5.465 1 97.94 219 ASN B O 1
ATOM 4127 N N . ALA B 1 220 ? -4.719 -11.578 -6.18 1 94.62 220 ALA B N 1
ATOM 4128 C CA . ALA B 1 220 ? -3.76 -12.219 -7.074 1 94.62 220 ALA B CA 1
ATOM 4129 C C . ALA B 1 220 ? -4.012 -11.82 -8.523 1 94.62 220 ALA B C 1
ATOM 4131 O O . ALA B 1 220 ? -3.434 -12.406 -9.445 1 94.62 220 ALA B O 1
ATOM 4132 N N . VAL B 1 221 ? -4.836 -10.867 -8.758 1 90.44 221 VAL B N 1
ATOM 4133 C CA . VAL B 1 221 ? -5.301 -10.531 -10.102 1 90.44 221 VAL B CA 1
ATOM 4134 C C . VAL B 1 221 ? -4.684 -9.211 -10.547 1 90.44 221 VAL B C 1
ATOM 4136 O O . VAL B 1 221 ? -4.191 -9.102 -11.672 1 90.44 221 VAL B O 1
ATOM 4139 N N . GLY B 1 222 ? -4.699 -8.219 -9.68 1 91.06 222 GLY B N 1
ATOM 4140 C CA . GLY B 1 222 ? -4.219 -6.891 -10.031 1 91.06 222 GLY B CA 1
ATOM 4141 C C . GLY B 1 222 ? -5.191 -6.109 -10.891 1 91.06 222 GLY B C 1
ATOM 4142 O O . GLY B 1 222 ? -6.406 -6.316 -10.812 1 91.06 222 GLY B O 1
ATOM 4143 N N . GLY B 1 223 ? -4.641 -5.051 -11.508 1 89.25 223 GLY B N 1
ATOM 4144 C CA . GLY B 1 223 ? -5.395 -4.27 -12.469 1 89.25 223 GLY B CA 1
ATOM 4145 C C . GLY B 1 223 ? -6.629 -3.619 -11.875 1 89.25 223 GLY B C 1
ATOM 4146 O O . GLY B 1 223 ? -6.566 -3.025 -10.797 1 89.25 223 GLY B O 1
ATOM 4147 N N . PRO B 1 224 ? -7.711 -3.742 -12.641 1 87.19 224 PRO B N 1
ATOM 4148 C CA . PRO B 1 224 ? -8.93 -3.021 -12.266 1 87.19 224 PRO B CA 1
ATOM 4149 C C . PRO B 1 224 ? -9.555 -3.545 -10.977 1 87.19 224 PRO B C 1
ATOM 4151 O O . PRO B 1 224 ? -10.445 -2.902 -10.414 1 87.19 224 PRO B O 1
ATOM 4154 N N . SER B 1 225 ? -9.109 -4.664 -10.523 1 93.12 225 SER B N 1
ATOM 4155 C CA . SER B 1 225 ? -9.68 -5.219 -9.297 1 93.12 225 SER B CA 1
ATOM 4156 C C . SER B 1 225 ? -9.133 -4.5 -8.07 1 93.12 225 SER B C 1
ATOM 4158 O O . SER B 1 225 ? -9.672 -4.648 -6.969 1 93.12 225 SER B O 1
ATOM 4160 N N . ILE B 1 226 ? -8.102 -3.711 -8.219 1 96 226 ILE B N 1
ATOM 4161 C CA . ILE B 1 226 ? -7.43 -3.102 -7.078 1 96 226 ILE B CA 1
ATOM 4162 C C . ILE B 1 226 ? -8.289 -1.971 -6.512 1 96 226 ILE B C 1
ATOM 4164 O O . ILE B 1 226 ? -8.539 -1.914 -5.305 1 96 226 ILE B O 1
ATOM 4168 N N . PRO B 1 227 ? -8.812 -1.061 -7.363 1 94.69 227 PRO B N 1
ATOM 4169 C CA . PRO B 1 227 ? -9.719 -0.053 -6.805 1 94.69 227 PRO B CA 1
ATOM 4170 C C . PRO B 1 227 ? -10.922 -0.669 -6.09 1 94.69 227 PRO B C 1
ATOM 4172 O O . PRO B 1 227 ? -11.312 -0.203 -5.016 1 94.69 227 PRO B O 1
ATOM 4175 N N . PHE B 1 228 ? -11.469 -1.723 -6.676 1 95 228 PHE B N 1
ATOM 4176 C CA . PHE B 1 228 ? -12.57 -2.451 -6.055 1 95 228 PHE B CA 1
ATOM 4177 C C . PHE B 1 228 ? -12.148 -3.039 -4.715 1 95 228 PHE B C 1
ATOM 4179 O O . PHE B 1 228 ? -12.898 -2.973 -3.738 1 95 228 PHE B O 1
ATOM 4186 N N . SER B 1 229 ? -10.969 -3.566 -4.66 1 97.06 229 SER B N 1
ATOM 4187 C CA . SER B 1 229 ? -10.422 -4.125 -3.43 1 97.06 229 SER B CA 1
ATOM 4188 C C . SER B 1 229 ? -10.305 -3.061 -2.344 1 97.06 229 SER B C 1
ATOM 4190 O O . SER B 1 229 ? -10.719 -3.287 -1.202 1 97.06 229 SER B O 1
ATOM 4192 N N . ILE B 1 230 ? -9.836 -1.948 -2.697 1 96.62 230 ILE B N 1
ATOM 4193 C CA . ILE B 1 230 ? -9.641 -0.853 -1.753 1 96.62 230 ILE B CA 1
ATOM 4194 C C . ILE B 1 230 ? -10.992 -0.4 -1.207 1 96.62 230 ILE B C 1
ATOM 4196 O O . ILE B 1 230 ? -11.148 -0.203 0.001 1 96.62 230 ILE B O 1
ATOM 4200 N N . GLN B 1 231 ? -11.969 -0.299 -2.047 1 95 231 GLN B N 1
ATOM 4201 C CA . GLN B 1 231 ? -13.305 0.119 -1.639 1 95 231 GLN B CA 1
ATOM 4202 C C . GLN B 1 231 ? -13.938 -0.905 -0.703 1 95 231 GLN B C 1
ATOM 4204 O O . GLN B 1 231 ? -14.766 -0.553 0.143 1 95 231 GLN B O 1
ATOM 4209 N N . SER B 1 232 ? -13.523 -2.127 -0.827 1 96.81 232 SER B N 1
ATOM 4210 C CA . SER B 1 232 ? -14.141 -3.223 -0.087 1 96.81 232 SER B CA 1
ATOM 4211 C C . SER B 1 232 ? -13.562 -3.336 1.319 1 96.81 232 SER B C 1
ATOM 4213 O O . SER B 1 232 ? -14.07 -4.09 2.148 1 96.81 232 SER B O 1
ATOM 4215 N N . LEU B 1 233 ? -12.516 -2.639 1.62 1 95.88 233 LEU B N 1
ATOM 4216 C CA . LEU B 1 233 ? -11.828 -2.764 2.902 1 95.88 233 LEU B CA 1
ATOM 4217 C C . LEU B 1 233 ? -12.555 -1.97 3.984 1 95.88 233 LEU B C 1
ATOM 4219 O O . LEU B 1 233 ? -13.273 -1.016 3.684 1 95.88 233 LEU B O 1
ATOM 4223 N N . VAL B 1 234 ? -12.328 -2.389 5.164 1 84.25 234 VAL B N 1
ATOM 4224 C CA . VAL B 1 234 ? -12.883 -1.673 6.309 1 84.25 234 VAL B CA 1
ATOM 4225 C C . VAL B 1 234 ? -12.305 -0.259 6.363 1 84.25 234 VAL B C 1
ATOM 4227 O O . VAL B 1 234 ? -11.258 0.014 5.77 1 84.25 234 VAL B O 1
ATOM 4230 N N . GLN B 1 235 ? -13.055 0.652 7.086 1 75.25 235 GLN B N 1
ATOM 4231 C CA . GLN B 1 235 ? -12.695 2.062 7.184 1 75.25 235 GLN B CA 1
ATOM 4232 C C . GLN B 1 235 ? -11.398 2.248 7.961 1 75.25 235 GLN B C 1
ATOM 4234 O O . GLN B 1 235 ? -10.578 3.104 7.613 1 75.25 235 GLN B O 1
ATOM 4239 N N . LYS B 1 236 ? -10.875 1.302 8.672 1 87.5 236 LYS B N 1
ATOM 4240 C CA . LYS B 1 236 ? -9.594 1.515 9.344 1 87.5 236 LYS B CA 1
ATOM 4241 C C . LYS B 1 236 ? -8.812 0.212 9.461 1 87.5 236 LYS B C 1
ATOM 4243 O O . LYS B 1 236 ? -9.328 -0.791 9.953 1 87.5 236 LYS B O 1
ATOM 4248 N N . GLY B 1 237 ? -7.555 0.404 8.859 1 90.62 237 GLY B N 1
ATOM 4249 C CA . GLY B 1 237 ? -6.578 -0.646 9.102 1 90.62 237 GLY B CA 1
ATOM 4250 C C . GLY B 1 237 ? -6.711 -1.817 8.141 1 90.62 237 GLY B C 1
ATOM 4251 O O . GLY B 1 237 ? -6.113 -2.873 8.359 1 90.62 237 GLY B O 1
ATOM 4252 N N . GLY B 1 238 ? -7.645 -1.714 7.164 1 95.75 238 GLY B N 1
ATOM 4253 C CA . GLY B 1 238 ? -7.754 -2.768 6.168 1 95.75 238 GLY B CA 1
ATOM 4254 C C . GLY B 1 238 ? -6.43 -3.113 5.516 1 95.75 238 GLY B C 1
ATOM 4255 O O . GLY B 1 238 ? -5.578 -2.24 5.328 1 95.75 238 GLY B O 1
ATOM 4256 N N . GLN B 1 239 ? -6.27 -4.379 5.168 1 97.19 239 GLN B N 1
ATOM 4257 C CA . GLN B 1 239 ? -5.023 -4.848 4.566 1 97.19 239 GLN B CA 1
ATOM 4258 C C . GLN B 1 239 ? -5.273 -5.434 3.18 1 97.19 239 GLN B C 1
ATOM 4260 O O . GLN B 1 239 ? -6.172 -6.258 3 1 97.19 239 GLN B O 1
ATOM 4265 N N . LEU B 1 240 ? -4.535 -4.969 2.254 1 97.62 240 LEU B N 1
ATOM 4266 C CA . LEU B 1 240 ? -4.555 -5.488 0.892 1 97.62 240 LEU B CA 1
ATOM 4267 C C . LEU B 1 240 ? -3.213 -6.121 0.532 1 97.62 240 LEU B C 1
ATOM 4269 O O . LEU B 1 240 ? -2.197 -5.426 0.457 1 97.62 240 LEU B O 1
ATOM 4273 N N . TYR B 1 241 ? -3.186 -7.406 0.348 1 97.94 241 TYR B N 1
ATOM 4274 C CA . TYR B 1 241 ? -1.99 -8.117 -0.098 1 97.94 241 TYR B CA 1
ATOM 4275 C C . TYR B 1 241 ? -1.992 -8.289 -1.612 1 97.94 241 TYR B C 1
ATOM 4277 O O . TYR B 1 241 ? -2.857 -8.969 -2.164 1 97.94 241 TYR B O 1
ATOM 4285 N N . LEU B 1 242 ? -1.072 -7.66 -2.238 1 97.44 242 LEU B N 1
ATOM 4286 C CA . LEU B 1 242 ? -0.882 -7.789 -3.678 1 97.44 242 LEU B CA 1
ATOM 4287 C C . LEU B 1 242 ? 0.017 -8.977 -4.004 1 97.44 242 LEU B C 1
ATOM 4289 O O . LEU B 1 242 ? 1.217 -8.945 -3.719 1 97.44 242 LEU B O 1
ATOM 4293 N N . ILE B 1 243 ? -0.552 -9.914 -4.695 1 96.44 243 ILE B N 1
ATOM 4294 C CA . ILE B 1 243 ? 0.118 -11.195 -4.887 1 96.44 243 ILE B CA 1
ATOM 4295 C C . ILE B 1 243 ? 0.437 -11.391 -6.367 1 96.44 243 ILE B C 1
ATOM 4297 O O . ILE B 1 243 ? 1.362 -12.133 -6.715 1 96.44 243 ILE B O 1
ATOM 4301 N N . GLY B 1 244 ? -0.317 -10.742 -7.211 1 91.31 244 GLY B N 1
ATOM 4302 C CA . GLY B 1 244 ? -0.102 -10.852 -8.641 1 91.31 244 GLY B CA 1
ATOM 4303 C C . GLY B 1 244 ? -0.728 -9.711 -9.422 1 91.31 244 GLY B C 1
ATO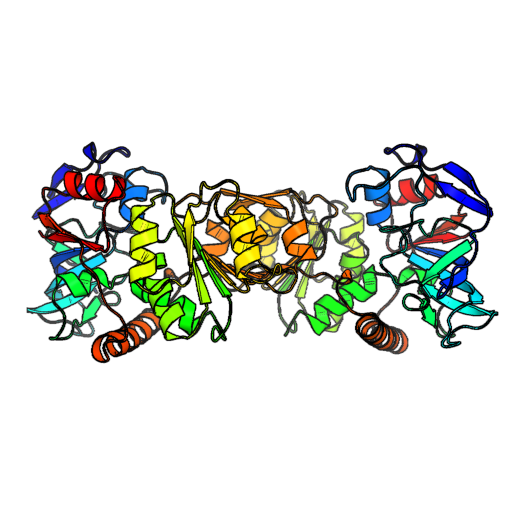M 4304 O O . GLY B 1 244 ? -1.478 -8.906 -8.867 1 91.31 244 GLY B O 1
ATOM 4305 N N . THR B 1 245 ? -0.375 -9.656 -10.727 1 88.19 245 THR B N 1
ATOM 4306 C CA . THR B 1 245 ? -0.862 -8.586 -11.586 1 88.19 245 THR B CA 1
ATOM 4307 C C . THR B 1 245 ? -1.31 -9.133 -12.938 1 88.19 245 THR B C 1
ATOM 4309 O O . THR B 1 245 ? -1.077 -8.508 -13.977 1 88.19 245 THR B O 1
ATOM 4312 N N . CYS B 1 246 ? -1.932 -10.25 -12.945 1 78.5 246 CYS B N 1
ATOM 4313 C CA . CYS B 1 246 ? -2.26 -10.953 -14.18 1 78.5 246 CYS B CA 1
ATOM 4314 C C . CYS B 1 246 ? -3.258 -10.156 -15.008 1 78.5 246 CYS B C 1
ATOM 4316 O O . CYS B 1 246 ? -3.273 -10.258 -16.234 1 78.5 246 CYS B O 1
ATOM 4318 N N . ALA B 1 247 ? -4.086 -9.352 -14.391 1 78.81 247 ALA B N 1
ATOM 4319 C CA . ALA B 1 247 ? -5.078 -8.57 -15.133 1 78.81 247 ALA B CA 1
ATOM 4320 C C . ALA B 1 247 ? -4.535 -7.188 -15.477 1 78.81 247 ALA B C 1
ATOM 4322 O O . ALA B 1 247 ? -5.266 -6.34 -16 1 78.81 247 ALA B O 1
ATOM 4323 N N . GLY B 1 248 ? -3.312 -6.957 -15.055 1 81.88 248 GLY B N 1
ATOM 4324 C CA . GLY B 1 248 ? -2.688 -5.688 -15.375 1 81.88 248 GLY B CA 1
ATOM 4325 C C . GLY B 1 248 ? -1.879 -5.109 -14.227 1 81.88 248 GLY B C 1
ATOM 4326 O O . GLY B 1 248 ? -2.227 -5.297 -13.062 1 81.88 248 GLY B O 1
ATOM 4327 N N . LYS B 1 249 ? -0.853 -4.344 -14.711 1 84.69 249 LYS B N 1
ATOM 4328 C CA . LYS B 1 249 ? 0.047 -3.787 -13.703 1 84.69 249 LYS B CA 1
ATOM 4329 C C . LYS B 1 249 ? -0.222 -2.299 -13.484 1 84.69 249 LYS B C 1
ATOM 4331 O O . LYS B 1 249 ? 0.197 -1.728 -12.477 1 84.69 249 LYS B O 1
ATOM 4336 N N . ASP B 1 250 ? -0.781 -1.676 -14.43 1 89.12 250 ASP B N 1
ATOM 4337 C CA . ASP B 1 250 ? -1.041 -0.245 -14.312 1 89.12 250 ASP B CA 1
ATOM 4338 C C . ASP B 1 250 ? -2.43 0.013 -13.727 1 89.12 250 ASP B C 1
ATOM 4340 O O . ASP B 1 250 ? -3.422 -0.536 -14.211 1 89.12 250 ASP B O 1
ATOM 4344 N N . VAL B 1 251 ? -2.443 0.839 -12.695 1 92.62 251 VAL B N 1
ATOM 4345 C CA . VAL B 1 251 ? -3.727 1.114 -12.055 1 92.62 251 VAL B CA 1
ATOM 4346 C C . VAL B 1 251 ? -3.805 2.588 -11.664 1 92.62 251 VAL B C 1
ATOM 4348 O O . VAL B 1 251 ? -2.787 3.201 -11.328 1 92.62 251 VAL B O 1
ATOM 4351 N N . GLU B 1 252 ? -4.965 3.111 -11.758 1 93.06 252 GLU B N 1
ATOM 4352 C CA . GLU B 1 252 ? -5.262 4.422 -11.188 1 93.06 252 GLU B CA 1
ATOM 4353 C C . GLU B 1 252 ? -5.875 4.289 -9.797 1 93.06 252 GLU B C 1
ATOM 4355 O O . GLU B 1 252 ? -6.879 3.6 -9.617 1 93.06 252 GLU B O 1
ATOM 4360 N N . LEU B 1 253 ? -5.23 4.941 -8.836 1 93.06 253 LEU B N 1
ATOM 4361 C CA . LEU B 1 253 ? -5.711 4.852 -7.465 1 93.06 253 LEU B CA 1
ATOM 4362 C C . LEU B 1 253 ? -6.102 6.227 -6.934 1 93.06 253 LEU B C 1
ATOM 4364 O O . LEU B 1 253 ? -5.527 7.238 -7.34 1 93.06 253 LEU B O 1
ATOM 4368 N N . ASN B 1 254 ? -7.082 6.184 -6.082 1 90.81 254 ASN B N 1
ATOM 4369 C CA . ASN B 1 254 ? -7.422 7.332 -5.246 1 90.81 254 ASN B CA 1
ATOM 4370 C C . ASN B 1 254 ? -6.711 7.266 -3.895 1 90.81 254 ASN B C 1
ATOM 4372 O O . ASN B 1 254 ? -7.129 6.52 -3.006 1 90.81 254 ASN B O 1
ATOM 4376 N N . LEU B 1 255 ? -5.711 8.062 -3.721 1 92.38 255 LEU B N 1
ATOM 4377 C CA . LEU B 1 255 ? -4.875 8.047 -2.525 1 92.38 255 LEU B CA 1
ATOM 4378 C C . LEU B 1 255 ? -5.676 8.438 -1.291 1 92.38 255 LEU B C 1
ATOM 4380 O O . LEU B 1 255 ? -5.332 8.055 -0.172 1 92.38 255 LEU B O 1
ATOM 4384 N N . PHE B 1 256 ? -6.664 9.18 -1.514 1 88.75 256 PHE B N 1
ATOM 4385 C CA . PHE B 1 256 ? -7.457 9.656 -0.387 1 88.75 256 PHE B CA 1
ATOM 4386 C C . PHE B 1 256 ? -8.117 8.492 0.344 1 88.75 256 PHE B C 1
ATOM 4388 O O . PHE B 1 256 ? -8.203 8.5 1.574 1 88.75 256 PHE B O 1
ATOM 4395 N N . GLN B 1 257 ? -8.531 7.492 -0.359 1 90.56 257 GLN B N 1
ATOM 4396 C CA . GLN B 1 257 ? -9.125 6.32 0.274 1 90.56 257 GLN B CA 1
ATOM 4397 C C . GLN B 1 257 ? -8.102 5.574 1.122 1 90.56 257 GLN B C 1
ATOM 4399 O O . GLN B 1 257 ? -8.406 5.141 2.236 1 90.56 257 GLN B O 1
ATOM 4404 N N . ILE B 1 258 ? -6.918 5.453 0.583 1 94.69 258 ILE B N 1
ATOM 4405 C CA . ILE B 1 258 ? -5.844 4.781 1.309 1 94.69 258 ILE B CA 1
ATOM 4406 C C . ILE B 1 258 ? -5.512 5.566 2.576 1 94.69 258 ILE B C 1
ATOM 4408 O O . ILE B 1 258 ? -5.309 4.977 3.643 1 94.69 258 ILE B O 1
ATOM 4412 N N . LEU B 1 259 ? -5.523 6.824 2.451 1 93.38 259 LEU B N 1
ATOM 4413 C CA . LEU B 1 259 ? -5.18 7.711 3.559 1 93.38 259 LEU B CA 1
ATOM 4414 C C . LEU B 1 259 ? -6.242 7.66 4.648 1 93.38 259 LEU B C 1
ATOM 4416 O O . LEU B 1 259 ? -5.945 7.32 5.797 1 93.38 259 LEU B O 1
ATOM 4420 N N . ILE B 1 260 ? -7.492 7.887 4.324 1 89.69 260 ILE B N 1
ATOM 4421 C CA . ILE B 1 260 ? -8.555 8.078 5.301 1 89.69 260 ILE B CA 1
ATOM 4422 C C . ILE B 1 260 ? -8.883 6.75 5.977 1 89.69 260 ILE B C 1
ATOM 4424 O O . ILE B 1 260 ? -9.219 6.715 7.16 1 89.69 260 ILE B O 1
ATOM 4428 N N . LYS B 1 261 ? -8.742 5.668 5.211 1 92 261 LYS B N 1
ATOM 4429 C CA . LYS B 1 261 ? -9.047 4.352 5.766 1 92 261 LYS B CA 1
ATOM 4430 C C . LYS B 1 261 ? -7.82 3.73 6.418 1 92 261 LYS B C 1
ATOM 4432 O O . LYS B 1 261 ? -7.902 2.656 7.016 1 92 261 LYS B O 1
ATOM 4437 N N . GLU B 1 262 ? -6.719 4.379 6.172 1 95.56 262 GLU B N 1
ATOM 4438 C CA . GLU B 1 262 ? -5.449 3.867 6.68 1 95.56 262 GLU B CA 1
ATOM 4439 C C . GLU B 1 262 ? -5.195 2.441 6.203 1 95.56 262 GLU B C 1
ATOM 4441 O O . GLU B 1 262 ? -4.879 1.559 7.004 1 95.56 262 GLU B O 1
ATOM 4446 N N . ILE B 1 263 ? -5.359 2.295 4.973 1 96.5 263 ILE B N 1
ATOM 4447 C CA . ILE B 1 263 ? -5.168 0.989 4.348 1 96.5 263 ILE B CA 1
ATOM 4448 C C . ILE B 1 263 ? -3.678 0.671 4.266 1 96.5 263 ILE B C 1
ATOM 4450 O O . ILE B 1 263 ? -2.857 1.562 4.027 1 96.5 263 ILE B O 1
ATOM 4454 N N . ASN B 1 264 ? -3.334 -0.609 4.477 1 96.31 264 ASN B N 1
ATOM 4455 C CA . ASN B 1 264 ? -2.002 -1.146 4.215 1 96.31 264 ASN B CA 1
ATOM 4456 C C . ASN B 1 264 ? -1.977 -1.979 2.938 1 96.31 264 ASN B C 1
ATOM 4458 O O . ASN B 1 264 ? -2.613 -3.031 2.865 1 96.31 264 ASN B O 1
ATOM 4462 N N . LEU B 1 265 ? -1.366 -1.484 1.947 1 97.06 265 LEU B N 1
ATOM 4463 C CA . LEU B 1 265 ? -1.118 -2.242 0.725 1 97.06 265 LEU B CA 1
ATOM 4464 C C . LEU B 1 265 ? 0.262 -2.889 0.757 1 97.06 265 LEU B C 1
ATOM 4466 O O . LEU B 1 265 ? 1.277 -2.191 0.82 1 97.06 265 LEU B O 1
ATOM 4470 N N . ILE B 1 266 ? 0.289 -4.211 0.658 1 96.56 266 ILE B N 1
ATOM 4471 C CA . ILE B 1 266 ? 1.507 -4.98 0.891 1 96.56 266 ILE B CA 1
ATOM 4472 C C . ILE B 1 266 ? 1.818 -5.836 -0.334 1 96.56 266 ILE B C 1
ATOM 4474 O O . ILE B 1 266 ? 1.007 -6.672 -0.738 1 96.56 266 ILE B O 1
ATOM 4478 N N . GLY B 1 267 ? 3.008 -5.609 -0.852 1 96.81 267 GLY B N 1
ATOM 4479 C CA . GLY B 1 267 ? 3.459 -6.48 -1.927 1 96.81 267 GLY B CA 1
ATOM 4480 C C . GLY B 1 267 ? 4 -7.809 -1.433 1 96.81 267 GLY B C 1
ATOM 4481 O O . GLY B 1 267 ? 4.777 -7.852 -0.477 1 96.81 267 GLY B O 1
ATOM 4482 N N . CYS B 1 268 ? 3.58 -8.867 -2.09 1 95.88 268 CYS B N 1
ATOM 4483 C CA . CYS B 1 268 ? 4.035 -10.211 -1.745 1 95.88 268 CYS B CA 1
ATOM 4484 C C . CYS B 1 268 ? 4.617 -10.914 -2.963 1 95.88 268 CYS B C 1
ATOM 4486 O O . CYS B 1 268 ? 3.906 -11.188 -3.932 1 95.88 268 CYS B O 1
ATOM 4488 N N . ASN B 1 269 ? 5.895 -11.258 -2.865 1 92.38 269 ASN B N 1
ATOM 4489 C CA . ASN B 1 269 ? 6.578 -11.898 -3.984 1 92.38 269 ASN B CA 1
ATOM 4490 C C . ASN B 1 269 ? 7.227 -13.211 -3.568 1 92.38 269 ASN B C 1
ATOM 4492 O O . ASN B 1 269 ? 8.328 -13.227 -3.014 1 92.38 269 ASN B O 1
ATOM 4496 N N . PHE B 1 270 ? 6.613 -14.25 -3.932 1 91.56 270 PHE B N 1
ATOM 4497 C CA . PHE B 1 270 ? 7.16 -15.57 -3.639 1 91.56 270 PHE B CA 1
ATOM 4498 C C . PHE B 1 270 ? 8.508 -15.758 -4.324 1 91.56 270 PHE B C 1
ATOM 4500 O O . PHE B 1 270 ? 9.383 -16.453 -3.797 1 91.56 270 PHE B O 1
ATOM 4507 N N . GLY B 1 271 ? 8.711 -15.141 -5.469 1 86 271 GLY B N 1
ATOM 4508 C CA . GLY B 1 271 ? 9.922 -15.266 -6.262 1 86 271 GLY B CA 1
ATOM 4509 C C . GLY B 1 271 ? 11.148 -14.688 -5.582 1 86 271 GLY B C 1
ATOM 4510 O O . GLY B 1 271 ? 12.281 -15 -5.957 1 86 271 GLY B O 1
ATOM 4511 N N . SER B 1 272 ? 10.898 -13.922 -4.613 1 86.12 272 SER B N 1
ATOM 4512 C CA . SER B 1 272 ? 12.016 -13.281 -3.928 1 86.12 272 SER B CA 1
ATOM 4513 C C . SER B 1 272 ? 12.594 -14.188 -2.848 1 86.12 272 SER B C 1
ATOM 4515 O O . SER B 1 272 ? 13.656 -13.891 -2.287 1 86.12 272 SER B O 1
ATOM 4517 N N . LEU B 1 273 ? 12.008 -15.312 -2.6 1 90.31 273 LEU B N 1
ATOM 4518 C CA . LEU B 1 273 ? 12.438 -16.219 -1.537 1 90.31 273 LEU B CA 1
ATOM 4519 C C . LEU B 1 273 ? 13.688 -16.984 -1.951 1 90.31 273 LEU B C 1
ATOM 4521 O O . LEU B 1 273 ? 13.844 -17.344 -3.119 1 90.31 273 LEU B O 1
ATOM 4525 N N . LEU B 1 274 ? 14.508 -17.312 -1.015 1 88.75 274 LEU B N 1
ATOM 4526 C CA . LEU B 1 274 ? 15.672 -18.156 -1.225 1 88.75 274 LEU B CA 1
ATOM 4527 C C . LEU B 1 274 ? 15.266 -19.609 -1.38 1 88.75 274 LEU B C 1
ATOM 4529 O O . LEU B 1 274 ? 14.211 -20.016 -0.894 1 88.75 274 LEU B O 1
ATOM 4533 N N . PRO B 1 275 ? 16.094 -20.359 -2.082 1 87.12 275 PRO B N 1
ATOM 4534 C CA . PRO B 1 275 ? 15.773 -21.781 -2.297 1 87.12 275 PRO B CA 1
ATOM 4535 C C . PRO B 1 275 ? 15.453 -22.516 -0.997 1 87.12 275 PRO B C 1
ATOM 4537 O O . PRO B 1 275 ? 14.531 -23.328 -0.953 1 87.12 275 PRO B O 1
ATOM 4540 N N . GLU B 1 276 ? 16.203 -22.125 0.003 1 90.69 276 GLU B N 1
ATOM 4541 C CA . GLU B 1 276 ? 15.969 -22.781 1.286 1 90.69 276 GLU B CA 1
ATOM 4542 C C . GLU B 1 276 ? 14.586 -22.438 1.844 1 90.69 276 GLU B C 1
ATOM 4544 O O . GLU B 1 276 ? 13.898 -23.297 2.391 1 90.69 276 GLU B O 1
ATOM 4549 N N . GLU B 1 277 ? 14.148 -21.219 1.703 1 93 277 GLU B N 1
ATOM 4550 C CA . GLU B 1 277 ? 12.828 -20.781 2.152 1 93 277 GLU B CA 1
ATOM 4551 C C . GLU B 1 277 ? 11.719 -21.469 1.356 1 93 277 GLU B C 1
ATOM 4553 O O . GLU B 1 277 ? 10.727 -21.922 1.929 1 93 277 GLU B O 1
ATOM 4558 N N . ARG B 1 278 ? 11.984 -21.594 0.126 1 92.88 278 ARG B N 1
ATOM 4559 C CA . ARG B 1 278 ? 11.023 -22.281 -0.729 1 92.88 278 ARG B CA 1
ATOM 4560 C C . ARG B 1 278 ? 10.891 -23.75 -0.347 1 92.88 278 ARG B C 1
ATOM 4562 O O . ARG B 1 278 ? 9.789 -24.297 -0.314 1 92.88 278 ARG B O 1
ATOM 4569 N N . GLY B 1 279 ? 12.047 -24.312 -0.09 1 92.12 279 GLY B N 1
ATOM 4570 C CA . GLY B 1 279 ? 12.039 -25.703 0.345 1 92.12 279 GLY B CA 1
ATOM 4571 C C . GLY B 1 279 ? 11.258 -25.922 1.627 1 92.12 279 GLY B C 1
ATOM 4572 O O . GLY B 1 279 ? 10.5 -26.891 1.739 1 92.12 279 GLY B O 1
ATOM 4573 N N . ASN B 1 280 ? 11.422 -24.984 2.559 1 95.69 280 ASN B N 1
ATOM 4574 C CA . ASN B 1 280 ? 10.695 -25.078 3.82 1 95.69 280 ASN B CA 1
ATOM 4575 C C . ASN B 1 280 ? 9.188 -24.969 3.605 1 95.69 280 ASN B C 1
ATOM 4577 O O . ASN B 1 280 ? 8.414 -25.719 4.199 1 95.69 280 ASN B O 1
ATOM 4581 N N . ILE B 1 281 ? 8.828 -24.109 2.781 1 96.06 281 ILE B N 1
ATOM 4582 C CA . ILE B 1 281 ? 7.414 -23.906 2.492 1 96.06 281 ILE B CA 1
ATOM 4583 C C . ILE B 1 281 ? 6.855 -25.141 1.787 1 96.06 281 ILE B C 1
ATOM 4585 O O . ILE B 1 281 ? 5.746 -25.594 2.094 1 96.06 281 ILE B O 1
ATOM 4589 N N . TYR B 1 282 ? 7.617 -25.703 0.916 1 96 282 TYR B N 1
ATOM 4590 C CA . TYR B 1 282 ? 7.211 -26.906 0.21 1 96 282 TYR B CA 1
ATOM 4591 C C . TYR B 1 282 ? 7 -28.062 1.184 1 96 282 TYR B C 1
ATOM 4593 O O . TYR B 1 282 ? 5.973 -28.75 1.133 1 96 282 TYR B O 1
ATOM 4601 N N . GLN B 1 283 ? 7.906 -28.234 2.068 1 96.62 283 GLN B N 1
ATOM 4602 C CA . GLN B 1 283 ? 7.789 -29.312 3.051 1 96.62 283 GLN B CA 1
ATOM 4603 C C . GLN B 1 283 ? 6.551 -29.125 3.926 1 96.62 283 GLN B C 1
ATOM 4605 O O . GLN B 1 283 ? 5.832 -30.078 4.207 1 96.62 283 GLN B O 1
ATOM 4610 N N . GLU B 1 284 ? 6.359 -27.953 4.293 1 97.31 284 GLU B N 1
ATOM 4611 C CA . GLU B 1 284 ? 5.168 -27.672 5.086 1 97.31 284 GLU B CA 1
ATOM 4612 C C . GLU B 1 284 ? 3.895 -27.938 4.293 1 97.31 284 GLU B C 1
ATOM 4614 O O . GLU B 1 284 ? 2.928 -28.484 4.832 1 97.31 284 GLU B O 1
ATOM 4619 N N . PHE B 1 285 ? 3.922 -27.562 3.113 1 97.81 285 PHE B N 1
ATOM 4620 C CA . PHE B 1 285 ? 2.768 -27.797 2.254 1 97.81 285 PHE B CA 1
ATOM 4621 C C . PHE B 1 285 ? 2.459 -29.281 2.168 1 97.81 285 PHE B C 1
ATOM 4623 O O . PHE B 1 285 ? 1.295 -29.688 2.232 1 97.81 285 PHE B O 1
ATOM 4630 N N . LEU B 1 286 ? 3.482 -30.062 2.033 1 97.62 286 LEU B N 1
ATOM 4631 C CA . LEU B 1 286 ? 3.314 -31.516 1.945 1 97.62 286 LEU B CA 1
ATOM 4632 C C . LEU B 1 286 ? 2.617 -32.062 3.188 1 97.62 286 LEU B C 1
ATOM 4634 O O . LEU B 1 286 ? 1.85 -33.031 3.104 1 97.62 286 LEU B O 1
ATOM 4638 N N . GLU B 1 287 ? 2.873 -31.406 4.238 1 98 287 GLU B N 1
ATOM 4639 C CA . GLU B 1 287 ? 2.223 -31.844 5.473 1 98 287 GLU B CA 1
ATOM 4640 C C . GLU B 1 287 ? 0.719 -31.578 5.422 1 98 287 GLU B C 1
ATOM 4642 O O . GLU B 1 287 ? -0.074 -32.406 5.867 1 98 287 GLU B O 1
ATOM 4647 N N . TYR B 1 288 ? 0.342 -30.5 4.867 1 97.88 288 TYR B N 1
ATOM 4648 C CA . TYR B 1 288 ? -1.082 -30.219 4.715 1 97.88 288 TYR B CA 1
ATOM 4649 C C . TYR B 1 288 ? -1.744 -31.234 3.797 1 97.88 288 TYR B C 1
ATOM 4651 O O . TYR B 1 288 ? -2.881 -31.656 4.035 1 97.88 288 TYR B O 1
ATOM 4659 N N . LEU B 1 289 ? -1.032 -31.625 2.764 1 97.56 289 LEU B N 1
ATOM 4660 C CA . LEU B 1 289 ? -1.557 -32.656 1.862 1 97.56 289 LEU B CA 1
ATOM 4661 C C . LEU B 1 289 ? -1.684 -34 2.574 1 97.56 289 LEU B C 1
ATOM 4663 O O . LEU B 1 289 ? -2.719 -34.656 2.479 1 97.56 289 LEU B O 1
ATOM 4667 N N . ARG B 1 290 ? -0.731 -34.312 3.336 1 96.44 290 ARG B N 1
ATOM 4668 C CA . ARG B 1 290 ? -0.703 -35.594 4.047 1 96.44 290 ARG B CA 1
ATOM 4669 C C . ARG B 1 290 ? -1.847 -35.688 5.051 1 96.44 290 ARG B C 1
ATOM 4671 O O . ARG B 1 290 ? -2.416 -36.75 5.25 1 96.44 290 ARG B O 1
ATOM 4678 N N . GLN B 1 291 ? -2.191 -34.594 5.598 1 97.38 291 GLN B N 1
ATOM 4679 C CA . GLN B 1 291 ? -3.223 -34.562 6.629 1 97.38 291 GLN B CA 1
ATOM 4680 C C . GLN B 1 291 ? -4.598 -34.281 6.02 1 97.38 291 GLN B C 1
ATOM 4682 O O . GLN B 1 291 ? -5.574 -34.094 6.742 1 97.38 291 GLN B O 1
ATOM 4687 N N . ASN B 1 292 ? -4.668 -34.188 4.758 1 96.31 292 ASN B N 1
ATOM 4688 C CA . ASN B 1 292 ? -5.906 -33.969 4.016 1 96.31 292 ASN B CA 1
ATOM 4689 C C . ASN B 1 292 ? -6.527 -32.625 4.371 1 96.31 292 ASN B C 1
ATOM 4691 O O . ASN B 1 292 ? -7.75 -32.5 4.469 1 96.31 292 ASN B O 1
ATOM 4695 N N . GLN B 1 293 ? -5.633 -31.703 4.582 1 96.94 293 GLN B N 1
ATOM 4696 C CA . GLN B 1 293 ? -6.082 -30.359 4.918 1 96.94 293 GLN B CA 1
ATOM 4697 C C . GLN B 1 293 ? -6.051 -29.453 3.695 1 96.94 293 GLN B C 1
ATOM 4699 O O . GLN B 1 293 ? -6.527 -28.312 3.746 1 96.94 293 GLN B O 1
ATOM 4704 N N . PHE B 1 294 ? -5.477 -29.969 2.652 1 96.56 294 PHE B N 1
ATOM 4705 C CA . PHE B 1 294 ? -5.457 -29.312 1.352 1 96.56 294 PHE B CA 1
ATOM 4706 C C . PHE B 1 294 ? -5.664 -30.328 0.23 1 96.56 294 PHE B C 1
ATOM 4708 O O . PHE B 1 294 ? -5.141 -31.438 0.285 1 96.56 294 PHE B O 1
ATOM 4715 N N . HIS B 1 295 ? -6.441 -29.875 -0.786 1 94.75 295 HIS B N 1
ATOM 4716 C CA . HIS B 1 295 ? -6.754 -30.766 -1.888 1 94.75 295 HIS B CA 1
ATOM 4717 C C . HIS B 1 295 ? -6.348 -30.172 -3.229 1 94.75 295 HIS B C 1
ATOM 4719 O O . HIS B 1 295 ? -6.676 -29.016 -3.518 1 94.75 295 HIS B O 1
ATOM 4725 N N . ILE B 1 296 ? -5.645 -30.922 -3.984 1 94.5 296 ILE B N 1
ATOM 4726 C CA . ILE B 1 296 ? -5.301 -30.547 -5.352 1 94.5 296 ILE B CA 1
ATOM 4727 C C . ILE B 1 296 ? -6.367 -31.047 -6.312 1 94.5 296 ILE B C 1
ATOM 4729 O O . ILE B 1 296 ? -6.613 -32.25 -6.391 1 94.5 296 ILE B O 1
ATOM 4733 N N . GLN B 1 297 ? -6.996 -30.156 -6.957 1 90.62 297 GLN B N 1
ATOM 4734 C CA . GLN B 1 297 ? -8.023 -30.547 -7.918 1 90.62 297 GLN B CA 1
ATOM 4735 C C . GLN B 1 297 ? -7.508 -30.438 -9.352 1 90.62 297 GLN B C 1
ATOM 4737 O O . GLN B 1 297 ? -7.094 -29.359 -9.789 1 90.62 297 GLN B O 1
ATOM 4742 N N . ILE B 1 298 ? -7.496 -31.531 -10 1 95.25 298 ILE B N 1
ATOM 4743 C CA . ILE B 1 298 ? -7.133 -31.562 -11.406 1 95.25 298 ILE B CA 1
ATOM 4744 C C . ILE B 1 298 ? -8.398 -31.641 -12.266 1 95.25 298 ILE B C 1
ATOM 4746 O O . ILE B 1 298 ? -9.219 -32.562 -12.094 1 95.25 298 ILE B O 1
ATOM 4750 N N . ASP B 1 299 ? -8.531 -30.703 -13.094 1 94.69 299 ASP B N 1
ATOM 4751 C CA . ASP B 1 299 ? -9.734 -30.609 -13.922 1 94.69 299 ASP B CA 1
ATOM 4752 C C . ASP B 1 299 ? -9.609 -31.5 -15.164 1 94.69 299 ASP B C 1
ATOM 4754 O O . ASP B 1 299 ? -10.469 -32.344 -15.414 1 94.69 299 ASP B O 1
ATOM 4758 N N . ARG B 1 300 ? -8.516 -31.312 -15.953 1 96.69 300 ARG B N 1
ATOM 4759 C CA . ARG B 1 300 ? -8.367 -32.031 -17.219 1 96.69 300 ARG B CA 1
ATOM 4760 C C . ARG B 1 300 ? -6.898 -32.188 -17.594 1 96.69 300 ARG B C 1
ATOM 4762 O O . ARG B 1 300 ? -6.059 -31.375 -17.188 1 96.69 300 ARG B O 1
ATOM 4769 N N . ILE B 1 301 ? -6.676 -33.25 -18.359 1 98.25 301 ILE B N 1
ATOM 4770 C CA . ILE B 1 301 ? -5.332 -33.562 -18.859 1 98.25 301 ILE B CA 1
ATOM 4771 C C . ILE B 1 301 ? -5.34 -33.594 -20.375 1 98.25 301 ILE B C 1
ATOM 4773 O O . ILE B 1 301 ? -6.215 -34.219 -20.984 1 98.25 301 ILE B O 1
ATOM 4777 N N . PHE B 1 302 ? -4.438 -32.875 -20.969 1 98.5 302 PHE B N 1
ATOM 4778 C CA . PHE B 1 302 ? -4.238 -32.844 -22.422 1 98.5 302 PHE B CA 1
ATOM 4779 C C . PHE B 1 302 ? -2.844 -33.344 -22.781 1 98.5 302 PHE B C 1
ATOM 4781 O O . PHE B 1 302 ? -1.895 -33.156 -22.016 1 98.5 302 PHE B O 1
ATOM 4788 N N . PRO B 1 303 ? -2.76 -33.969 -23.984 1 98.44 303 PRO B N 1
ATOM 4789 C CA . PRO B 1 303 ? -1.398 -34.156 -24.484 1 98.44 303 PRO B CA 1
ATOM 4790 C C . PRO B 1 303 ? -0.673 -32.844 -24.766 1 98.44 303 PRO B C 1
ATOM 4792 O O . PRO B 1 303 ? -1.311 -31.844 -25.109 1 98.44 303 PRO B O 1
ATOM 4795 N N . LEU B 1 304 ? 0.623 -32.875 -24.625 1 98.38 304 LEU B N 1
ATOM 4796 C CA . LEU B 1 304 ? 1.446 -31.703 -24.859 1 98.38 304 LEU B CA 1
ATOM 4797 C C . LEU B 1 304 ? 1.129 -31.094 -26.219 1 98.38 304 LEU B C 1
ATOM 4799 O O . LEU B 1 304 ? 1.054 -29.875 -26.359 1 98.38 304 LEU B O 1
ATOM 4803 N N . THR B 1 305 ? 0.851 -31.938 -27.188 1 97.88 305 THR B N 1
ATOM 4804 C CA . THR B 1 305 ? 0.632 -31.5 -28.562 1 97.88 305 THR B CA 1
ATOM 4805 C C . THR B 1 305 ? -0.707 -30.781 -28.688 1 97.88 305 THR B C 1
ATOM 4807 O O . THR B 1 305 ? -0.979 -30.141 -29.719 1 97.88 305 THR B O 1
ATOM 4810 N N . GLU B 1 306 ? -1.495 -30.812 -27.625 1 98.31 306 GLU B N 1
ATOM 4811 C CA . GLU B 1 306 ? -2.783 -30.125 -27.625 1 98.31 306 GLU B CA 1
ATOM 4812 C C . GLU B 1 306 ? -2.764 -28.922 -26.688 1 98.31 306 GLU B C 1
ATOM 4814 O O . GLU B 1 306 ? -3.766 -28.625 -26.031 1 98.31 306 GLU B O 1
ATOM 4819 N N . ALA B 1 307 ? -1.598 -28.312 -26.625 1 98.38 307 ALA B N 1
ATOM 4820 C CA . ALA B 1 307 ? -1.458 -27.125 -25.781 1 98.38 307 ALA B CA 1
ATOM 4821 C C . ALA B 1 307 ? -2.418 -26.031 -26.219 1 98.38 307 ALA B C 1
ATOM 4823 O O . ALA B 1 307 ? -2.955 -25.297 -25.391 1 98.38 307 ALA B O 1
ATOM 4824 N N . LYS B 1 308 ? -2.666 -25.953 -27.5 1 98.06 308 LYS B N 1
ATOM 4825 C CA . LYS B 1 308 ? -3.621 -24.984 -28.031 1 98.06 308 LYS B CA 1
ATOM 4826 C C . LYS B 1 308 ? -5.012 -25.203 -27.438 1 98.06 308 LYS B C 1
ATOM 4828 O O . LYS B 1 308 ? -5.613 -24.281 -26.906 1 98.06 308 LYS B O 1
ATOM 4833 N N . GLU B 1 309 ? -5.461 -26.391 -27.484 1 97.69 309 GLU B N 1
ATOM 4834 C CA . GLU B 1 309 ? -6.777 -26.75 -26.969 1 97.69 309 GLU B CA 1
ATOM 4835 C C . GLU B 1 309 ? -6.855 -26.531 -25.469 1 97.69 309 GLU B C 1
ATOM 4837 O O . GLU B 1 309 ? -7.887 -26.094 -24.953 1 97.69 309 GLU B O 1
ATOM 4842 N N . ALA B 1 310 ? -5.797 -26.828 -24.844 1 97.94 310 ALA B N 1
ATOM 4843 C CA . ALA B 1 310 ? -5.762 -26.656 -23.391 1 97.94 310 ALA B CA 1
ATOM 4844 C C . ALA B 1 310 ? -5.891 -25.188 -23.016 1 97.94 310 ALA B C 1
ATOM 4846 O O . ALA B 1 310 ? -6.648 -24.844 -22.109 1 97.94 310 ALA B O 1
ATOM 4847 N N . HIS B 1 311 ? -5.109 -24.328 -23.672 1 97.44 311 HIS B N 1
ATOM 4848 C CA . HIS B 1 311 ? -5.211 -22.891 -23.406 1 97.44 311 HIS B CA 1
ATOM 4849 C C . HIS B 1 311 ? -6.617 -22.375 -23.672 1 97.44 311 HIS B C 1
ATOM 4851 O O . HIS B 1 311 ? -7.168 -21.609 -22.891 1 97.44 311 HIS B O 1
ATOM 4857 N N . GLN B 1 312 ? -7.219 -22.812 -24.75 1 96.69 312 GLN B N 1
ATOM 4858 C CA . GLN B 1 312 ? -8.578 -22.406 -25.094 1 96.69 312 GLN B CA 1
ATOM 4859 C C . GLN B 1 312 ? -9.578 -22.859 -24.031 1 96.69 312 GLN B C 1
ATOM 4861 O O . GLN B 1 312 ? -10.508 -22.125 -23.703 1 96.69 312 GLN B O 1
ATOM 4866 N N . TYR B 1 313 ? -9.32 -24.016 -23.609 1 95.06 313 TYR B N 1
ATOM 4867 C CA . TYR B 1 313 ? -10.188 -24.547 -22.562 1 95.06 313 TYR B CA 1
ATOM 4868 C C . TYR B 1 313 ? -10.148 -23.672 -21.312 1 95.06 313 TYR B C 1
ATOM 4870 O O . TYR B 1 313 ? -11.195 -23.312 -20.781 1 95.06 313 TYR B O 1
ATOM 4878 N N . ILE B 1 314 ? -9.039 -23.266 -20.875 1 92.06 314 ILE B N 1
ATOM 4879 C CA . ILE B 1 314 ? -8.883 -22.422 -19.688 1 92.06 314 ILE B CA 1
ATOM 4880 C C . ILE B 1 314 ? -9.531 -21.062 -19.953 1 92.06 314 ILE B C 1
ATOM 4882 O O . ILE B 1 314 ? -10.258 -20.547 -19.109 1 92.06 314 ILE B O 1
ATOM 4886 N N . GLU B 1 315 ? -9.32 -20.531 -21.078 1 90.06 315 GLU B N 1
ATOM 4887 C CA . GLU B 1 315 ? -9.812 -19.203 -21.422 1 90.06 315 GLU B CA 1
ATOM 4888 C C . GLU B 1 315 ? -11.336 -19.188 -21.547 1 90.06 315 GLU B C 1
ATOM 4890 O O . GLU B 1 315 ? -11.969 -18.141 -21.453 1 90.06 315 GLU B O 1
ATOM 4895 N N . SER B 1 316 ? -11.891 -20.344 -21.812 1 87.06 316 SER B N 1
ATOM 4896 C CA . SER B 1 316 ? -13.336 -20.438 -21.938 1 87.06 316 SER B CA 1
ATOM 4897 C C . SER B 1 316 ? -14.023 -20.297 -20.578 1 87.06 316 SER B C 1
ATOM 4899 O O . SER B 1 316 ? -15.227 -20.047 -20.516 1 87.06 316 SER B O 1
ATOM 4901 N N . GLY B 1 317 ? -13.273 -20.406 -19.453 1 78.31 317 GLY B N 1
ATOM 4902 C CA . GLY B 1 317 ? -13.781 -20.172 -18.125 1 78.31 317 GLY B CA 1
ATOM 4903 C C . GLY B 1 317 ? -14.57 -21.328 -17.547 1 78.31 317 GLY B C 1
ATOM 4904 O O . GLY B 1 317 ? -15.281 -21.188 -16.562 1 78.31 317 GLY B O 1
ATOM 4905 N N . GLY B 1 318 ? -14.484 -22.5 -18.062 1 75.56 318 GLY B N 1
ATOM 4906 C CA . GLY B 1 318 ? -15.297 -23.609 -17.609 1 75.56 318 GLY B CA 1
ATOM 4907 C C . GLY B 1 318 ? -14.539 -24.594 -16.734 1 75.56 318 GLY B C 1
ATOM 4908 O O . GLY B 1 318 ? -15.109 -25.547 -16.219 1 75.56 318 GLY B O 1
ATOM 4909 N N . HIS B 1 319 ? -13.25 -24.297 -16.516 1 84.06 319 HIS B N 1
ATOM 4910 C CA . HIS B 1 319 ? -12.461 -25.281 -15.781 1 84.06 319 HIS B CA 1
ATOM 4911 C C . HIS B 1 319 ? -12.594 -25.062 -14.273 1 84.06 319 HIS B C 1
ATOM 4913 O O . HIS B 1 319 ? -12.781 -23.938 -13.812 1 84.06 319 HIS B O 1
ATOM 4919 N N . SER B 1 320 ? -12.641 -26.172 -13.516 1 83.5 320 SER B N 1
ATOM 4920 C CA . SER B 1 320 ? -12.633 -26.203 -12.055 1 83.5 320 SER B CA 1
ATOM 4921 C C . SER B 1 320 ? -11.398 -26.922 -11.523 1 83.5 320 SER B C 1
ATOM 4923 O O . SER B 1 320 ? -11.43 -28.141 -11.312 1 83.5 320 SER B O 1
ATOM 4925 N N . GLY B 1 321 ? -10.328 -26.266 -11.43 1 89.56 321 GLY B N 1
ATOM 4926 C CA . GLY B 1 321 ? -9.07 -26.859 -10.992 1 89.56 321 GLY B CA 1
ATOM 4927 C C . GLY B 1 321 ? -7.949 -26.688 -12 1 89.56 321 GLY B C 1
ATOM 4928 O O . GLY B 1 321 ? -8.062 -25.875 -12.922 1 89.56 321 GLY B O 1
ATOM 4929 N N . LYS B 1 322 ? -6.906 -27.484 -11.828 1 94.19 322 LYS B N 1
ATOM 4930 C CA . LYS B 1 322 ? -5.707 -27.344 -12.648 1 94.19 322 LYS B CA 1
ATOM 4931 C C . LYS B 1 322 ? -5.848 -28.109 -13.961 1 94.19 322 LYS B C 1
ATOM 4933 O O . LYS B 1 322 ? -6.414 -29.203 -13.992 1 94.19 322 LYS B O 1
ATOM 4938 N N . VAL B 1 323 ? -5.344 -27.516 -14.992 1 96.38 323 VAL B N 1
ATOM 4939 C CA . VAL B 1 323 ? -5.254 -28.172 -16.297 1 96.38 323 VAL B CA 1
ATOM 4940 C C . VAL B 1 323 ? -3.807 -28.578 -16.578 1 96.38 323 VAL B C 1
ATOM 4942 O O . VAL B 1 323 ? -2.885 -27.781 -16.391 1 96.38 323 VAL B O 1
ATOM 4945 N N . ILE B 1 324 ? -3.668 -29.828 -17.016 1 98 324 ILE B N 1
ATOM 4946 C CA . ILE B 1 324 ? -2.336 -30.422 -17.094 1 98 324 ILE B CA 1
ATOM 4947 C C . ILE B 1 324 ? -2.021 -30.781 -18.547 1 98 324 ILE B C 1
ATOM 4949 O O . ILE B 1 324 ? -2.898 -31.234 -19.281 1 98 324 ILE B O 1
ATOM 4953 N N . LEU B 1 325 ? -0.766 -30.562 -18.922 1 98.31 325 LEU B N 1
ATOM 4954 C CA . LEU B 1 325 ? -0.214 -31.109 -20.156 1 98.31 325 LEU B CA 1
ATOM 4955 C C . LEU B 1 325 ? 0.699 -32.281 -19.859 1 98.31 325 LEU B C 1
ATOM 4957 O O . LEU B 1 325 ? 1.48 -32.25 -18.906 1 98.31 325 LEU B O 1
ATOM 4961 N N . LYS B 1 326 ? 0.605 -33.25 -20.719 1 98.38 326 LYS B N 1
ATOM 4962 C CA . LYS B 1 326 ? 1.495 -34.406 -20.609 1 98.38 326 LYS B CA 1
ATOM 4963 C C . LYS B 1 326 ? 2.297 -34.625 -21.891 1 98.38 326 LYS B C 1
ATOM 4965 O O . LYS B 1 326 ? 1.724 -34.812 -22.969 1 98.38 326 LYS B O 1
ATOM 4970 N N . PRO B 1 327 ? 3.58 -34.531 -21.734 1 96.94 327 PRO B N 1
ATOM 4971 C CA . PRO B 1 327 ? 4.391 -34.812 -22.922 1 96.94 327 PRO B CA 1
ATOM 4972 C C . PRO B 1 327 ? 4.277 -36.25 -23.406 1 96.94 327 PRO B C 1
ATOM 4974 O O . PRO B 1 327 ? 3.982 -37.156 -22.625 1 96.94 327 PRO B O 1
#